Protein AF-A0A6A4VL81-F1 (afdb_monomer)

Organism: Amphibalanus amphitrite (NCBI:txid1232801)

Sequence (742 aa):
MRRLPLNEVVTDRVSAHRMHMYAARYTAGASGTMKLRVSAIGDPLPSADMPLSVSVRTSAGGYSFPLPLPAARQDSNAAPATSVSRIMCPSSGRGRVDAQDACFVTLGVGGGPGPGYRDVAYEYELRLSVLNASRWFLETDAPPRQLAVAVAAPIVFQYRWPDDPSVRMVRVGVASGDAPCTADSRPCAGPICDPGMEGDVGACASLAVQRPICPLTLSVGDLLAAASRHLTFTACATTVVKRDDPNFVDGFFVSVLLHEDDSVCYPEGRQRNGTASITKPVRVTISRHDVAYGNIAIPVVLAILCMIIGAVSFSISTRIQARFARKAEDPHSTKEHRSDGEELEEDMATEGRQALQEERPVSEQVPMSSNLRPATVLLTCAFIIVAFGVNSVATDVRNERRSGSLDTCYRNDLCRTDGGTVPDLNHVLSNLPYTGAGAGFLFAVYAQQRMYAAAQRDASVPVGVPHDFSLFASLGVGLMLEGVTSGLYHVCPNNRNSHIDFFFIYYLYAAMGAKLFQTRRGITSRFHYTPALLVAGITLLGSLQDLVSSGRGLWITIMVVHMVCASIWASLMYLTGYVGFTAFRRRRRPVDRITRHIAVTHLVLNVTLAIVGLAAPFIFSDFSMYALLFFTLNSGLYIIFYMLAKKVGYRESPSWLSVLFMLLGLACMVPALVLFVFYNPYNTVASAALSRTSNRPCFAGFFDAHDVWHFLSAAALFFLLMGILTLDDDLMKTPRNKIPVF

InterPro domains:
  IPR025958 SID1 transmembrane family [PF13965] (201-742)
  IPR025958 SID1 transmembrane family [PTHR12185] (204-742)

Radius of gyration: 35.44 Å; Cα contacts (8 Å, |Δi|>4): 1327; chains: 1; bounding box: 74×58×122 Å

Secondary structure (DSSP, 8-state):
-EE--BS-EEEEEEETTB-EEEEEEEE--TTEEEEEEEEEESSSPP-SSS-EEEEEEETTEEEEEEESPPPS-TT--PPP-SEEEEEPPP---TT-TTPEEEEEEEEEE---S-TTGGG-EEEEEEEEEEEEHHHHEE-TTPPPEEEEEETTB-EEEEE---S-TT--EEEEEEEESSS---SSSSTTSSSS------GGGG--EEEEEE-S-SSP--STTHHHHTT-EEEEESSEEEEEEETT-TTTTT-EEEEEEE-SSSTTT-TTT------S--EEEEEEEEEE----GGGGHHHHHHHHHHHHHHHHHHHHHHHHHHHHHHHHS-TTSSSSS-SS-S-------SS--SS-SS------------SS-HHHHHHHHHHHHHHHHHHHHHHHHHHHHHH-BTTSS---TTT----SSSTTHHHHHTTHHHHHHHHHHHHHHHHHHHHHHHHHHS-SS-BS----HHHHHHHHHHHHHHHHHHHHHHTS--GGGHHHHHHHHHHHHHHHHHHHHHHHH---THHHHHHHHHHHHHHHHHHHHHHHT--HHHHHHHHHHHHHHHHHHHHHHHHHS--STTGGGSPPPP--HHHHHHHHHHHHHHHHHHHHHTTGGGT-SSHHHHHHHHHHHHHHHHHHHHHHIIIIIS-----HHHHHHHHHHHHHHHHHHHHHHH--S--SSS-HHHHTTS--PPBTTTB-HHHHHHHHHHHHHHHHHHHHHTTTGGGTTSBGGGS---

Foldseek 3Di:
DAEADAQDKDKDKAAQVDKDKYKYKDQLAPWFFKKKKKFWDDPPAADPQKWWKKKKQKPQGIDIATPQGDFPDPPDLADGGRMAMDTDQRPDDPDDRGDIIMMMMMIHIDHDPDPPRHVDMIMMMIHMYTDGNVQAEADAPDFWDKDKAFQRRKGKHWYFDDPPPVQFKKKKKKFFPDDDQACCPFQQNWLDRPLDDDALLQFKKKKWKAASGDDDDSHPVVLQVRLIQMEMARGMDMAMDGCPPPRAVRHIMIIMHTDSFCCLQPVPDPTDPDNDRRIIIMIIHMYRADFPCVCLVVLVVLLQVLLVLLQVLLVVLVVVVVVVVVVVPPPPPPPDPPDDDDDDDPPDPDDDPPDPDDDDPPDDPPDPPPPDQLLNVLVVVLVVLCVVLLVVLVVLVVVCSNRSYPLSFQDLNQFADCPPVQRRVLQLSLLSSLLSLLNSQLSNLVSLVVSLVVLCVVDPFRFDFQDDSSLSNNLSVLSNSLSVQSSSCRSGPAQLSVLSNQLSLQLNLQSLLLRLLCRQPHDDPCSSCVSNVLSVVLSVLQNVCVVVVDPPVSVLVSLVVNLVVQLVVLVLSQQQVDDDPCSVVDDGDDADPQLVVLSVVLSVVLNVLSVVLSCCVVPDLGPSLSSSVSSVVNSVSSVVSSCCCQCVVVVHHFDPLLVVLQVLLVVLVVLLVCLVSIQPQADNSRRSNSRNSSNHHDDVSHHGSNSSSSSSNSSNSSSNSVSSSRGRVVRSNPRSVPRDHD

Structure (mmCIF, N/CA/C/O backbone):
data_AF-A0A6A4VL81-F1
#
_entry.id   AF-A0A6A4VL81-F1
#
loop_
_atom_site.group_PDB
_atom_site.id
_atom_site.type_symbol
_atom_site.label_atom_id
_atom_site.label_alt_id
_atom_site.label_comp_id
_atom_site.label_asym_id
_atom_site.label_entity_id
_atom_site.label_seq_id
_atom_site.pdbx_PDB_ins_code
_atom_site.Cartn_x
_atom_site.Cartn_y
_atom_site.Cartn_z
_atom_site.occupancy
_atom_site.B_iso_or_equiv
_atom_site.auth_seq_id
_atom_site.auth_comp_id
_atom_site.auth_asym_id
_atom_site.auth_atom_id
_atom_site.pdbx_PDB_model_num
ATOM 1 N N . MET A 1 1 ? 22.997 4.904 -53.134 1.00 76.81 1 MET A N 1
ATOM 2 C CA . MET A 1 1 ? 22.808 3.851 -52.112 1.00 76.81 1 MET A CA 1
ATOM 3 C C . MET A 1 1 ? 24.080 3.013 -52.055 1.00 76.81 1 MET A C 1
ATOM 5 O O . MET A 1 1 ? 24.568 2.644 -53.116 1.00 76.81 1 MET A O 1
ATOM 9 N N . ARG A 1 2 ? 24.652 2.783 -50.869 1.00 89.25 2 ARG A N 1
ATOM 10 C CA . ARG A 1 2 ? 25.911 2.039 -50.655 1.00 89.25 2 ARG A CA 1
ATOM 11 C C . ARG A 1 2 ? 25.642 0.730 -49.901 1.00 89.25 2 ARG A C 1
ATOM 13 O O . ARG A 1 2 ? 24.646 0.630 -49.188 1.00 89.25 2 ARG A O 1
ATOM 20 N N . ARG A 1 3 ? 26.515 -0.270 -50.043 1.00 88.31 3 ARG A N 1
ATOM 21 C CA . ARG A 1 3 ? 26.452 -1.507 -49.244 1.00 88.31 3 ARG A CA 1
ATOM 22 C C . ARG A 1 3 ? 26.997 -1.232 -47.840 1.00 88.31 3 ARG A C 1
ATOM 24 O O . ARG A 1 3 ? 28.049 -0.616 -47.723 1.00 88.31 3 ARG A O 1
ATOM 31 N N . LEU A 1 4 ? 26.303 -1.699 -46.804 1.00 87.06 4 LEU A N 1
ATOM 32 C CA . LEU A 1 4 ? 26.800 -1.698 -45.427 1.00 87.06 4 LEU A CA 1
ATOM 33 C C . LEU A 1 4 ? 27.249 -3.113 -45.051 1.00 87.06 4 LEU A C 1
ATOM 35 O O . LEU A 1 4 ? 26.393 -3.992 -44.904 1.00 87.06 4 LEU A O 1
ATOM 39 N N . PRO A 1 5 ? 28.566 -3.368 -44.967 1.00 87.50 5 PRO A N 1
ATOM 40 C CA . PRO A 1 5 ? 29.079 -4.654 -44.520 1.00 87.50 5 PRO A CA 1
ATOM 41 C C . PRO A 1 5 ? 28.699 -4.930 -43.057 1.00 87.50 5 PRO A C 1
ATOM 43 O O . PRO A 1 5 ? 28.585 -4.019 -42.236 1.00 87.50 5 PRO A O 1
ATOM 46 N N . LEU A 1 6 ? 28.476 -6.206 -42.737 1.00 86.81 6 LEU A N 1
ATOM 47 C CA . LEU A 1 6 ? 28.190 -6.652 -41.373 1.00 86.81 6 LEU A CA 1
ATOM 48 C C . LEU A 1 6 ? 29.499 -6.780 -40.586 1.00 86.81 6 LEU A C 1
ATOM 50 O O . LEU A 1 6 ? 30.486 -7.297 -41.091 1.00 86.81 6 LEU A O 1
ATOM 54 N N . ASN A 1 7 ? 29.476 -6.355 -39.325 1.00 87.06 7 ASN A N 1
ATOM 55 C CA . ASN A 1 7 ? 30.572 -6.354 -38.350 1.00 87.06 7 ASN A CA 1
ATOM 56 C C . ASN A 1 7 ? 31.787 -5.465 -38.678 1.00 87.06 7 ASN A C 1
ATOM 58 O O . ASN A 1 7 ? 32.668 -5.342 -37.820 1.00 87.06 7 ASN A O 1
ATOM 62 N N . GLU A 1 8 ? 31.783 -4.778 -39.817 1.00 90.50 8 GLU A N 1
ATOM 63 C CA . GLU A 1 8 ? 32.798 -3.811 -40.248 1.00 90.50 8 GLU A CA 1
ATOM 64 C C . GLU A 1 8 ? 32.394 -2.365 -39.914 1.00 90.50 8 GLU A C 1
ATOM 66 O O . GLU A 1 8 ? 31.209 -2.046 -39.771 1.00 90.50 8 GLU A O 1
ATOM 71 N N . VAL A 1 9 ? 33.393 -1.494 -39.761 1.00 92.62 9 VAL A N 1
ATOM 72 C CA . VAL A 1 9 ? 33.204 -0.051 -39.562 1.00 92.62 9 VAL A CA 1
ATOM 73 C C . VAL A 1 9 ? 33.318 0.640 -40.915 1.00 92.62 9 VAL A C 1
ATOM 75 O O . VAL A 1 9 ? 34.285 0.432 -41.640 1.00 92.62 9 VAL A O 1
ATOM 78 N N . VAL A 1 10 ? 32.328 1.461 -41.247 1.00 93.38 10 VAL A N 1
ATOM 79 C CA . VAL A 1 10 ? 32.324 2.318 -42.431 1.00 93.38 10 VAL A CA 1
ATOM 80 C C . VAL A 1 10 ? 32.522 3.756 -41.986 1.00 93.38 10 VAL A C 1
ATOM 82 O O . VAL A 1 10 ? 31.716 4.261 -41.209 1.00 93.38 10 VAL A O 1
ATOM 85 N N . THR A 1 11 ? 33.545 4.413 -42.519 1.00 93.62 11 THR A N 1
ATOM 86 C CA . THR A 1 11 ? 33.808 5.835 -42.279 1.00 93.62 11 THR A CA 1
ATOM 87 C C . THR A 1 11 ? 33.467 6.644 -43.524 1.00 93.62 11 THR A C 1
ATOM 89 O O . THR A 1 11 ? 33.817 6.249 -44.638 1.00 93.62 11 THR A O 1
ATOM 92 N N . ASP A 1 12 ? 32.743 7.750 -43.362 1.00 92.31 12 ASP A N 1
ATOM 93 C CA . ASP A 1 12 ? 32.319 8.602 -44.477 1.00 92.31 12 ASP A CA 1
ATOM 94 C C . ASP A 1 12 ? 31.999 10.031 -44.010 1.00 92.31 12 ASP A C 1
ATOM 96 O O . ASP A 1 12 ? 31.976 10.320 -42.813 1.00 92.31 12 ASP A O 1
ATOM 100 N N . ARG A 1 13 ? 31.711 10.928 -44.963 1.00 91.25 13 ARG A N 1
ATOM 101 C CA . ARG A 1 13 ? 31.396 12.340 -44.696 1.00 91.25 13 ARG A CA 1
ATOM 102 C C . ARG A 1 13 ? 30.044 12.749 -45.274 1.00 91.25 13 ARG A C 1
ATOM 104 O O . ARG A 1 13 ? 29.812 12.611 -46.478 1.00 91.25 13 ARG A O 1
ATOM 111 N N . VAL A 1 14 ? 29.165 13.292 -44.434 1.00 90.69 14 VAL A N 1
ATOM 112 C CA . VAL A 1 14 ? 27.820 13.787 -44.788 1.00 90.69 14 VAL A CA 1
ATOM 113 C C . VAL A 1 14 ? 27.779 15.311 -44.715 1.00 90.69 14 VAL A C 1
ATOM 115 O O . VAL A 1 14 ? 28.444 15.904 -43.872 1.00 90.69 14 VAL A O 1
ATOM 118 N N . SER A 1 15 ? 27.015 15.962 -45.589 1.00 88.44 15 SER A N 1
ATOM 119 C CA . SER A 1 15 ? 26.831 17.420 -45.568 1.00 88.44 15 SER A CA 1
ATOM 120 C C . SER A 1 15 ? 25.386 17.803 -45.871 1.00 88.44 15 SER A C 1
ATOM 122 O O . SER A 1 15 ? 24.595 16.968 -46.314 1.00 88.44 15 SER A O 1
ATOM 124 N N . ALA A 1 16 ? 25.051 19.082 -45.698 1.00 81.31 16 ALA A N 1
ATOM 125 C CA . ALA A 1 16 ? 23.743 19.640 -46.050 1.00 81.31 16 ALA A CA 1
ATOM 126 C C . ALA A 1 16 ? 23.293 19.336 -47.498 1.00 81.31 16 ALA A C 1
ATOM 128 O O . ALA A 1 16 ? 22.101 19.232 -47.778 1.00 81.31 16 ALA A O 1
ATOM 129 N N . HIS A 1 17 ? 24.237 19.164 -48.428 1.00 82.69 17 HIS A N 1
ATOM 130 C CA . HIS A 1 17 ? 23.960 18.883 -49.844 1.00 82.69 17 HIS A CA 1
ATOM 131 C C . HIS A 1 17 ? 24.111 17.405 -50.223 1.00 82.69 17 HIS A C 1
ATOM 133 O O . HIS A 1 17 ? 23.849 17.028 -51.367 1.00 82.69 17 HIS A O 1
ATOM 139 N N . ARG A 1 18 ? 24.564 16.557 -49.295 1.00 85.81 18 ARG A N 1
ATOM 140 C CA . ARG A 1 18 ? 24.895 15.161 -49.573 1.00 85.81 18 ARG A CA 1
ATOM 141 C C . ARG A 1 18 ? 24.444 14.270 -48.427 1.00 85.81 18 ARG A C 1
ATOM 143 O O . ARG A 1 18 ? 25.144 14.142 -47.428 1.00 85.81 18 ARG A O 1
ATOM 150 N N . MET A 1 19 ? 23.307 13.610 -48.628 1.00 88.06 19 MET A N 1
ATOM 151 C CA . MET A 1 19 ? 22.824 12.536 -47.761 1.00 88.06 19 MET A CA 1
ATOM 152 C C . MET A 1 19 ? 23.372 11.183 -48.215 1.00 88.06 19 MET A C 1
ATOM 154 O O . MET A 1 19 ? 23.511 10.926 -49.415 1.00 88.06 19 MET A O 1
ATOM 158 N N . HIS A 1 20 ? 23.614 10.290 -47.258 1.00 91.56 20 HIS A N 1
ATOM 159 C CA . HIS A 1 20 ? 24.023 8.916 -47.537 1.00 91.56 20 HIS A CA 1
ATOM 160 C C . HIS A 1 20 ? 22.926 7.940 -47.153 1.00 91.56 20 HIS A C 1
ATOM 162 O O . HIS A 1 20 ? 22.301 8.060 -46.105 1.00 91.56 20 HIS A O 1
ATOM 168 N N . MET A 1 21 ? 22.719 6.942 -48.007 1.00 92.69 21 MET A N 1
ATOM 169 C CA . MET A 1 21 ? 21.815 5.831 -47.743 1.00 92.69 21 MET A CA 1
ATOM 170 C C . MET A 1 21 ? 22.580 4.529 -47.917 1.00 92.69 21 MET A C 1
ATOM 172 O O . MET A 1 21 ? 23.104 4.245 -49.001 1.00 92.69 21 MET A O 1
ATOM 176 N N . TYR A 1 22 ? 22.605 3.736 -46.859 1.00 93.06 22 TYR A N 1
ATOM 177 C CA . TYR A 1 22 ? 23.223 2.428 -46.810 1.00 93.06 22 TYR A CA 1
ATOM 178 C C . TYR A 1 22 ? 22.171 1.330 -46.770 1.00 93.06 22 TYR A C 1
ATOM 180 O O . TYR A 1 22 ? 21.119 1.506 -46.159 1.00 93.06 22 TYR A O 1
ATOM 188 N N . ALA A 1 23 ? 22.476 0.192 -47.383 1.00 90.88 23 ALA A N 1
ATOM 189 C CA . ALA A 1 23 ? 21.657 -1.008 -47.336 1.00 90.88 23 ALA A CA 1
ATOM 190 C C . ALA A 1 23 ? 22.494 -2.208 -46.877 1.00 90.88 23 ALA A C 1
ATOM 192 O O . ALA A 1 23 ? 23.578 -2.463 -47.409 1.00 90.88 23 ALA A O 1
ATOM 193 N N . ALA A 1 24 ? 21.966 -2.963 -45.920 1.00 87.06 24 ALA A N 1
ATOM 194 C CA . ALA A 1 24 ? 22.492 -4.254 -45.497 1.00 87.06 24 ALA A CA 1
ATOM 195 C C . ALA A 1 24 ? 21.414 -5.321 -45.686 1.00 87.06 24 ALA A C 1
ATOM 197 O O . ALA A 1 24 ? 20.253 -5.096 -45.346 1.00 87.06 24 ALA A O 1
ATOM 198 N N . ARG A 1 25 ? 21.804 -6.484 -46.209 1.00 82.88 25 ARG A N 1
ATOM 199 C CA . ARG A 1 25 ? 20.964 -7.685 -46.190 1.00 82.88 25 ARG A CA 1
ATOM 200 C C . ARG A 1 25 ? 21.424 -8.586 -45.062 1.00 82.88 25 ARG A C 1
ATOM 202 O O . ARG A 1 25 ? 22.627 -8.757 -44.870 1.00 82.88 25 ARG A O 1
ATOM 209 N N . TYR A 1 26 ? 20.471 -9.160 -44.351 1.00 75.38 26 TYR A N 1
ATOM 210 C CA . TYR A 1 26 ? 20.726 -10.083 -43.260 1.00 75.38 26 TYR A CA 1
ATOM 211 C C . TYR A 1 26 ? 19.647 -11.160 -43.255 1.00 75.38 26 TYR A C 1
ATOM 213 O O . TYR A 1 26 ? 18.521 -10.940 -43.689 1.00 75.38 26 TYR A O 1
ATOM 221 N N . THR A 1 27 ? 19.994 -12.346 -42.783 1.00 67.31 27 THR A N 1
ATOM 222 C CA . THR A 1 27 ? 19.012 -13.386 -42.494 1.00 67.31 27 THR A CA 1
ATOM 223 C C . THR A 1 27 ? 18.537 -13.179 -41.070 1.00 67.31 27 THR A C 1
ATOM 225 O O . THR A 1 27 ? 19.330 -13.287 -40.129 1.00 67.31 27 THR A O 1
ATOM 228 N N . ALA A 1 28 ? 17.258 -12.863 -40.909 1.00 55.34 28 ALA A N 1
ATOM 229 C CA . ALA A 1 28 ? 16.637 -12.808 -39.600 1.00 55.34 28 ALA A CA 1
ATOM 230 C C . ALA A 1 28 ? 16.433 -14.235 -39.089 1.00 55.34 28 ALA A C 1
ATOM 232 O O . ALA A 1 28 ? 15.416 -14.883 -39.320 1.00 55.34 28 ALA A O 1
ATOM 233 N N . GLY A 1 29 ? 17.481 -14.778 -38.481 1.00 54.81 29 GLY A N 1
ATOM 234 C CA . GLY A 1 29 ? 17.479 -16.130 -37.948 1.00 54.81 29 GLY A CA 1
ATOM 235 C C . GLY A 1 29 ? 16.998 -16.160 -36.505 1.00 54.81 29 GLY A C 1
ATOM 236 O O . GLY A 1 29 ? 17.153 -15.198 -35.755 1.00 54.81 29 GLY A O 1
ATOM 237 N N . ALA A 1 30 ? 16.522 -17.326 -36.072 1.00 50.09 30 ALA A N 1
ATOM 238 C CA . ALA A 1 30 ? 16.215 -17.654 -34.678 1.00 50.09 30 ALA A CA 1
ATOM 239 C C . ALA A 1 30 ? 17.394 -17.451 -33.685 1.00 50.09 30 ALA A C 1
ATOM 241 O O . ALA A 1 30 ? 17.223 -17.671 -32.490 1.00 50.09 30 ALA A O 1
ATOM 242 N N . SER A 1 31 ? 18.571 -17.028 -34.164 1.00 52.06 31 SER A N 1
ATOM 243 C CA . SER A 1 31 ? 19.867 -16.992 -33.486 1.00 52.06 31 SER A CA 1
ATOM 244 C C . SER A 1 31 ? 20.380 -15.595 -33.085 1.00 52.06 31 SER A C 1
ATOM 246 O O . SER A 1 31 ? 21.444 -15.522 -32.463 1.00 52.06 31 SER A O 1
ATOM 248 N N . GLY A 1 32 ? 19.675 -14.490 -33.383 1.00 67.25 32 GLY A N 1
ATOM 249 C CA . GLY A 1 32 ? 20.133 -13.147 -32.984 1.00 67.25 32 GLY A CA 1
ATOM 250 C C . GLY A 1 32 ? 19.350 -11.954 -33.550 1.00 67.25 32 GLY A C 1
ATOM 251 O O . GLY A 1 32 ? 18.388 -12.121 -34.291 1.00 67.25 32 GLY A O 1
ATOM 252 N N . THR A 1 33 ? 19.784 -10.736 -33.211 1.00 80.81 33 THR A N 1
ATOM 253 C CA . THR A 1 33 ? 19.286 -9.463 -33.784 1.00 80.81 33 THR A CA 1
ATOM 254 C C . THR A 1 33 ? 20.456 -8.597 -34.267 1.00 80.81 33 THR A C 1
ATOM 256 O O . THR A 1 33 ? 21.616 -8.957 -34.079 1.00 80.81 33 THR A O 1
ATOM 259 N N . MET A 1 34 ? 20.196 -7.447 -34.886 1.00 85.00 34 MET A N 1
ATOM 260 C CA . MET A 1 34 ? 21.240 -6.499 -35.284 1.00 85.00 34 MET A CA 1
ATOM 261 C C . MET A 1 34 ? 21.348 -5.318 -34.319 1.00 85.00 34 MET A C 1
ATOM 263 O O . MET A 1 34 ? 20.358 -4.827 -33.779 1.00 85.00 34 MET A O 1
ATOM 267 N N . LYS A 1 35 ? 22.568 -4.813 -34.150 1.00 89.50 35 LYS A N 1
ATOM 268 C CA . LYS A 1 3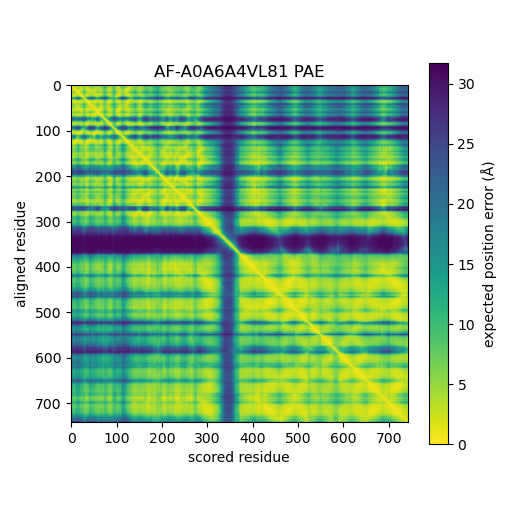5 ? 22.883 -3.594 -33.404 1.00 89.50 35 LYS A CA 1
ATOM 269 C C . LYS A 1 35 ? 23.587 -2.602 -34.317 1.00 89.50 35 LYS A C 1
ATOM 271 O O . LYS A 1 35 ? 24.665 -2.897 -34.839 1.00 89.50 35 LYS A O 1
ATOM 276 N N . LEU A 1 36 ? 22.993 -1.423 -34.459 1.00 91.50 36 LEU A N 1
ATOM 277 C CA . LEU A 1 36 ? 23.603 -0.275 -35.115 1.00 91.50 36 LEU A CA 1
ATOM 278 C C . LEU A 1 36 ? 24.411 0.526 -34.103 1.00 91.50 36 LEU A C 1
ATOM 280 O O . LEU A 1 36 ? 23.907 0.824 -33.020 1.00 91.50 36 LEU A O 1
ATOM 284 N N . ARG A 1 37 ? 25.618 0.935 -34.476 1.00 93.44 37 ARG A N 1
ATOM 285 C CA . ARG A 1 37 ? 26.373 1.984 -33.797 1.00 93.44 37 ARG A CA 1
ATOM 286 C C . ARG A 1 37 ? 26.714 3.074 -34.804 1.00 93.44 37 ARG A C 1
ATOM 288 O O . ARG A 1 37 ? 27.223 2.767 -35.880 1.00 93.44 37 ARG A O 1
ATOM 295 N N . VAL A 1 38 ? 26.427 4.318 -34.442 1.00 93.62 38 VAL A N 1
ATOM 296 C CA . VAL A 1 38 ? 26.796 5.510 -35.209 1.00 93.62 38 VAL A CA 1
ATOM 297 C C . VAL A 1 38 ? 27.618 6.408 -34.304 1.00 93.62 38 VAL A C 1
ATOM 299 O O . VAL A 1 38 ? 27.186 6.683 -33.185 1.00 93.62 38 VAL A O 1
ATOM 302 N N . SER A 1 39 ? 28.778 6.852 -34.768 1.00 92.19 39 SER A N 1
ATOM 303 C CA . SER A 1 39 ? 29.614 7.821 -34.063 1.00 92.19 39 SER A CA 1
ATOM 304 C C . SER A 1 39 ? 29.917 8.995 -34.982 1.00 92.19 39 SER A C 1
ATOM 306 O O . SER A 1 39 ? 30.317 8.770 -36.116 1.00 92.19 39 SER A O 1
ATOM 308 N N . ALA A 1 40 ? 29.751 10.227 -34.517 1.00 89.81 40 ALA A N 1
ATOM 309 C CA . ALA A 1 40 ? 30.335 11.391 -35.170 1.00 89.81 40 ALA A CA 1
ATOM 310 C C . ALA A 1 40 ? 31.793 11.514 -34.731 1.00 89.81 40 ALA A C 1
ATOM 312 O O . ALA A 1 40 ? 32.098 11.404 -33.541 1.00 89.81 40 ALA A O 1
ATOM 313 N N . ILE A 1 41 ? 32.674 11.711 -35.701 1.00 88.06 41 ILE A N 1
ATOM 314 C CA . ILE A 1 41 ? 34.115 11.840 -35.505 1.00 88.06 41 ILE A CA 1
ATOM 315 C C . ILE A 1 41 ? 34.617 13.102 -36.218 1.00 88.06 41 ILE A C 1
ATOM 317 O O . ILE A 1 41 ? 33.933 13.645 -37.084 1.00 88.06 41 ILE A O 1
ATOM 321 N N . GLY A 1 42 ? 35.806 13.569 -35.840 1.00 83.44 42 GLY A N 1
ATOM 322 C CA . GLY A 1 42 ? 36.423 14.761 -36.429 1.00 83.44 42 GLY A CA 1
ATOM 323 C C . GLY A 1 42 ? 35.790 16.087 -35.989 1.00 83.44 42 GLY A C 1
ATOM 324 O O . GLY A 1 42 ? 34.946 16.122 -35.095 1.00 83.44 42 GLY A O 1
ATOM 325 N N . ASP A 1 43 ? 36.221 17.172 -36.640 1.00 80.00 43 ASP A N 1
ATOM 326 C CA . ASP A 1 43 ? 35.790 18.548 -36.372 1.00 80.00 43 ASP A CA 1
ATOM 327 C C . ASP A 1 43 ? 35.195 19.201 -37.641 1.00 80.00 43 ASP A C 1
ATOM 329 O O . ASP A 1 43 ? 35.786 19.083 -38.722 1.00 80.00 43 ASP A O 1
ATOM 333 N N . PRO A 1 44 ? 34.060 19.927 -37.553 1.00 82.75 44 PRO A N 1
ATOM 334 C CA . PRO A 1 44 ? 33.265 20.185 -36.349 1.00 82.75 44 PRO A CA 1
ATOM 335 C C . PRO A 1 44 ? 32.381 18.987 -35.959 1.00 82.75 44 PRO A C 1
ATOM 337 O O . PRO A 1 44 ? 31.906 18.261 -36.828 1.00 82.75 44 PRO A O 1
ATOM 340 N N . LEU A 1 45 ? 32.093 18.815 -34.666 1.00 85.31 45 LEU A N 1
ATOM 341 C CA . LEU A 1 45 ? 31.110 17.834 -34.189 1.00 85.31 45 LEU A CA 1
ATOM 342 C C . LEU A 1 45 ? 29.660 18.341 -34.358 1.00 85.31 45 LEU A C 1
ATOM 344 O O . LEU A 1 45 ? 29.426 19.554 -34.332 1.00 85.31 45 LEU A O 1
ATOM 348 N N . PRO A 1 46 ? 28.667 17.441 -34.509 1.00 85.31 46 PRO A N 1
ATOM 349 C CA . PRO A 1 46 ? 27.255 17.817 -34.534 1.00 85.31 46 PRO A CA 1
ATOM 350 C C . PRO A 1 46 ? 26.800 18.506 -33.241 1.00 85.31 46 PRO A C 1
ATOM 352 O O . PRO A 1 46 ? 27.280 18.182 -32.153 1.00 85.31 46 PRO A O 1
ATOM 355 N N . SER A 1 47 ? 25.830 19.414 -33.352 1.00 82.00 47 SER A N 1
ATOM 356 C CA . SER A 1 47 ? 25.246 20.153 -32.222 1.00 82.00 47 SER A CA 1
ATOM 357 C C . SER A 1 47 ? 23.726 19.975 -32.156 1.00 82.00 47 SER A C 1
ATOM 359 O O . SER A 1 47 ? 23.123 19.396 -33.056 1.00 82.00 47 SER A O 1
ATOM 361 N N . ALA A 1 48 ? 23.088 20.468 -31.089 1.00 77.81 48 ALA A N 1
ATOM 362 C CA . ALA A 1 48 ? 21.631 20.402 -30.944 1.00 77.81 48 ALA A CA 1
ATOM 363 C C . ALA A 1 48 ? 20.879 21.197 -32.034 1.00 77.81 48 ALA A C 1
ATOM 365 O O . ALA A 1 48 ? 19.817 20.762 -32.475 1.00 77.81 48 ALA A O 1
ATOM 366 N N . ASP A 1 49 ? 21.446 22.316 -32.499 1.00 79.81 49 ASP A N 1
ATOM 367 C CA . ASP A 1 49 ? 20.859 23.154 -33.557 1.00 79.81 49 ASP A CA 1
ATOM 368 C C . ASP A 1 49 ? 21.074 22.571 -34.962 1.00 79.81 49 ASP A C 1
ATOM 370 O O . ASP A 1 49 ? 20.278 22.800 -35.875 1.00 79.81 49 ASP A O 1
ATOM 374 N N . MET A 1 50 ? 22.160 21.811 -35.129 1.00 83.56 50 MET A N 1
ATOM 375 C CA . MET A 1 50 ? 22.591 21.202 -36.386 1.00 83.56 50 MET A CA 1
ATOM 376 C C . MET A 1 50 ? 22.926 19.712 -36.190 1.00 83.56 50 MET A C 1
ATOM 378 O O . MET A 1 50 ? 24.090 19.312 -36.295 1.00 83.56 50 MET A O 1
ATOM 382 N N . PRO A 1 51 ? 21.941 18.860 -35.852 1.00 88.62 51 PRO A N 1
ATOM 383 C CA . PRO A 1 51 ? 22.212 17.465 -35.540 1.00 88.62 51 PRO A CA 1
ATOM 384 C C . PRO A 1 51 ? 22.529 16.638 -36.786 1.00 88.62 51 PRO A C 1
ATOM 386 O O . PRO A 1 51 ? 21.984 16.842 -37.871 1.00 88.62 51 PRO A O 1
ATOM 389 N N . LEU A 1 52 ? 23.320 15.586 -36.614 1.00 90.00 52 LEU A N 1
ATOM 390 C CA . LEU A 1 52 ? 23.372 14.484 -37.565 1.00 90.00 52 LEU A CA 1
ATOM 391 C C . LEU A 1 52 ? 22.102 13.634 -37.394 1.00 90.00 52 LEU A C 1
ATOM 393 O O . LEU A 1 52 ? 21.921 12.956 -36.387 1.00 90.00 52 LEU A O 1
ATOM 397 N N . SER A 1 53 ? 21.207 13.666 -38.375 1.00 90.94 53 SER A N 1
ATOM 398 C CA . SER A 1 53 ? 19.983 12.868 -38.393 1.00 90.94 53 SER A CA 1
ATOM 399 C C . SER A 1 53 ? 20.267 11.464 -38.916 1.00 90.94 53 SER A C 1
ATOM 401 O O . SER A 1 53 ? 20.744 11.294 -40.041 1.00 90.94 53 SER A O 1
ATOM 403 N N . VAL A 1 54 ? 19.942 10.452 -38.111 1.00 92.06 54 VAL A N 1
ATOM 404 C CA . VAL A 1 54 ? 20.033 9.040 -38.489 1.00 92.06 54 VAL A CA 1
ATOM 405 C C . VAL A 1 54 ? 18.627 8.461 -38.563 1.00 92.06 54 VAL A C 1
ATOM 407 O O . VAL A 1 54 ? 17.884 8.501 -37.585 1.00 92.06 54 VAL A O 1
ATOM 410 N N . SER A 1 55 ? 18.264 7.878 -39.706 1.00 91.56 55 SER A N 1
ATOM 411 C CA . SER A 1 55 ? 17.007 7.148 -39.888 1.00 91.56 55 SER A CA 1
ATOM 412 C C . SER A 1 55 ? 17.283 5.698 -40.255 1.00 91.56 55 SER A C 1
ATOM 414 O O . SER A 1 55 ? 17.991 5.413 -41.221 1.00 91.56 55 SER A O 1
ATOM 416 N N . VAL A 1 56 ? 16.713 4.777 -39.487 1.00 89.81 56 VAL A N 1
ATOM 417 C CA . VAL A 1 56 ? 16.831 3.333 -39.685 1.00 89.81 56 VAL A CA 1
ATOM 418 C C . VAL A 1 56 ? 15.481 2.798 -40.130 1.00 89.81 56 VAL A C 1
ATOM 420 O O . VAL A 1 56 ? 14.458 3.082 -39.509 1.00 89.81 56 VAL A O 1
ATOM 423 N N . ARG A 1 57 ? 15.465 2.008 -41.202 1.00 87.56 57 ARG A N 1
ATOM 424 C CA . ARG A 1 57 ? 14.262 1.352 -41.720 1.00 87.56 57 ARG A CA 1
ATOM 425 C C . ARG A 1 57 ? 14.529 -0.123 -41.957 1.00 87.56 57 ARG A C 1
ATOM 427 O O . ARG A 1 57 ? 15.504 -0.490 -42.605 1.00 87.56 57 ARG A O 1
ATOM 434 N N . THR A 1 58 ? 13.628 -0.952 -41.464 1.00 83.25 58 THR A N 1
ATOM 435 C CA . THR A 1 58 ? 13.602 -2.404 -41.651 1.00 83.25 58 THR A CA 1
ATOM 436 C C . THR A 1 58 ? 12.205 -2.821 -42.107 1.00 83.25 58 THR A C 1
ATOM 438 O O . THR A 1 58 ? 11.271 -2.017 -42.062 1.00 83.25 58 THR A O 1
ATOM 441 N N . SER A 1 59 ? 12.038 -4.076 -42.517 1.00 76.31 59 SER A N 1
ATOM 442 C CA . SER A 1 59 ? 10.721 -4.661 -42.812 1.00 76.31 59 SER A CA 1
ATOM 443 C C . SER A 1 59 ? 9.772 -4.652 -41.605 1.00 76.31 59 SER A C 1
ATOM 445 O O . SER A 1 59 ? 8.563 -4.548 -41.780 1.00 76.31 59 SER A O 1
ATOM 447 N N . ALA A 1 60 ? 10.316 -4.703 -40.386 1.00 73.31 60 ALA A N 1
ATOM 448 C CA . ALA A 1 60 ? 9.563 -4.705 -39.133 1.00 73.31 60 ALA A CA 1
ATOM 449 C C . ALA A 1 60 ? 9.196 -3.304 -38.613 1.00 73.31 60 ALA A C 1
ATOM 451 O O . ALA A 1 60 ? 8.465 -3.180 -37.632 1.00 73.31 60 ALA A O 1
ATOM 452 N N . GLY A 1 61 ? 9.724 -2.246 -39.233 1.00 75.56 61 GLY A N 1
ATOM 453 C CA . GLY A 1 61 ? 9.514 -0.866 -38.806 1.00 75.56 61 GLY A CA 1
ATOM 454 C C . GLY A 1 61 ? 10.762 -0.002 -38.945 1.00 75.56 61 GLY A C 1
ATOM 455 O O . GLY A 1 61 ? 11.834 -0.463 -39.350 1.00 75.56 61 GLY A O 1
ATOM 456 N N . GLY A 1 62 ? 10.625 1.277 -38.608 1.00 79.81 62 GLY A N 1
ATOM 457 C CA . GLY A 1 62 ? 11.722 2.235 -38.643 1.00 79.81 62 GLY A CA 1
ATOM 458 C C . GLY A 1 62 ? 11.661 3.222 -37.490 1.00 79.81 62 GLY A C 1
ATOM 459 O O . GLY A 1 62 ? 10.605 3.448 -36.906 1.00 79.81 62 GLY A O 1
ATOM 460 N N . TYR A 1 63 ? 12.812 3.794 -37.169 1.00 85.94 63 TYR A N 1
ATOM 461 C CA . TYR A 1 63 ? 12.967 4.823 -36.150 1.00 85.94 63 TYR A CA 1
ATOM 462 C C . TYR A 1 63 ? 14.068 5.791 -36.578 1.00 85.94 63 TYR A C 1
ATOM 464 O O . TYR A 1 63 ? 14.941 5.451 -37.382 1.00 85.94 63 TYR A O 1
ATOM 472 N N . SER A 1 64 ? 14.028 7.002 -36.038 1.00 88.56 64 SER A N 1
ATOM 473 C CA . SER A 1 64 ? 15.028 8.028 -36.311 1.00 88.56 64 SER A CA 1
ATOM 474 C C . SER A 1 64 ? 15.498 8.646 -35.004 1.00 88.56 64 SER A C 1
ATOM 476 O O . SER A 1 64 ? 14.725 8.751 -34.055 1.00 88.56 64 SER A O 1
ATOM 478 N N . PHE A 1 65 ? 16.759 9.052 -34.952 1.00 87.69 65 PHE A N 1
ATOM 479 C CA . PHE A 1 65 ? 17.331 9.749 -33.806 1.00 87.69 65 PHE A CA 1
ATOM 480 C C . PHE A 1 65 ? 18.387 10.759 -34.275 1.00 87.69 65 PHE A C 1
ATOM 482 O O . PHE A 1 65 ? 19.077 10.502 -35.268 1.00 87.69 65 PHE A O 1
ATOM 489 N N . PRO A 1 66 ? 18.507 11.913 -33.602 1.00 88.31 66 PRO A N 1
ATOM 490 C CA . PRO A 1 66 ? 19.583 12.854 -33.860 1.00 88.31 66 PRO A CA 1
ATOM 491 C C . PRO A 1 66 ? 20.860 12.445 -33.115 1.00 88.31 66 PRO A C 1
ATOM 493 O O . PRO A 1 66 ? 20.823 11.705 -32.128 1.00 88.31 66 PRO A O 1
ATOM 496 N N . LEU A 1 67 ? 21.991 12.952 -33.589 1.00 86.94 67 LEU A N 1
ATOM 497 C CA . LEU A 1 67 ? 23.267 12.936 -32.897 1.00 86.94 67 LEU A CA 1
ATOM 498 C C . LEU A 1 67 ? 23.806 14.383 -32.855 1.00 86.94 67 LEU A C 1
ATOM 500 O O . LEU A 1 67 ? 23.941 14.981 -33.922 1.00 86.94 67 LEU A O 1
ATOM 504 N N . PRO A 1 68 ? 24.109 14.939 -31.670 1.00 81.06 68 PRO A N 1
ATOM 505 C CA . PRO A 1 68 ? 23.921 14.311 -30.366 1.00 81.06 68 PRO A CA 1
ATOM 506 C C . PRO A 1 68 ? 22.445 14.093 -30.021 1.00 81.06 68 PRO A C 1
ATOM 508 O O . PRO A 1 68 ? 21.550 14.678 -30.633 1.00 81.06 68 PRO A O 1
ATOM 511 N N . LEU A 1 69 ? 22.195 13.204 -29.057 1.00 78.62 69 LEU A N 1
ATOM 512 C CA . LEU A 1 69 ? 20.848 13.038 -28.517 1.00 78.62 69 LEU A CA 1
ATOM 513 C C . LEU A 1 69 ? 20.416 14.348 -27.834 1.00 78.62 69 LEU A C 1
ATOM 515 O O . LEU A 1 69 ? 21.269 15.013 -27.239 1.00 78.62 69 LEU A O 1
ATOM 519 N N . PRO A 1 70 ? 19.134 14.741 -27.926 1.00 69.00 70 PRO A N 1
ATOM 520 C CA . PRO A 1 70 ? 18.660 15.965 -27.294 1.00 69.00 70 PRO A CA 1
ATOM 521 C C . PRO A 1 70 ? 18.810 15.829 -25.779 1.00 69.00 70 PRO A C 1
ATOM 523 O O . PRO A 1 70 ? 18.389 14.814 -25.237 1.00 69.00 70 PRO A O 1
ATOM 526 N N . ALA A 1 71 ? 19.383 16.831 -25.114 1.00 60.41 71 ALA A N 1
ATOM 527 C CA . ALA A 1 71 ? 19.431 16.861 -23.656 1.00 60.41 71 ALA A CA 1
ATOM 528 C C . ALA A 1 71 ? 18.051 17.220 -23.077 1.00 60.41 71 ALA A C 1
ATOM 530 O O . ALA A 1 71 ? 17.364 18.103 -23.595 1.00 60.41 71 ALA A O 1
ATOM 531 N N . ALA A 1 72 ? 17.668 16.591 -21.967 1.00 51.00 72 ALA A N 1
ATOM 532 C CA . ALA A 1 72 ? 16.424 16.849 -21.242 1.00 51.00 72 ALA A CA 1
ATOM 533 C C . ALA A 1 72 ? 16.356 18.266 -20.632 1.00 51.00 72 ALA A C 1
ATOM 535 O O . ALA A 1 72 ? 15.263 18.767 -20.363 1.00 51.00 72 ALA A O 1
ATOM 536 N N . ARG A 1 73 ? 17.503 18.943 -20.446 1.00 52.22 73 ARG A N 1
ATOM 537 C CA . ARG A 1 73 ? 17.608 20.350 -20.016 1.00 52.22 73 ARG A CA 1
ATOM 538 C C . ARG A 1 73 ? 18.578 21.136 -20.896 1.00 52.22 73 ARG A C 1
ATOM 540 O O . ARG A 1 73 ? 19.687 20.683 -21.150 1.00 52.22 73 ARG A O 1
ATOM 547 N N . GLN A 1 74 ? 18.187 22.357 -21.268 1.00 47.09 74 GLN A N 1
ATOM 548 C CA . GLN A 1 74 ? 19.035 23.304 -22.009 1.00 47.09 74 GLN A CA 1
ATOM 549 C C . GLN A 1 74 ? 20.277 23.774 -21.222 1.00 47.09 74 GLN A C 1
ATOM 551 O O . GLN A 1 74 ? 21.266 24.142 -21.844 1.00 47.09 74 GLN A O 1
ATOM 556 N N . ASP A 1 75 ? 20.260 23.692 -19.884 1.00 45.03 75 ASP A N 1
ATOM 557 C CA . ASP A 1 75 ? 21.327 24.206 -19.004 1.00 45.03 75 ASP A CA 1
ATOM 558 C C . ASP A 1 75 ? 22.366 23.151 -18.564 1.00 45.03 75 ASP A C 1
ATOM 560 O O . ASP A 1 75 ? 23.219 23.420 -17.715 1.00 45.03 75 ASP A O 1
ATOM 564 N N . SER A 1 76 ? 22.306 21.916 -19.076 1.00 50.56 76 SER A N 1
ATOM 565 C CA . SER A 1 76 ? 23.280 20.888 -18.692 1.00 50.56 76 SER A CA 1
ATOM 566 C C . SER A 1 76 ? 24.596 21.055 -19.460 1.00 50.56 76 SER A C 1
ATOM 568 O O . SER A 1 76 ? 24.642 20.801 -20.660 1.00 50.56 76 SER A O 1
ATOM 570 N N . ASN A 1 77 ? 25.693 21.365 -18.761 1.00 48.06 77 ASN A N 1
ATOM 571 C CA . ASN A 1 77 ? 27.068 21.390 -19.302 1.00 48.06 77 ASN A CA 1
ATOM 572 C C . ASN A 1 77 ? 27.625 19.991 -19.681 1.00 48.06 77 ASN A C 1
ATOM 574 O O . ASN A 1 77 ? 28.840 19.803 -19.761 1.00 48.06 77 ASN A O 1
ATOM 578 N N . ALA A 1 78 ? 26.770 18.976 -19.843 1.00 52.66 78 ALA A N 1
ATOM 579 C CA . ALA A 1 78 ? 27.190 17.615 -20.162 1.00 52.66 78 ALA A CA 1
ATOM 580 C C . ALA A 1 78 ? 27.683 17.532 -21.611 1.00 52.66 78 ALA A C 1
ATOM 582 O O . ALA A 1 78 ? 27.035 18.045 -22.525 1.00 52.66 78 ALA A O 1
ATOM 583 N N . ALA A 1 79 ? 28.823 16.871 -21.829 1.00 56.66 79 ALA A N 1
ATOM 584 C CA . ALA A 1 79 ? 29.346 16.685 -23.174 1.00 56.66 79 ALA A CA 1
ATOM 585 C C . ALA A 1 79 ? 28.342 15.862 -24.014 1.00 56.66 79 ALA A C 1
ATOM 587 O O . ALA A 1 79 ? 27.955 14.766 -23.592 1.00 56.66 79 ALA A O 1
ATOM 588 N N . PRO A 1 80 ? 27.907 16.358 -25.185 1.00 64.31 80 PRO A N 1
ATOM 589 C CA . PRO A 1 80 ? 26.956 15.650 -26.028 1.00 64.31 80 PRO A CA 1
ATOM 590 C C . PRO A 1 80 ? 27.487 14.267 -26.421 1.00 64.31 80 PRO A C 1
ATOM 592 O O . PRO A 1 80 ? 28.637 14.127 -26.838 1.00 64.31 80 PRO A O 1
ATOM 595 N N . ALA A 1 81 ? 26.650 13.229 -26.317 1.00 71.12 81 ALA A N 1
ATOM 596 C CA . ALA A 1 81 ? 27.042 11.886 -26.729 1.00 71.12 81 ALA A CA 1
ATOM 597 C C . ALA A 1 81 ? 27.314 11.862 -28.240 1.00 71.12 81 ALA A C 1
ATOM 599 O O . ALA A 1 81 ? 26.392 11.969 -29.047 1.00 71.12 81 ALA A O 1
ATOM 600 N N . THR A 1 82 ? 28.578 11.687 -28.619 1.00 76.19 82 THR A N 1
ATOM 601 C CA . THR A 1 82 ? 29.025 11.612 -30.018 1.00 76.19 82 THR A CA 1
ATOM 602 C C . THR A 1 82 ? 28.929 10.204 -30.597 1.00 76.19 82 THR A C 1
ATOM 604 O O . THR A 1 82 ? 29.181 10.017 -31.779 1.00 76.19 82 THR A O 1
ATOM 607 N N . SER A 1 83 ? 28.543 9.200 -29.803 1.00 86.44 83 SER A N 1
ATOM 608 C CA . SER A 1 83 ? 28.344 7.819 -30.255 1.00 86.44 83 SER A CA 1
ATOM 609 C C . SER A 1 83 ? 27.056 7.249 -29.681 1.00 86.44 83 SER A C 1
ATOM 611 O O . SER A 1 83 ? 26.864 7.253 -28.469 1.00 86.44 83 SER A O 1
ATOM 613 N N . VAL A 1 84 ? 26.186 6.725 -30.544 1.00 89.56 84 VAL A N 1
ATOM 614 C CA . VAL A 1 84 ? 24.884 6.153 -30.184 1.00 89.56 84 VAL A CA 1
ATOM 615 C C . VAL A 1 84 ? 24.773 4.733 -30.722 1.00 89.56 84 VAL A C 1
ATOM 617 O O . VAL A 1 84 ? 25.091 4.443 -31.875 1.00 89.56 84 VAL A O 1
ATOM 620 N N . SER A 1 85 ? 24.301 3.827 -29.870 1.00 90.06 85 SER A N 1
ATOM 621 C CA . SER A 1 85 ? 23.983 2.446 -30.211 1.00 90.06 85 SER A CA 1
ATOM 622 C C . SER A 1 85 ? 22.481 2.189 -30.109 1.00 90.06 85 SER A C 1
ATOM 624 O O . SER A 1 85 ? 21.840 2.579 -29.132 1.00 90.06 85 SER A O 1
ATOM 626 N N . ARG A 1 86 ? 21.911 1.490 -31.091 1.00 88.81 86 ARG A N 1
ATOM 627 C CA . ARG A 1 86 ? 20.495 1.100 -31.108 1.00 88.81 86 ARG A CA 1
ATOM 628 C C . ARG A 1 86 ? 20.340 -0.339 -31.587 1.00 88.81 86 ARG A C 1
ATOM 630 O O . ARG A 1 86 ? 21.004 -0.759 -32.535 1.00 88.81 86 ARG A O 1
ATOM 637 N N . ILE A 1 87 ? 19.483 -1.092 -30.905 1.00 87.44 87 ILE A N 1
ATOM 638 C CA . ILE A 1 87 ? 19.112 -2.447 -31.313 1.00 87.44 87 ILE A CA 1
ATOM 639 C C . ILE A 1 87 ? 18.006 -2.331 -32.354 1.00 87.44 87 ILE A C 1
ATOM 641 O O . ILE A 1 87 ? 17.067 -1.557 -32.186 1.00 87.44 87 ILE A O 1
ATOM 645 N N . MET A 1 88 ? 18.143 -3.075 -33.444 1.00 83.94 88 MET A N 1
ATOM 646 C CA . MET A 1 88 ? 17.154 -3.080 -34.506 1.00 83.94 88 MET A CA 1
ATOM 647 C C . MET A 1 88 ? 15.991 -3.997 -34.160 1.00 83.94 88 MET A C 1
ATOM 649 O O . MET A 1 88 ? 16.143 -5.014 -33.480 1.00 83.94 88 MET A O 1
ATOM 653 N N . CYS A 1 89 ? 14.830 -3.628 -34.685 1.00 76.56 89 CYS A N 1
ATOM 654 C CA . CYS A 1 89 ? 13.659 -4.475 -34.668 1.00 76.56 89 CYS A CA 1
ATOM 655 C C . CYS A 1 89 ? 13.959 -5.818 -35.341 1.00 76.56 89 CYS A C 1
ATOM 657 O O . CYS A 1 89 ? 14.345 -5.818 -36.513 1.00 76.56 89 CYS A O 1
ATOM 659 N N . PRO A 1 90 ? 13.791 -6.950 -34.637 1.00 73.06 90 PRO A N 1
ATOM 660 C CA . PRO A 1 90 ? 13.845 -8.241 -35.296 1.00 73.06 90 PRO A CA 1
ATOM 661 C C . PRO A 1 90 ? 12.635 -8.347 -36.227 1.00 73.06 90 PRO A C 1
ATOM 663 O O . PRO A 1 90 ? 11.521 -7.974 -35.856 1.00 73.06 90 PRO A O 1
ATOM 666 N N . SER A 1 91 ? 12.823 -8.863 -37.432 1.00 61.81 91 SER A N 1
ATOM 667 C CA . SER A 1 91 ? 11.701 -9.218 -38.294 1.00 61.81 91 SER A CA 1
ATOM 668 C C . SER A 1 91 ? 11.021 -10.473 -37.758 1.00 61.81 91 SER A C 1
ATOM 670 O O . SER A 1 91 ? 11.455 -11.605 -37.945 1.00 61.81 91 SER A O 1
ATOM 672 N N . SER A 1 92 ? 9.936 -10.273 -37.014 1.00 56.78 92 SER A N 1
ATOM 673 C CA . SER A 1 92 ? 9.085 -11.350 -36.519 1.00 56.78 92 SER A CA 1
ATOM 674 C C . SER A 1 92 ? 7.884 -11.543 -37.447 1.00 56.78 92 SER A C 1
ATOM 676 O O . SER A 1 92 ? 6.790 -11.038 -37.219 1.00 56.78 92 SER A O 1
ATOM 678 N N . GLY A 1 93 ? 8.072 -12.325 -38.507 1.00 47.47 93 GLY A N 1
ATOM 679 C CA . GLY A 1 93 ? 6.963 -12.962 -39.214 1.00 47.47 93 GLY A CA 1
ATOM 680 C C . GLY A 1 93 ? 6.819 -14.403 -38.734 1.00 47.47 93 GLY A C 1
ATOM 681 O O . GLY A 1 93 ? 7.734 -15.201 -38.930 1.00 47.47 93 GLY A O 1
ATOM 682 N N . ARG A 1 94 ? 5.683 -14.755 -38.116 1.00 43.34 94 ARG A N 1
ATOM 683 C CA . ARG A 1 94 ? 5.296 -16.153 -37.848 1.00 43.34 94 ARG A CA 1
ATOM 684 C C . ARG A 1 94 ? 5.591 -17.021 -39.086 1.00 43.34 94 ARG A C 1
ATOM 686 O O . ARG A 1 94 ? 4.999 -16.804 -40.138 1.00 43.34 94 ARG A O 1
ATOM 693 N N . GLY A 1 95 ? 6.486 -18.004 -38.956 1.00 43.47 95 GLY A N 1
ATOM 694 C CA . GLY A 1 95 ? 6.575 -19.143 -39.880 1.00 43.47 95 GLY A CA 1
ATOM 695 C C . GLY A 1 95 ? 7.625 -19.122 -41.001 1.00 43.47 95 GLY A C 1
ATOM 696 O O . GLY A 1 95 ? 7.649 -20.077 -41.771 1.00 43.47 95 GLY A O 1
ATOM 697 N N . ARG A 1 96 ? 8.515 -18.125 -41.116 1.00 44.97 96 ARG A N 1
ATOM 698 C CA . ARG A 1 96 ? 9.674 -18.213 -42.036 1.00 44.97 96 ARG A CA 1
ATOM 699 C C . ARG A 1 96 ? 10.985 -17.912 -41.322 1.00 44.97 96 ARG A C 1
ATOM 701 O O . ARG A 1 96 ? 11.535 -16.821 -41.425 1.00 44.97 96 ARG A O 1
ATOM 708 N N . VAL A 1 97 ? 11.477 -18.922 -40.610 1.00 49.19 97 VAL A N 1
ATOM 709 C CA . VAL A 1 97 ? 12.913 -19.057 -40.342 1.00 49.19 97 VAL A CA 1
ATOM 710 C C . VAL A 1 97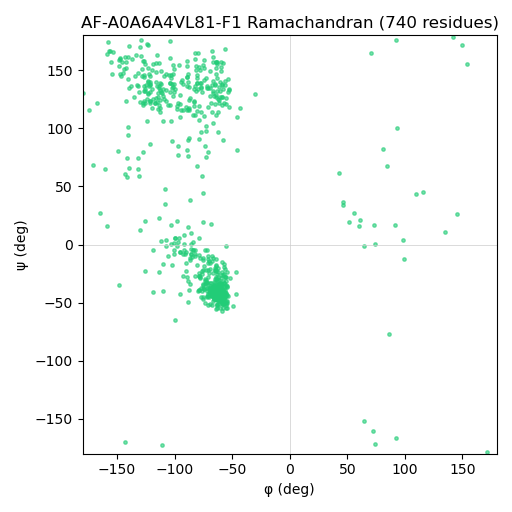 ? 13.590 -19.038 -41.723 1.00 49.19 97 VAL A C 1
ATOM 712 O O . VAL A 1 97 ? 13.136 -19.756 -42.607 1.00 49.19 97 VAL A O 1
ATOM 715 N N . ASP A 1 98 ? 14.564 -18.151 -41.941 1.00 54.03 98 ASP A N 1
ATOM 716 C CA . ASP A 1 98 ? 15.349 -17.991 -43.189 1.00 54.03 98 ASP A CA 1
ATOM 717 C C . ASP A 1 98 ? 14.846 -16.994 -44.256 1.00 54.03 98 ASP A C 1
ATOM 719 O O . ASP A 1 98 ? 15.337 -16.991 -45.389 1.00 54.03 98 ASP A O 1
ATOM 723 N N . ALA A 1 99 ? 13.941 -16.066 -43.924 1.00 57.97 99 ALA A N 1
ATOM 724 C CA . ALA A 1 99 ? 13.690 -14.923 -44.808 1.00 57.97 99 ALA A CA 1
ATOM 725 C C . ALA A 1 99 ? 14.899 -13.955 -44.823 1.00 57.97 99 ALA A C 1
ATOM 727 O O . ALA A 1 99 ? 15.388 -13.523 -43.776 1.00 57.97 99 ALA A O 1
ATOM 728 N N . GLN A 1 100 ? 15.398 -13.608 -46.018 1.00 68.06 100 GLN A N 1
ATOM 729 C CA . GLN A 1 100 ? 16.346 -12.499 -46.171 1.00 68.06 100 GLN A CA 1
ATOM 730 C C . GLN A 1 100 ? 15.615 -11.177 -45.941 1.00 68.06 100 GLN A C 1
ATOM 732 O O . GLN A 1 100 ? 14.739 -10.810 -46.725 1.00 68.06 100 GLN A O 1
ATOM 737 N N . ASP A 1 101 ? 16.036 -10.436 -44.924 1.00 74.12 101 ASP A N 1
ATOM 738 C CA . ASP A 1 101 ? 15.578 -9.085 -44.651 1.00 74.12 101 ASP A CA 1
ATOM 739 C C . ASP A 1 101 ? 16.612 -8.040 -45.061 1.00 74.12 101 ASP A C 1
ATOM 741 O O . ASP A 1 101 ? 17.805 -8.310 -45.240 1.00 74.12 101 ASP A O 1
ATOM 745 N N . ALA A 1 102 ? 16.132 -6.810 -45.230 1.00 81.19 102 ALA A N 1
ATOM 746 C CA . ALA A 1 102 ? 16.957 -5.659 -45.549 1.00 81.19 102 ALA A CA 1
ATOM 747 C C . ALA A 1 102 ? 16.808 -4.577 -44.478 1.00 81.19 102 ALA A C 1
ATOM 749 O O . ALA A 1 102 ? 15.707 -4.279 -44.010 1.00 81.19 102 ALA A O 1
ATOM 750 N N . CYS A 1 103 ? 17.933 -3.970 -44.116 1.00 86.88 103 CYS A N 1
ATOM 751 C CA . CYS A 1 103 ? 17.985 -2.762 -43.311 1.00 86.88 103 CYS A CA 1
ATOM 752 C C . CYS A 1 103 ? 18.542 -1.620 -44.153 1.00 86.88 103 CYS A C 1
ATOM 754 O O . CYS A 1 103 ? 19.574 -1.765 -44.812 1.00 86.88 103 CYS A O 1
ATOM 756 N N . PHE A 1 104 ? 17.890 -0.468 -44.068 1.00 90.50 104 PHE A N 1
ATOM 757 C CA . PHE A 1 104 ? 18.325 0.773 -44.679 1.00 90.50 104 PHE A CA 1
ATOM 758 C C . PHE A 1 104 ? 18.673 1.781 -43.590 1.00 90.50 104 PHE A C 1
ATOM 760 O O . PHE A 1 104 ? 17.856 2.053 -42.712 1.00 90.50 104 PHE A O 1
ATOM 767 N N . VAL A 1 105 ? 19.876 2.346 -43.653 1.00 92.00 105 VAL A N 1
ATOM 768 C CA . VAL A 1 105 ? 20.320 3.412 -42.747 1.00 92.00 105 VAL A CA 1
ATOM 769 C C . VAL A 1 105 ? 20.581 4.659 -43.573 1.00 92.00 105 VAL A C 1
ATOM 771 O O . VAL A 1 105 ? 21.379 4.630 -44.507 1.00 92.00 105 VAL A O 1
ATOM 774 N N . THR A 1 106 ? 19.894 5.746 -43.245 1.00 93.06 106 THR A N 1
ATOM 775 C CA . THR A 1 106 ? 20.044 7.045 -43.904 1.00 93.06 106 THR A CA 1
ATOM 776 C C . THR A 1 106 ? 20.675 8.026 -42.931 1.00 93.06 106 THR A C 1
ATOM 778 O O . THR A 1 106 ? 20.217 8.121 -41.794 1.00 93.06 106 THR A O 1
ATOM 781 N N . LEU A 1 107 ? 21.710 8.738 -43.374 1.00 92.62 107 LEU A N 1
ATOM 782 C CA . LEU A 1 107 ? 22.374 9.797 -42.619 1.00 92.62 107 LEU A CA 1
ATOM 783 C C . LEU A 1 107 ? 22.276 11.120 -43.384 1.00 92.62 107 LEU A C 1
ATOM 785 O O . LEU A 1 107 ? 22.537 11.170 -44.592 1.00 92.62 107 LEU A O 1
ATOM 789 N N . GLY A 1 108 ? 21.914 12.185 -42.675 1.00 90.06 108 GLY A N 1
ATOM 790 C CA . GLY A 1 108 ? 21.786 13.541 -43.208 1.00 90.06 108 GLY A CA 1
ATOM 791 C C . GLY A 1 108 ? 21.994 14.596 -42.124 1.00 90.06 108 GLY A C 1
ATOM 792 O O . GLY A 1 108 ? 21.966 14.280 -40.940 1.00 90.06 108 GLY A O 1
ATOM 793 N N . VAL A 1 109 ? 22.194 15.853 -42.513 1.00 87.25 109 VAL A N 1
ATOM 794 C CA . VAL A 1 109 ? 22.299 16.975 -41.566 1.00 87.25 109 VAL A CA 1
ATOM 795 C C . VAL A 1 109 ? 20.899 17.537 -41.302 1.00 87.25 109 VAL A C 1
ATOM 797 O O . VAL A 1 109 ? 20.236 18.013 -42.222 1.00 87.25 109 VAL A O 1
ATOM 800 N N . GLY A 1 110 ? 20.431 17.448 -40.059 1.00 75.44 110 GLY A N 1
ATOM 801 C CA . GLY A 1 110 ? 19.206 18.092 -39.590 1.00 75.44 110 GLY A CA 1
ATOM 802 C C . GLY A 1 110 ? 19.475 19.554 -39.237 1.00 75.44 110 GLY A C 1
ATOM 803 O O . GLY A 1 110 ? 20.502 19.852 -38.644 1.00 75.44 110 GLY A O 1
ATOM 804 N N . GLY A 1 111 ? 18.587 20.467 -39.634 1.00 69.88 111 GLY A N 1
ATOM 805 C CA . GLY A 1 111 ? 18.702 21.902 -39.344 1.00 69.88 111 GLY A CA 1
ATOM 806 C C . GLY A 1 111 ? 17.979 22.774 -40.378 1.00 69.88 111 GLY A C 1
ATOM 807 O O . GLY A 1 111 ? 17.743 22.336 -41.504 1.00 69.88 111 GLY A O 1
ATOM 808 N N . GLY A 1 112 ? 17.582 23.989 -39.984 1.00 63.22 112 GLY A N 1
ATOM 809 C CA . GLY A 1 112 ? 16.937 24.975 -40.866 1.00 63.22 112 GLY A CA 1
ATOM 810 C C . GLY A 1 112 ? 17.945 25.779 -41.710 1.00 63.22 112 GLY A C 1
ATOM 811 O O . GLY A 1 112 ? 19.132 25.786 -41.391 1.00 63.22 112 GLY A O 1
ATOM 812 N N . PRO A 1 113 ? 17.509 26.488 -42.772 1.00 62.53 113 PRO A N 1
ATOM 813 C CA . PRO A 1 113 ? 18.388 27.206 -43.705 1.00 62.53 113 PRO A CA 1
ATOM 814 C C . PRO A 1 113 ? 18.945 28.526 -43.122 1.00 62.53 113 PRO A C 1
ATOM 816 O O . PRO A 1 113 ? 18.712 29.603 -43.666 1.00 62.53 113 PRO A O 1
ATOM 819 N N . GLY A 1 114 ? 19.663 28.460 -41.998 1.00 65.19 114 GLY A N 1
ATOM 820 C CA . GLY A 1 114 ? 20.362 29.599 -41.393 1.00 65.19 114 GLY A CA 1
ATOM 821 C C . GLY A 1 114 ? 21.705 29.925 -42.075 1.00 65.19 114 GLY A C 1
ATOM 822 O 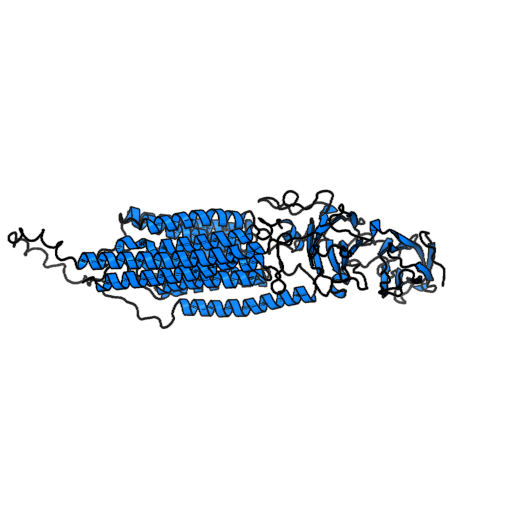O . GLY A 1 114 ? 22.236 29.105 -42.835 1.00 65.19 114 GLY A O 1
ATOM 823 N N . PRO A 1 115 ? 22.288 31.113 -41.824 1.00 58.19 115 PRO A N 1
ATOM 824 C CA . PRO A 1 115 ? 23.618 31.463 -42.324 1.00 58.19 115 PRO A CA 1
ATOM 825 C C . PRO A 1 115 ? 24.671 30.488 -41.767 1.00 58.19 115 PRO A C 1
ATOM 827 O O . PRO A 1 115 ? 24.734 30.262 -40.564 1.00 58.19 115 PRO A O 1
ATOM 830 N N . GLY A 1 116 ? 25.466 29.875 -42.652 1.00 64.69 116 GLY A N 1
ATOM 831 C CA . GLY A 1 116 ? 26.462 28.844 -42.310 1.00 64.69 116 GLY A CA 1
ATOM 832 C C . GLY A 1 116 ? 26.018 27.392 -42.547 1.00 64.69 116 GLY A C 1
ATOM 833 O O . GLY A 1 116 ? 26.867 26.510 -42.598 1.00 64.69 116 GLY A O 1
ATOM 834 N N . TYR A 1 117 ? 24.726 27.125 -42.798 1.00 66.31 117 TYR A N 1
ATOM 835 C CA . TYR A 1 117 ? 24.192 25.766 -43.028 1.00 66.31 117 TYR A CA 1
ATOM 836 C C . TYR A 1 117 ? 24.870 25.017 -44.194 1.00 66.31 117 TYR A C 1
ATOM 838 O O . TYR A 1 117 ? 25.015 23.797 -44.160 1.00 66.31 117 TYR A O 1
ATOM 846 N N . ARG A 1 118 ? 25.292 25.742 -45.240 1.00 65.44 118 ARG A N 1
ATOM 847 C CA . ARG A 1 118 ? 25.832 25.150 -46.478 1.00 65.44 118 ARG A CA 1
ATOM 848 C C . ARG A 1 118 ? 27.259 24.605 -46.350 1.00 65.44 118 ARG A C 1
ATOM 850 O O . ARG A 1 118 ? 27.614 23.716 -47.120 1.00 65.44 118 ARG A O 1
ATOM 857 N N . ASP A 1 119 ? 28.030 25.073 -45.370 1.00 72.38 119 ASP A N 1
ATOM 858 C CA . ASP A 1 119 ? 29.450 24.717 -45.214 1.00 72.38 119 ASP A CA 1
ATOM 859 C C . ASP A 1 119 ? 29.684 23.597 -44.184 1.00 72.38 119 ASP A C 1
ATOM 861 O O . ASP A 1 119 ? 30.812 23.147 -43.976 1.00 72.38 119 ASP A O 1
ATOM 865 N N . VAL A 1 120 ? 28.616 23.101 -43.553 1.00 79.69 120 VAL A N 1
ATOM 866 C CA . VAL A 1 120 ? 28.699 22.072 -42.512 1.00 79.69 120 VAL A CA 1
ATOM 867 C C . VAL A 1 120 ? 28.792 20.679 -43.130 1.00 79.69 120 VAL A C 1
ATOM 869 O O . VAL A 1 120 ? 27.915 20.239 -43.885 1.00 79.69 120 VAL A O 1
ATOM 872 N N . ALA A 1 121 ? 29.849 19.952 -42.769 1.00 86.69 121 ALA A N 1
ATOM 873 C CA . ALA A 1 121 ? 30.028 18.561 -43.148 1.00 86.69 121 ALA A CA 1
ATOM 874 C C . ALA A 1 121 ? 30.647 17.754 -42.004 1.00 86.69 121 ALA A C 1
ATOM 876 O O . ALA A 1 121 ? 31.748 18.072 -41.560 1.00 86.69 121 ALA A O 1
ATOM 877 N N . TYR A 1 122 ? 29.960 16.687 -41.600 1.00 90.19 122 TYR A N 1
ATOM 878 C CA . TYR A 1 122 ? 30.328 15.816 -40.486 1.00 90.19 122 TYR A CA 1
ATOM 879 C C . TYR A 1 122 ? 30.971 14.529 -40.985 1.00 90.19 122 TYR A C 1
ATOM 881 O O . TYR A 1 122 ? 30.467 13.906 -41.924 1.00 90.19 122 TYR A O 1
ATOM 889 N N . GLU A 1 123 ? 32.061 14.119 -40.345 1.00 92.12 123 GLU A N 1
ATOM 890 C CA . GLU A 1 123 ? 32.625 12.783 -40.511 1.00 92.12 123 GLU A CA 1
ATOM 891 C C . GLU A 1 123 ? 31.964 11.830 -39.504 1.00 92.12 123 GLU A C 1
ATOM 893 O O . GLU A 1 123 ? 31.646 12.204 -38.372 1.00 92.12 123 GLU A O 1
ATOM 898 N N . TYR A 1 124 ? 31.665 10.604 -39.928 1.00 93.25 124 TYR A N 1
ATOM 899 C CA . TYR A 1 124 ? 31.019 9.619 -39.067 1.00 93.25 124 TYR A CA 1
ATOM 900 C C . TYR A 1 124 ? 31.552 8.212 -39.297 1.00 93.25 124 TYR A C 1
ATOM 902 O O . TYR A 1 124 ? 31.923 7.835 -40.407 1.00 93.25 124 TYR A O 1
ATOM 910 N N . GLU A 1 125 ? 31.488 7.414 -38.238 1.00 94.62 125 GLU A N 1
ATOM 911 C CA . GLU A 1 125 ? 31.658 5.971 -38.260 1.00 94.62 125 GLU A CA 1
ATOM 912 C C . GLU A 1 125 ? 30.302 5.282 -38.118 1.00 94.62 125 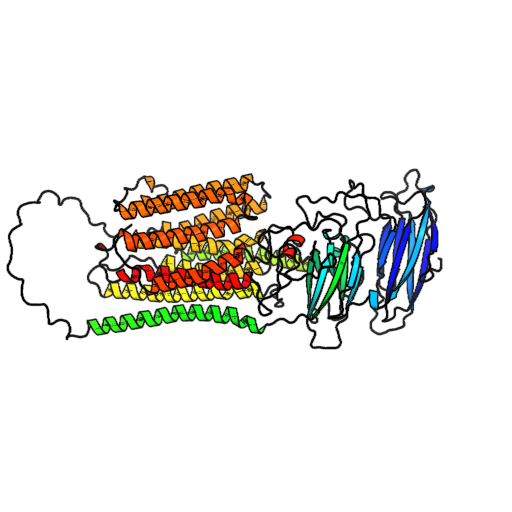GLU A C 1
ATOM 914 O O . GLU A 1 125 ? 29.513 5.568 -37.213 1.00 94.62 125 GLU A O 1
ATOM 919 N N . LEU A 1 126 ? 30.045 4.322 -38.995 1.00 94.25 126 LEU A N 1
ATOM 920 C CA . LEU A 1 126 ? 28.845 3.505 -39.016 1.00 94.25 126 LEU A CA 1
ATOM 921 C C . LEU A 1 126 ? 29.232 2.035 -38.883 1.00 94.25 126 LEU A C 1
ATOM 923 O O . LEU A 1 126 ? 29.977 1.507 -39.704 1.00 94.25 126 LEU A O 1
ATOM 927 N N . ARG A 1 127 ? 28.690 1.346 -37.879 1.00 93.88 127 ARG A N 1
ATOM 928 C CA . ARG A 1 127 ? 28.912 -0.089 -37.680 1.00 93.88 127 ARG A CA 1
ATOM 929 C C . ARG A 1 127 ? 27.594 -0.814 -37.478 1.00 93.88 127 ARG A C 1
ATOM 931 O O . ARG A 1 127 ? 26.864 -0.535 -36.527 1.00 93.88 127 ARG A O 1
ATOM 938 N N . LEU A 1 128 ? 27.320 -1.796 -38.329 1.00 91.00 128 LEU A N 1
ATOM 939 C CA . LEU A 1 128 ? 26.207 -2.724 -38.157 1.00 91.00 128 LEU A CA 1
ATOM 940 C C . LEU A 1 128 ? 26.748 -4.061 -37.663 1.00 91.00 128 LEU A C 1
ATOM 942 O O . LEU A 1 128 ? 27.566 -4.671 -38.337 1.00 91.00 128 LEU A O 1
ATOM 946 N N . SER A 1 129 ? 26.315 -4.515 -36.492 1.00 89.12 129 SER A N 1
ATOM 947 C CA . SER A 1 129 ? 26.825 -5.739 -35.862 1.00 89.12 129 SER A CA 1
ATOM 948 C C . SER A 1 129 ? 25.721 -6.754 -35.598 1.00 89.12 129 SER A C 1
ATOM 950 O O . SER A 1 129 ? 24.593 -6.371 -35.292 1.00 89.12 129 SER A O 1
ATOM 952 N N . VAL A 1 130 ? 26.044 -8.043 -35.698 1.00 84.06 130 VAL A N 1
ATOM 953 C CA . VAL A 1 130 ? 25.123 -9.132 -35.338 1.00 84.06 130 VAL A CA 1
ATOM 954 C C . VAL A 1 130 ? 25.277 -9.438 -33.846 1.00 84.06 130 VAL A C 1
ATOM 956 O O . VAL A 1 130 ? 26.379 -9.694 -33.363 1.00 84.06 130 VAL A O 1
ATOM 959 N N . LEU A 1 131 ? 24.176 -9.384 -33.098 1.00 82.25 131 LEU A N 1
ATOM 960 C CA . LEU A 1 131 ? 24.104 -9.786 -31.696 1.00 82.25 131 LEU A CA 1
ATOM 961 C C . LEU A 1 131 ? 23.748 -11.268 -31.608 1.00 82.25 131 LEU A C 1
ATOM 963 O O . LEU A 1 131 ? 22.642 -11.664 -31.967 1.00 82.25 131 LEU A O 1
ATOM 967 N N . ASN A 1 132 ? 24.676 -12.064 -31.080 1.00 78.38 132 ASN A N 1
ATOM 968 C CA . ASN A 1 132 ? 24.472 -13.493 -30.844 1.00 78.38 132 ASN A CA 1
ATOM 969 C C . ASN A 1 132 ? 23.346 -13.755 -29.831 1.00 78.38 132 ASN A C 1
ATOM 971 O O . ASN A 1 132 ? 23.104 -12.943 -28.933 1.00 78.38 132 ASN A O 1
ATOM 975 N N . ALA A 1 133 ? 22.760 -14.952 -29.900 1.00 73.75 133 ALA A N 1
ATOM 976 C CA . ALA A 1 133 ? 21.725 -15.435 -28.987 1.00 73.75 133 ALA A CA 1
ATOM 977 C C . ALA A 1 133 ? 22.050 -15.201 -27.500 1.00 73.75 133 ALA A C 1
ATOM 979 O O . ALA A 1 133 ? 21.205 -14.705 -26.761 1.00 73.75 133 ALA A O 1
ATOM 980 N N . SER A 1 134 ? 23.295 -15.442 -27.074 1.00 75.06 134 SER A N 1
ATOM 981 C CA . SER A 1 134 ? 23.735 -15.261 -25.680 1.00 75.06 134 SER A CA 1
ATOM 982 C C . SER A 1 134 ? 23.683 -13.817 -25.165 1.00 75.06 134 SER A C 1
ATOM 984 O O . SER A 1 134 ? 23.711 -13.599 -23.955 1.00 75.06 134 SER A O 1
ATOM 986 N N . ARG A 1 135 ? 23.626 -12.825 -26.062 1.00 79.31 135 ARG A N 1
ATOM 987 C CA . ARG A 1 135 ? 23.513 -11.396 -25.730 1.00 79.31 135 ARG A CA 1
ATOM 988 C C . ARG A 1 135 ? 22.117 -10.829 -25.984 1.00 79.31 135 ARG A C 1
ATOM 990 O O . ARG A 1 135 ? 21.869 -9.692 -25.602 1.00 79.31 135 ARG A O 1
ATOM 997 N N . TRP A 1 136 ? 21.245 -11.592 -26.639 1.00 84.88 136 TRP A N 1
ATOM 998 C CA . TRP A 1 136 ? 19.913 -11.155 -27.050 1.00 84.88 136 TRP A CA 1
ATOM 999 C C . TRP A 1 136 ? 18.798 -11.834 -26.255 1.00 84.88 136 TRP A C 1
ATOM 1001 O O . TRP A 1 136 ? 17.838 -11.166 -25.881 1.00 84.88 136 TRP A O 1
ATOM 1011 N N . PHE A 1 137 ? 18.925 -13.129 -25.960 1.00 87.50 137 PHE A N 1
ATOM 1012 C CA . PHE A 1 137 ? 17.896 -13.884 -25.255 1.00 87.50 137 PHE A CA 1
ATOM 1013 C C . PHE A 1 137 ? 18.128 -13.924 -23.741 1.00 87.50 137 PHE A C 1
ATOM 1015 O O . PHE A 1 137 ? 19.259 -14.060 -23.259 1.00 87.50 137 PHE A O 1
ATOM 1022 N N . LEU A 1 138 ? 17.026 -13.834 -22.998 1.00 89.75 138 LEU A N 1
ATOM 1023 C CA . 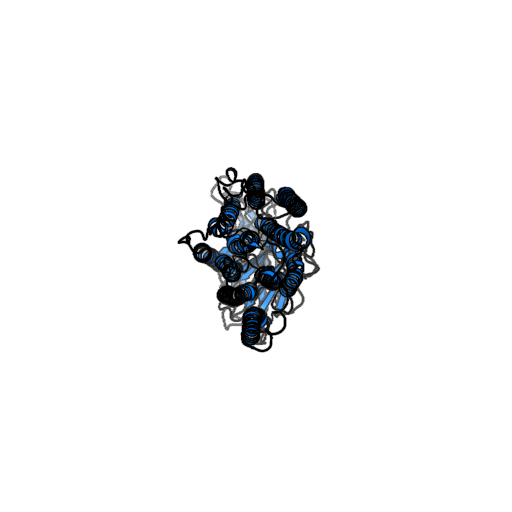LEU A 1 138 ? 16.955 -14.204 -21.588 1.00 89.75 138 LEU A CA 1
ATOM 1024 C C . LEU A 1 138 ? 16.251 -15.554 -21.460 1.00 89.75 138 LEU A C 1
ATOM 1026 O O . LEU A 1 138 ? 15.251 -15.806 -22.130 1.00 89.75 138 LEU A O 1
ATOM 1030 N N . GLU A 1 139 ? 16.770 -16.390 -20.571 1.00 90.00 139 GLU A N 1
ATOM 1031 C CA . GLU A 1 139 ? 16.236 -17.713 -20.253 1.00 90.00 139 GLU A CA 1
ATOM 1032 C C . GLU A 1 139 ? 15.777 -17.731 -18.792 1.00 90.00 139 GLU A C 1
ATOM 1034 O O . GLU A 1 139 ? 16.335 -17.021 -17.949 1.00 90.00 139 GLU A O 1
ATOM 1039 N N . THR A 1 140 ? 14.740 -18.515 -18.498 1.00 92.56 140 THR A N 1
ATOM 1040 C CA . THR A 1 140 ? 14.216 -18.665 -17.136 1.00 92.56 140 THR A CA 1
ATOM 1041 C C . THR A 1 140 ? 15.242 -19.367 -16.249 1.00 92.56 140 THR A C 1
ATOM 1043 O O . THR A 1 140 ? 15.786 -20.396 -16.635 1.00 92.56 140 THR A O 1
ATOM 1046 N N . ASP A 1 141 ? 15.493 -18.805 -15.066 1.00 90.44 141 ASP A N 1
ATOM 1047 C CA . ASP A 1 141 ? 16.417 -19.315 -14.042 1.00 90.44 141 ASP A CA 1
ATOM 1048 C C . ASP A 1 141 ? 17.887 -19.428 -14.501 1.00 90.44 141 ASP A C 1
ATOM 1050 O O . ASP A 1 141 ? 18.722 -20.041 -13.834 1.00 90.44 141 ASP A O 1
ATOM 1054 N N . ALA A 1 142 ? 18.238 -18.778 -15.615 1.00 90.50 142 ALA A N 1
ATOM 1055 C CA . ALA A 1 142 ? 19.614 -18.675 -16.079 1.00 90.50 142 ALA A CA 1
ATOM 1056 C C . ALA A 1 142 ? 20.434 -17.671 -15.239 1.00 90.50 142 ALA A C 1
ATOM 1058 O O . ALA A 1 142 ? 19.872 -16.758 -14.619 1.00 90.50 142 ALA A O 1
ATOM 1059 N N . PRO A 1 143 ? 21.781 -17.781 -15.244 1.00 89.19 143 PRO A N 1
ATOM 1060 C CA . PRO A 1 143 ? 22.642 -16.840 -14.546 1.00 89.19 143 PRO A CA 1
ATOM 1061 C C . PRO A 1 143 ? 22.368 -15.382 -14.947 1.00 89.19 143 PRO A C 1
ATOM 1063 O O . PRO A 1 143 ? 22.137 -15.094 -16.128 1.00 89.19 143 PRO A O 1
ATOM 1066 N N . PRO A 1 144 ? 22.445 -14.438 -13.995 1.00 87.88 144 PRO A N 1
ATOM 1067 C CA . PRO A 1 144 ? 22.129 -13.047 -14.268 1.00 87.88 144 PRO A CA 1
ATOM 1068 C C . PRO A 1 144 ? 22.997 -12.416 -15.365 1.00 87.88 144 PRO A C 1
ATOM 1070 O O . PRO A 1 144 ? 24.222 -12.558 -15.365 1.00 87.88 144 PRO A O 1
ATOM 1073 N N . ARG A 1 145 ? 22.385 -11.640 -16.267 1.00 89.38 145 ARG A N 1
ATOM 1074 C CA . ARG A 1 145 ? 23.104 -10.895 -17.313 1.00 89.38 145 ARG A CA 1
ATOM 1075 C C . ARG A 1 145 ? 23.607 -9.565 -16.761 1.00 89.38 145 ARG A C 1
ATOM 1077 O O . ARG A 1 145 ? 22.800 -8.683 -16.483 1.00 89.38 145 ARG A O 1
ATOM 1084 N N . GLN A 1 146 ? 24.924 -9.426 -16.617 1.00 88.06 146 GLN A N 1
ATOM 1085 C CA . GLN A 1 146 ? 25.579 -8.205 -16.133 1.00 88.06 146 GLN A CA 1
ATOM 1086 C C . GLN A 1 146 ? 26.082 -7.352 -17.297 1.00 88.06 146 GLN A C 1
ATOM 1088 O O . GLN A 1 146 ? 26.885 -7.835 -18.096 1.00 88.06 146 GLN A O 1
ATOM 1093 N N . LEU A 1 147 ? 25.628 -6.102 -17.393 1.00 89.06 147 LEU A N 1
ATOM 1094 C CA . LEU A 1 147 ? 26.042 -5.144 -18.423 1.00 89.06 147 LEU A CA 1
ATOM 1095 C C . LEU A 1 147 ? 26.043 -3.708 -17.881 1.00 89.06 147 LEU A C 1
ATOM 1097 O O . LEU A 1 147 ? 25.336 -3.402 -16.929 1.00 89.06 147 LEU A O 1
ATOM 1101 N N . ALA A 1 148 ? 26.770 -2.809 -18.544 1.00 89.12 148 ALA A N 1
ATOM 1102 C CA . ALA A 1 148 ? 26.690 -1.371 -18.299 1.00 89.12 148 ALA A CA 1
ATOM 1103 C C . ALA A 1 148 ? 25.712 -0.712 -19.290 1.00 89.12 148 ALA A C 1
ATOM 1105 O O . ALA A 1 148 ? 25.895 -0.809 -20.506 1.00 89.12 148 ALA A O 1
ATOM 1106 N N . VAL A 1 149 ? 24.668 -0.059 -18.776 1.00 89.31 149 VAL A N 1
ATOM 1107 C CA . VAL A 1 149 ? 23.670 0.686 -19.564 1.00 89.31 149 VAL A CA 1
ATOM 1108 C C . VAL A 1 149 ? 24.105 2.143 -19.668 1.00 89.31 149 VAL A C 1
ATOM 1110 O O . VAL A 1 149 ? 24.500 2.728 -18.667 1.00 89.31 149 VAL A O 1
ATOM 1113 N N . ALA A 1 150 ? 23.974 2.753 -20.844 1.00 88.19 150 ALA A N 1
ATOM 1114 C CA . ALA A 1 150 ? 24.151 4.194 -21.032 1.00 88.19 150 ALA A CA 1
ATOM 1115 C C . ALA A 1 150 ? 22.934 4.785 -21.751 1.00 88.19 150 ALA A C 1
ATOM 1117 O O . ALA A 1 150 ? 22.263 4.074 -22.499 1.00 88.19 150 ALA A O 1
ATOM 1118 N N . VAL A 1 151 ? 22.689 6.092 -21.618 1.00 83.75 151 VAL A N 1
ATOM 1119 C CA . VAL A 1 151 ? 21.616 6.790 -22.366 1.00 83.75 151 VAL A CA 1
ATOM 1120 C C . VAL A 1 151 ? 21.783 6.574 -23.878 1.00 83.75 151 VAL A C 1
ATOM 1122 O O . VAL A 1 151 ? 20.852 6.226 -24.608 1.00 83.75 151 VAL A O 1
ATOM 1125 N N . ALA A 1 152 ? 23.020 6.696 -24.357 1.00 84.50 152 ALA A N 1
ATOM 1126 C CA . ALA A 1 152 ? 23.354 6.493 -25.758 1.00 84.50 152 ALA A CA 1
ATOM 1127 C C . ALA A 1 152 ? 23.371 5.010 -26.181 1.00 84.50 152 ALA A C 1
ATOM 1129 O O . ALA A 1 152 ? 23.401 4.721 -27.376 1.00 84.50 152 ALA A O 1
ATOM 1130 N N . ALA A 1 153 ? 23.318 4.065 -25.239 1.00 87.38 153 ALA A N 1
ATOM 1131 C CA . ALA A 1 153 ? 23.373 2.626 -25.490 1.00 87.38 153 ALA A CA 1
ATOM 1132 C C . ALA A 1 153 ? 22.420 1.858 -24.544 1.00 87.38 153 ALA A C 1
ATOM 1134 O O . ALA A 1 153 ? 22.887 1.205 -23.604 1.00 87.38 153 ALA A O 1
ATOM 1135 N N . PRO A 1 154 ? 21.093 1.922 -24.783 1.00 88.75 154 PRO A N 1
ATOM 1136 C CA . PRO A 1 154 ? 20.107 1.149 -24.034 1.00 88.75 154 PRO A CA 1
ATOM 1137 C C . PRO A 1 154 ? 20.306 -0.353 -24.259 1.00 88.75 154 PRO A C 1
ATOM 1139 O O . PRO A 1 154 ? 20.840 -0.787 -25.288 1.00 88.75 154 PRO A O 1
ATOM 1142 N N . ILE A 1 155 ? 19.829 -1.154 -23.310 1.00 88.62 155 ILE A N 1
ATOM 1143 C CA . ILE A 1 155 ? 19.891 -2.615 -23.383 1.00 88.62 155 ILE A CA 1
ATOM 1144 C C . ILE A 1 155 ? 18.486 -3.156 -23.589 1.00 88.62 155 ILE A C 1
ATOM 1146 O O . ILE A 1 155 ? 17.565 -2.750 -22.886 1.00 88.62 155 ILE A O 1
ATOM 1150 N N . VAL A 1 156 ? 18.344 -4.085 -24.534 1.00 90.38 156 VAL A N 1
ATOM 1151 C CA . VAL A 1 156 ? 17.093 -4.793 -24.814 1.00 90.38 156 VAL A CA 1
ATOM 1152 C C . VAL A 1 156 ? 17.382 -6.281 -24.926 1.00 90.38 156 VAL A C 1
ATOM 1154 O O . VAL A 1 156 ? 18.355 -6.678 -25.568 1.00 90.38 156 VAL A O 1
ATOM 1157 N N . PHE A 1 157 ? 16.512 -7.087 -24.334 1.00 91.62 157 PHE A N 1
ATOM 1158 C CA . PHE A 1 157 ? 16.515 -8.536 -24.442 1.00 91.62 157 PHE A CA 1
ATOM 1159 C C . PHE A 1 157 ? 15.181 -9.051 -24.960 1.00 91.62 157 PHE A C 1
ATOM 1161 O O . PHE A 1 157 ? 14.137 -8.456 -24.695 1.00 91.62 157 PHE A O 1
ATOM 1168 N N . GLN A 1 158 ? 15.206 -10.199 -25.626 1.00 89.94 158 GLN A N 1
ATOM 1169 C CA . GLN A 1 158 ? 14.024 -10.981 -25.957 1.00 89.94 158 GLN A CA 1
ATOM 1170 C C . GLN A 1 158 ? 13.859 -12.137 -24.977 1.00 89.94 158 GLN A C 1
ATOM 1172 O O . GLN A 1 158 ? 14.796 -12.885 -24.710 1.00 89.94 158 GLN A O 1
ATOM 1177 N N . TYR A 1 159 ? 12.641 -12.313 -24.488 1.00 92.31 159 TYR A N 1
ATOM 1178 C CA . TYR A 1 159 ? 12.241 -13.475 -23.718 1.00 92.31 159 TYR A CA 1
ATOM 1179 C C . TYR A 1 159 ? 11.183 -14.264 -24.487 1.00 92.31 159 TYR A C 1
ATOM 1181 O O . TYR A 1 159 ? 10.251 -13.690 -25.059 1.00 92.31 159 TYR A O 1
ATOM 1189 N N . ARG A 1 160 ? 11.332 -15.588 -24.491 1.00 90.25 160 ARG A N 1
ATOM 1190 C CA . ARG A 1 160 ? 10.334 -16.535 -24.990 1.00 90.25 160 ARG A CA 1
ATOM 1191 C C . ARG A 1 160 ? 9.992 -17.492 -23.864 1.00 90.25 160 ARG A C 1
ATOM 1193 O O . ARG A 1 160 ? 10.876 -17.897 -23.114 1.00 90.25 160 ARG A O 1
ATOM 1200 N N . TRP A 1 161 ? 8.715 -17.840 -23.760 1.00 91.88 161 TRP A N 1
ATOM 1201 C CA . TRP A 1 161 ? 8.276 -18.821 -22.778 1.00 91.88 161 TRP A CA 1
ATOM 1202 C C . TRP A 1 161 ? 8.966 -20.166 -23.020 1.00 91.88 161 TRP A C 1
ATOM 1204 O O . TRP A 1 161 ? 9.101 -20.561 -24.181 1.00 91.88 161 TRP A O 1
ATOM 1214 N N . PRO A 1 162 ? 9.383 -20.875 -21.958 1.00 91.62 162 PRO A N 1
ATOM 1215 C CA . PRO A 1 162 ? 9.883 -22.231 -22.092 1.00 91.62 162 PRO A CA 1
ATOM 1216 C C . PRO A 1 162 ? 8.759 -23.174 -22.541 1.00 91.62 162 PRO A C 1
ATOM 1218 O O . PRO A 1 162 ? 7.569 -22.927 -22.297 1.00 91.62 162 PRO A O 1
ATOM 1221 N N . ASP A 1 163 ? 9.155 -24.290 -23.150 1.00 89.00 163 ASP A N 1
ATOM 1222 C CA . ASP A 1 163 ? 8.225 -25.342 -23.570 1.00 89.00 163 ASP A CA 1
ATOM 1223 C C . ASP A 1 163 ? 7.508 -25.992 -22.375 1.00 89.00 163 ASP A C 1
ATOM 1225 O O . ASP A 1 163 ? 6.406 -26.513 -22.531 1.00 89.00 163 ASP A O 1
ATOM 1229 N N . ASP A 1 164 ? 8.081 -25.897 -21.168 1.00 89.69 164 ASP A N 1
ATOM 1230 C CA . ASP A 1 164 ? 7.443 -26.337 -19.927 1.00 89.69 164 ASP A CA 1
ATOM 1231 C C . ASP A 1 164 ? 6.145 -25.537 -19.649 1.00 89.69 164 ASP A C 1
ATOM 1233 O O . ASP A 1 164 ? 6.197 -24.331 -19.364 1.00 89.69 164 ASP A O 1
ATOM 1237 N N . PRO A 1 165 ? 4.959 -26.178 -19.685 1.00 87.12 165 PRO A N 1
ATOM 1238 C CA . PRO A 1 165 ? 3.685 -25.519 -19.403 1.00 87.12 165 PRO A CA 1
ATOM 1239 C C . PRO A 1 165 ? 3.506 -25.165 -17.917 1.00 87.12 165 PRO A C 1
ATOM 1241 O O . PRO A 1 165 ? 2.586 -24.417 -17.572 1.00 87.12 165 PRO A O 1
ATOM 1244 N N . SER A 1 166 ? 4.355 -25.689 -17.025 1.00 88.81 166 SER A N 1
ATOM 1245 C CA . SER A 1 166 ? 4.320 -25.381 -15.595 1.00 88.81 166 SER A CA 1
ATOM 1246 C C . SER A 1 166 ? 4.771 -23.946 -15.294 1.00 88.81 166 SER A C 1
ATOM 1248 O O . SER A 1 166 ? 4.318 -23.355 -14.312 1.00 88.81 166 SER A O 1
ATOM 1250 N N . VAL A 1 167 ? 5.576 -23.340 -16.175 1.00 91.06 167 VAL A N 1
ATOM 1251 C CA . VAL A 1 167 ? 5.991 -21.935 -16.078 1.00 91.06 167 VAL A CA 1
ATOM 1252 C C . VAL A 1 167 ? 4.859 -21.035 -16.575 1.00 91.06 167 VAL A C 1
ATOM 1254 O O . VAL A 1 167 ? 4.740 -20.722 -17.762 1.00 91.06 167 VAL A O 1
ATOM 1257 N N . ARG A 1 168 ? 3.995 -20.633 -15.638 1.00 91.12 168 ARG A N 1
ATOM 1258 C CA . ARG A 1 168 ? 2.847 -19.743 -15.894 1.00 91.12 168 ARG A CA 1
ATOM 1259 C C . ARG A 1 168 ? 3.158 -18.272 -15.662 1.00 91.12 168 ARG A C 1
ATOM 1261 O O . ARG A 1 168 ? 2.516 -17.410 -16.253 1.00 91.12 168 ARG A O 1
ATOM 1268 N N . MET A 1 169 ? 4.115 -17.982 -14.789 1.00 92.62 169 MET A N 1
ATOM 1269 C CA . MET A 1 169 ? 4.516 -16.626 -14.440 1.00 92.62 169 MET A CA 1
ATOM 1270 C C . MET A 1 169 ? 6.029 -16.569 -14.287 1.00 92.62 169 MET A C 1
ATOM 1272 O O . MET A 1 169 ? 6.651 -17.492 -13.753 1.00 92.62 169 MET A O 1
ATOM 1276 N N . VAL A 1 170 ? 6.614 -15.464 -14.734 1.00 94.56 170 VAL A N 1
ATOM 1277 C CA . VAL A 1 170 ? 8.028 -15.166 -14.519 1.00 94.56 170 VAL A CA 1
ATOM 1278 C C . VAL A 1 170 ? 8.199 -13.801 -13.888 1.00 94.56 170 VAL A C 1
ATOM 1280 O O . VAL A 1 170 ? 7.455 -12.856 -14.160 1.00 94.56 170 VAL A O 1
ATOM 1283 N N . ARG A 1 171 ? 9.215 -13.701 -13.042 1.00 93.75 171 ARG A N 1
ATOM 1284 C CA . ARG A 1 171 ? 9.646 -12.460 -12.426 1.00 93.75 171 ARG A CA 1
ATOM 1285 C C . ARG A 1 171 ? 10.822 -11.904 -13.213 1.00 93.75 171 ARG A C 1
ATOM 1287 O O . ARG A 1 171 ? 11.873 -12.532 -13.283 1.00 93.75 171 ARG A O 1
ATOM 1294 N N . VAL A 1 172 ? 10.649 -10.709 -13.768 1.00 94.94 172 VAL A N 1
ATOM 1295 C CA . VAL A 1 172 ? 11.727 -9.929 -14.379 1.00 94.94 172 VAL A CA 1
ATOM 1296 C C . VAL A 1 172 ? 12.322 -9.046 -13.289 1.00 94.94 172 VAL A C 1
ATOM 1298 O O . VAL A 1 172 ? 11.616 -8.231 -12.692 1.00 94.94 172 VAL A O 1
ATOM 1301 N N . GLY A 1 173 ? 13.600 -9.232 -12.982 1.00 92.62 173 GLY A N 1
ATOM 1302 C CA . GLY A 1 173 ? 14.312 -8.494 -11.942 1.00 92.62 173 GLY A CA 1
ATOM 1303 C C . GLY A 1 173 ? 15.512 -7.747 -12.505 1.00 92.62 173 GLY A C 1
ATOM 1304 O O . GLY A 1 173 ? 16.252 -8.291 -13.328 1.00 92.62 173 GLY A O 1
ATOM 1305 N N . VAL A 1 174 ? 15.728 -6.524 -12.026 1.00 92.56 174 VAL A N 1
ATOM 1306 C CA . VAL A 1 174 ? 16.940 -5.743 -12.280 1.00 92.56 174 VAL A CA 1
ATOM 1307 C C . VAL A 1 174 ? 17.555 -5.278 -10.962 1.00 92.56 174 VAL A C 1
ATOM 1309 O O . VAL A 1 174 ? 16.846 -4.833 -10.057 1.00 92.56 174 VAL A O 1
ATOM 1312 N N . ALA A 1 175 ? 18.876 -5.390 -10.858 1.00 90.25 175 ALA A N 1
ATOM 1313 C CA . ALA A 1 175 ? 19.669 -4.901 -9.735 1.00 90.25 175 ALA A CA 1
ATOM 1314 C C . ALA A 1 175 ? 20.826 -4.038 -10.249 1.00 90.25 175 ALA A C 1
ATOM 1316 O O . ALA A 1 175 ? 21.368 -4.318 -11.318 1.00 90.25 175 ALA A O 1
ATOM 1317 N N . SER A 1 176 ? 21.185 -3.001 -9.503 1.00 87.44 176 SER A N 1
ATOM 1318 C CA . SER A 1 176 ? 22.332 -2.138 -9.771 1.00 87.44 176 SER A CA 1
ATOM 1319 C C . SER A 1 176 ? 23.586 -2.694 -9.093 1.00 87.44 176 SER A C 1
ATOM 1321 O O . SER A 1 176 ? 23.529 -3.111 -7.936 1.00 87.44 176 SER A O 1
ATOM 1323 N N . GLY A 1 177 ? 24.714 -2.694 -9.804 1.00 80.19 177 GLY A N 1
ATOM 1324 C CA . GLY A 1 177 ? 26.000 -3.190 -9.304 1.00 80.19 177 GLY A CA 1
ATOM 1325 C C . GLY A 1 177 ? 26.105 -4.718 -9.168 1.00 80.19 177 GLY A C 1
ATOM 1326 O O . GLY A 1 177 ? 25.359 -5.482 -9.788 1.00 80.19 177 GLY A O 1
ATOM 1327 N N . ASP A 1 178 ? 27.068 -5.161 -8.352 1.00 70.69 178 ASP A N 1
ATOM 1328 C CA . ASP A 1 178 ? 27.456 -6.575 -8.230 1.00 70.69 178 ASP A CA 1
ATOM 1329 C C . ASP A 1 178 ? 26.681 -7.352 -7.156 1.00 70.69 178 ASP A C 1
ATOM 1331 O O . ASP A 1 178 ? 26.649 -8.588 -7.174 1.00 70.69 178 ASP A O 1
ATOM 1335 N N . ALA A 1 179 ? 25.997 -6.678 -6.235 1.00 70.06 179 ALA A N 1
ATOM 1336 C CA . ALA A 1 179 ? 25.175 -7.354 -5.239 1.00 70.06 179 ALA A CA 1
ATOM 1337 C C . ALA A 1 179 ? 23.841 -7.818 -5.861 1.00 70.06 179 ALA A C 1
ATOM 1339 O O . ALA A 1 179 ? 23.215 -7.083 -6.628 1.00 70.06 179 ALA A O 1
ATOM 1340 N N . PRO A 1 180 ? 23.374 -9.055 -5.599 1.00 72.62 180 PRO A N 1
ATOM 1341 C CA . PRO A 1 180 ? 22.020 -9.449 -5.980 1.00 72.62 180 PRO A CA 1
ATOM 1342 C C . PRO A 1 180 ? 21.021 -8.600 -5.195 1.00 72.62 180 PRO A C 1
ATOM 1344 O O . PRO A 1 180 ? 21.326 -8.182 -4.084 1.00 72.62 180 PRO A O 1
ATOM 1347 N N . CYS A 1 181 ? 19.823 -8.362 -5.727 1.00 72.75 181 CYS A N 1
ATOM 1348 C CA . CYS A 1 181 ? 18.822 -7.596 -4.990 1.00 72.75 181 CYS A CA 1
ATOM 1349 C C . CYS A 1 181 ? 17.938 -8.489 -4.116 1.00 72.75 181 CYS A C 1
ATOM 1351 O O . CYS A 1 181 ? 16.828 -8.863 -4.498 1.00 72.75 181 CYS A O 1
ATOM 1353 N N . THR A 1 182 ? 18.454 -8.835 -2.942 1.00 71.69 182 THR A N 1
ATOM 1354 C CA . THR A 1 182 ? 17.794 -9.666 -1.928 1.00 71.69 182 THR A CA 1
ATOM 1355 C C . THR A 1 182 ? 17.279 -8.806 -0.775 1.00 71.69 182 THR A C 1
ATOM 1357 O O . THR A 1 182 ? 17.496 -7.597 -0.764 1.00 71.69 182 THR A O 1
ATOM 1360 N N . ALA A 1 183 ? 16.568 -9.401 0.184 1.00 65.06 183 ALA A N 1
ATOM 1361 C CA . ALA A 1 183 ? 16.077 -8.678 1.358 1.00 65.06 183 ALA A CA 1
ATOM 1362 C C . ALA A 1 183 ? 17.210 -8.051 2.193 1.00 65.06 183 ALA A C 1
ATOM 1364 O O . ALA A 1 183 ? 17.009 -6.969 2.739 1.00 65.06 183 ALA A O 1
ATOM 1365 N N . ASP A 1 184 ? 18.373 -8.708 2.243 1.00 63.38 184 ASP A N 1
ATOM 1366 C CA . ASP A 1 184 ? 19.504 -8.341 3.107 1.00 63.38 184 ASP A CA 1
ATOM 1367 C C . ASP A 1 184 ? 20.477 -7.364 2.436 1.00 63.38 184 ASP A C 1
ATOM 1369 O O . ASP A 1 184 ? 21.204 -6.637 3.102 1.00 63.38 184 ASP A O 1
ATOM 1373 N N . SER A 1 185 ? 20.481 -7.327 1.104 1.00 63.25 185 SER A N 1
ATOM 1374 C CA . SER A 1 185 ? 21.363 -6.473 0.299 1.00 63.25 185 SER A CA 1
ATOM 1375 C C . SER A 1 185 ? 20.687 -5.194 -0.201 1.00 63.25 185 SER A C 1
ATOM 1377 O O . SER A 1 185 ? 21.263 -4.450 -0.997 1.00 63.25 185 SER A O 1
ATOM 1379 N N . ARG A 1 186 ? 19.448 -4.936 0.233 1.00 70.00 186 ARG A N 1
ATOM 1380 C CA . ARG A 1 186 ? 18.706 -3.719 -0.106 1.00 70.00 186 ARG A CA 1
ATOM 1381 C C . ARG A 1 186 ? 19.140 -2.540 0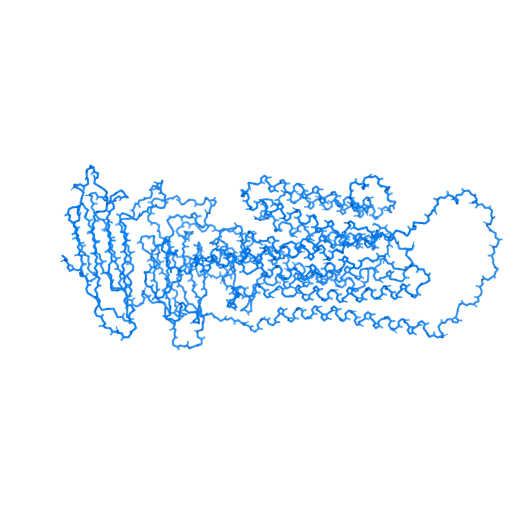.772 1.00 70.00 186 ARG A C 1
ATOM 1383 O O . ARG A 1 186 ? 19.312 -2.729 1.973 1.00 70.00 186 ARG A O 1
ATOM 1390 N N . PRO A 1 187 ? 19.206 -1.311 0.220 1.00 65.62 187 PRO A N 1
ATOM 1391 C CA . PRO A 1 187 ? 19.596 -0.113 0.978 1.00 65.62 187 PRO A CA 1
ATOM 1392 C C . PRO A 1 187 ? 18.720 0.171 2.206 1.00 65.62 187 PRO A C 1
ATOM 1394 O O . PRO A 1 187 ? 19.159 0.793 3.165 1.00 65.62 187 PRO A O 1
ATOM 1397 N N . CYS A 1 188 ? 17.472 -0.303 2.183 1.00 66.69 188 CYS A N 1
ATOM 1398 C CA . CYS A 1 188 ? 16.473 -0.067 3.224 1.00 66.69 188 CYS A CA 1
ATOM 1399 C C . CYS A 1 188 ? 16.188 -1.333 4.052 1.00 66.69 188 CYS A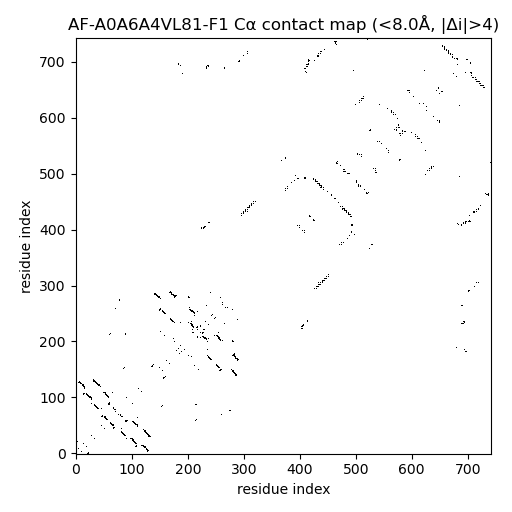 C 1
ATOM 1401 O O . CYS A 1 188 ? 15.051 -1.583 4.450 1.00 66.69 188 CYS A O 1
ATOM 1403 N N . ALA A 1 189 ? 17.205 -2.171 4.288 1.00 52.94 189 ALA A N 1
ATOM 1404 C CA . ALA A 1 189 ? 17.047 -3.428 5.017 1.00 52.94 189 ALA A CA 1
ATOM 1405 C C . ALA A 1 189 ? 16.844 -3.272 6.548 1.00 52.94 189 ALA A C 1
ATOM 1407 O O . ALA A 1 189 ? 16.537 -4.273 7.200 1.00 52.94 189 ALA A O 1
ATOM 1408 N N . GLY A 1 190 ? 16.925 -2.057 7.114 1.00 49.66 190 GLY A N 1
ATOM 1409 C CA . GLY A 1 190 ? 16.789 -1.772 8.554 1.00 49.66 190 GLY A CA 1
ATOM 1410 C C . GLY A 1 190 ? 16.062 -0.449 8.885 1.00 49.66 190 GLY A C 1
ATOM 1411 O O . GLY A 1 190 ? 15.505 0.177 7.986 1.00 49.66 190 GLY A O 1
ATOM 1412 N N . PRO A 1 191 ? 16.063 -0.005 10.162 1.00 40.25 191 PRO A N 1
ATOM 1413 C CA . PRO A 1 191 ? 15.305 1.167 10.634 1.00 40.25 191 PRO A CA 1
ATOM 1414 C C . PRO A 1 191 ? 15.849 2.516 10.135 1.00 40.25 191 PRO A C 1
ATOM 1416 O O . PRO A 1 191 ? 15.159 3.527 10.221 1.00 40.25 191 PRO A O 1
ATOM 1419 N N . ILE A 1 192 ? 17.084 2.539 9.625 1.00 47.94 192 ILE A N 1
ATOM 1420 C CA . ILE A 1 192 ? 17.715 3.715 9.025 1.00 47.94 192 ILE A CA 1
ATOM 1421 C C . ILE A 1 192 ? 17.871 3.415 7.538 1.00 47.94 192 ILE A C 1
ATOM 1423 O O . ILE A 1 192 ? 18.601 2.503 7.154 1.00 47.94 192 ILE A O 1
ATOM 1427 N N . CYS A 1 193 ? 17.146 4.164 6.713 1.00 56.41 193 CYS A N 1
ATOM 1428 C CA . CYS A 1 193 ? 17.277 4.112 5.267 1.00 56.41 193 CYS A CA 1
ATOM 1429 C C . CYS A 1 193 ? 18.380 5.081 4.844 1.00 56.41 193 CYS A C 1
ATOM 1431 O O . CYS A 1 193 ? 18.217 6.286 5.026 1.00 56.41 193 CYS A O 1
ATOM 1433 N N . ASP A 1 194 ? 19.451 4.574 4.237 1.00 57.88 194 ASP A N 1
ATOM 1434 C CA . ASP A 1 194 ? 20.322 5.396 3.399 1.00 57.88 194 ASP A CA 1
ATOM 1435 C C . ASP A 1 194 ? 19.991 5.100 1.926 1.00 57.88 194 ASP A C 1
ATOM 1437 O O . ASP A 1 194 ? 20.526 4.158 1.334 1.00 57.88 194 ASP A O 1
ATOM 1441 N N . PRO A 1 195 ? 19.032 5.829 1.322 1.00 54.66 195 PRO A N 1
ATOM 1442 C CA . PRO A 1 195 ? 18.635 5.597 -0.065 1.00 54.66 195 PRO A CA 1
ATOM 1443 C C . PRO A 1 195 ? 19.749 5.939 -1.070 1.00 54.66 195 PRO A C 1
ATOM 1445 O O . PRO A 1 195 ? 19.623 5.628 -2.259 1.00 54.66 195 PRO A O 1
ATOM 1448 N N . GLY A 1 196 ? 20.821 6.604 -0.630 1.00 54.12 196 GLY A N 1
ATOM 1449 C CA . GLY A 1 196 ? 21.832 7.196 -1.486 1.00 54.12 196 GLY A CA 1
ATOM 1450 C C . GLY A 1 196 ? 22.960 6.242 -1.856 1.00 54.12 196 GLY A C 1
ATOM 1451 O O . GLY A 1 196 ? 24.083 6.433 -1.412 1.00 54.12 196 GLY A O 1
ATOM 1452 N N . MET A 1 197 ? 22.742 5.297 -2.777 1.00 59.00 197 MET A N 1
ATOM 1453 C CA . MET A 1 197 ? 23.899 4.705 -3.474 1.00 59.00 197 MET A CA 1
ATOM 1454 C C . MET A 1 197 ? 24.632 5.814 -4.240 1.00 59.00 197 MET A C 1
ATOM 1456 O O . MET A 1 197 ? 23.999 6.539 -5.005 1.00 59.00 197 MET A O 1
ATOM 1460 N N . GLU A 1 198 ? 25.927 6.012 -4.004 1.00 60.66 198 GLU A N 1
ATOM 1461 C CA . GLU A 1 198 ? 26.723 7.045 -4.678 1.00 60.66 198 GLU A CA 1
ATOM 1462 C C . GLU A 1 198 ? 27.207 6.626 -6.069 1.00 60.66 198 GLU A C 1
ATOM 1464 O O . GLU A 1 198 ? 27.343 5.444 -6.389 1.00 60.66 198 GLU A O 1
ATOM 1469 N N . GLY A 1 199 ? 27.435 7.634 -6.915 1.00 66.06 199 GLY A N 1
ATOM 1470 C CA . GLY A 1 199 ? 27.935 7.461 -8.275 1.00 66.06 199 GLY A CA 1
ATOM 1471 C C . GLY A 1 199 ? 26.986 6.709 -9.214 1.00 66.06 199 GLY A C 1
ATOM 1472 O O . GLY A 1 199 ? 25.763 6.716 -9.063 1.00 66.06 199 GLY A O 1
ATOM 1473 N N . ASP A 1 200 ? 27.588 6.049 -10.198 1.00 62.31 200 ASP A N 1
ATOM 1474 C CA . ASP A 1 200 ? 26.944 5.343 -11.313 1.00 62.31 200 ASP A CA 1
ATOM 1475 C C . ASP A 1 200 ? 25.938 4.260 -10.884 1.00 62.31 200 ASP A C 1
ATOM 1477 O O . ASP A 1 200 ? 24.964 3.985 -11.586 1.00 62.31 200 ASP A O 1
ATOM 1481 N N . VAL A 1 201 ? 26.125 3.662 -9.704 1.00 69.69 201 VAL A N 1
ATOM 1482 C CA . VAL A 1 201 ? 25.238 2.616 -9.169 1.00 69.69 201 VAL A CA 1
ATOM 1483 C C . VAL A 1 201 ? 23.895 3.205 -8.713 1.00 69.69 201 VAL A C 1
ATOM 1485 O O . VAL A 1 201 ? 22.853 2.562 -8.860 1.00 69.69 201 VAL A O 1
ATOM 1488 N N . GLY A 1 202 ? 23.890 4.442 -8.210 1.00 76.81 202 GLY A N 1
ATOM 1489 C CA . GLY A 1 202 ? 22.687 5.138 -7.743 1.00 76.81 202 GLY A CA 1
ATOM 1490 C C . GLY A 1 202 ? 21.865 5.817 -8.836 1.00 76.81 202 GLY A C 1
ATOM 1491 O O . GLY A 1 202 ? 20.792 6.347 -8.535 1.00 76.81 202 GLY A O 1
ATOM 1492 N N . ALA A 1 203 ? 22.348 5.798 -10.081 1.00 85.38 203 ALA A N 1
ATOM 1493 C CA . ALA A 1 203 ? 21.756 6.496 -11.212 1.00 85.38 203 ALA A CA 1
ATOM 1494 C C . ALA A 1 203 ? 20.313 6.036 -11.505 1.00 85.38 203 ALA A C 1
ATOM 1496 O O . ALA A 1 203 ? 20.034 4.842 -11.600 1.00 85.38 203 ALA A O 1
ATOM 1497 N N . CYS A 1 204 ? 19.383 6.968 -11.691 1.00 88.62 204 CYS A N 1
ATOM 1498 C CA . CYS A 1 204 ? 18.002 6.709 -12.079 1.00 88.62 204 CYS A CA 1
ATOM 1499 C C . CYS A 1 204 ? 17.889 5.971 -13.420 1.00 88.62 204 CYS A C 1
ATOM 1501 O O . CYS A 1 204 ? 18.443 6.389 -14.439 1.00 88.62 204 CYS A O 1
ATOM 1503 N N . ALA A 1 205 ? 17.152 4.862 -13.422 1.00 92.25 205 ALA A N 1
ATOM 1504 C CA . ALA A 1 205 ? 16.893 4.048 -14.602 1.00 92.25 205 ALA A CA 1
ATOM 1505 C C . ALA A 1 205 ? 15.441 3.548 -14.618 1.00 92.25 205 ALA A C 1
ATOM 1507 O O . ALA A 1 205 ? 14.780 3.490 -13.581 1.00 92.25 205 ALA A O 1
ATOM 1508 N N . SER A 1 206 ? 14.962 3.133 -15.789 1.00 94.25 206 SER A N 1
ATOM 1509 C CA . SER A 1 206 ? 13.680 2.453 -15.960 1.00 94.25 206 SER A CA 1
ATOM 1510 C C . SER A 1 206 ? 13.861 1.034 -16.475 1.00 94.25 206 SER A C 1
ATOM 1512 O O . SER A 1 206 ? 14.687 0.772 -17.350 1.00 94.25 206 SER A O 1
ATOM 1514 N N . LEU A 1 207 ? 13.055 0.123 -15.936 1.00 94.94 207 LEU A N 1
ATOM 1515 C CA . LEU A 1 207 ? 12.846 -1.219 -16.472 1.00 94.94 207 LEU A CA 1
ATOM 1516 C C . LEU A 1 207 ? 11.516 -1.213 -17.217 1.00 94.94 207 LEU A C 1
ATOM 1518 O O . LEU A 1 207 ? 10.499 -0.830 -16.639 1.00 94.94 207 LEU A O 1
ATOM 1522 N N . ALA A 1 208 ? 11.518 -1.662 -18.467 1.00 95.12 208 ALA A N 1
ATOM 1523 C CA . ALA A 1 208 ? 10.319 -1.769 -19.283 1.00 95.12 208 ALA A CA 1
ATOM 1524 C C . ALA A 1 208 ? 10.145 -3.191 -19.815 1.00 95.12 208 ALA A C 1
ATOM 1526 O O . ALA A 1 208 ? 11.091 -3.820 -20.287 1.00 95.12 208 ALA A O 1
ATOM 1527 N N . VAL A 1 209 ? 8.911 -3.675 -19.759 1.00 94.25 209 VAL A N 1
ATOM 1528 C CA . VAL A 1 209 ? 8.446 -4.893 -20.410 1.00 94.25 209 VAL A CA 1
ATOM 1529 C C . VAL A 1 209 ? 7.471 -4.475 -21.497 1.00 94.25 209 VAL A C 1
ATOM 1531 O O . VAL A 1 209 ? 6.425 -3.880 -21.230 1.00 94.25 209 VAL A O 1
ATOM 1534 N N . GLN A 1 210 ? 7.821 -4.782 -22.736 1.00 91.31 210 GLN A N 1
ATOM 1535 C CA . GLN A 1 210 ? 7.023 -4.436 -23.904 1.00 91.31 210 GLN A CA 1
ATOM 1536 C C . GLN A 1 210 ? 6.585 -5.697 -24.642 1.00 91.31 210 GLN A C 1
ATOM 1538 O O . GLN A 1 210 ? 7.235 -6.746 -24.577 1.00 91.31 210 GLN A O 1
ATOM 1543 N N . ARG A 1 211 ? 5.483 -5.574 -25.381 1.00 89.00 211 ARG A N 1
ATOM 1544 C CA . ARG A 1 211 ? 4.999 -6.632 -26.271 1.00 89.00 211 ARG A CA 1
ATOM 1545 C C . ARG A 1 211 ? 6.084 -6.990 -27.292 1.00 89.00 211 ARG A C 1
ATOM 1547 O O . ARG A 1 211 ? 6.917 -6.136 -27.603 1.00 89.00 211 ARG A O 1
ATOM 1554 N N . PRO A 1 212 ? 6.072 -8.201 -27.869 1.00 82.56 212 PRO A N 1
ATOM 1555 C CA . PRO A 1 212 ? 7.023 -8.602 -28.901 1.00 82.56 212 PRO A CA 1
ATOM 1556 C C . PRO A 1 212 ? 6.695 -7.954 -30.268 1.00 82.56 212 PRO A C 1
ATOM 1558 O O . PRO A 1 212 ? 6.697 -8.615 -31.303 1.00 82.56 212 PRO A O 1
ATOM 1561 N N . ILE A 1 213 ? 6.371 -6.656 -30.262 1.00 81.12 213 ILE A N 1
ATOM 1562 C CA . ILE A 1 213 ? 5.921 -5.835 -31.389 1.00 81.12 213 ILE A CA 1
ATOM 1563 C C . ILE A 1 213 ? 6.828 -4.603 -31.472 1.00 81.12 213 ILE A C 1
ATOM 1565 O O . ILE A 1 213 ? 7.271 -4.078 -30.454 1.00 81.12 213 ILE A O 1
ATOM 1569 N N . CYS A 1 214 ? 7.104 -4.155 -32.693 1.00 80.19 214 CYS A N 1
ATOM 1570 C CA . CYS A 1 214 ? 7.896 -2.962 -32.964 1.00 80.19 214 CYS A CA 1
ATOM 1571 C C . CYS A 1 214 ? 7.047 -1.681 -33.029 1.00 80.19 214 CYS A C 1
ATOM 1573 O O . CYS A 1 214 ? 5.877 -1.758 -33.407 1.00 80.19 214 CYS A O 1
ATOM 1575 N N . PRO A 1 215 ? 7.622 -0.498 -32.731 1.00 82.44 215 PRO A N 1
ATOM 1576 C CA . PRO A 1 215 ? 9.039 -0.229 -32.447 1.00 82.44 215 PRO A CA 1
ATOM 1577 C C . PRO A 1 215 ? 9.492 -0.679 -31.048 1.00 82.44 215 PRO A C 1
ATOM 1579 O O . PRO A 1 215 ? 8.692 -0.779 -30.125 1.00 82.44 215 PRO A O 1
ATOM 1582 N N . LEU A 1 216 ? 10.794 -0.952 -30.900 1.00 85.81 216 LEU A N 1
ATOM 1583 C CA . LEU A 1 216 ? 11.384 -1.256 -29.595 1.00 85.81 216 LEU A CA 1
ATOM 1584 C C . LEU A 1 216 ? 11.483 0.018 -28.744 1.00 85.81 216 LEU A C 1
ATOM 1586 O O . LEU A 1 216 ? 11.853 1.075 -29.249 1.00 85.81 216 LEU A O 1
ATOM 1590 N N . THR A 1 217 ? 11.252 -0.116 -27.442 1.00 87.19 217 THR A N 1
ATOM 1591 C CA . THR A 1 217 ? 11.477 0.931 -26.443 1.00 87.19 217 THR A CA 1
ATOM 1592 C C . THR A 1 217 ? 12.983 1.104 -26.240 1.00 87.19 217 THR A C 1
ATOM 1594 O O . THR A 1 217 ? 13.622 0.279 -25.576 1.00 87.19 217 THR A O 1
ATOM 1597 N N . LEU A 1 218 ? 13.555 2.151 -26.844 1.00 86.44 218 LEU A N 1
ATOM 1598 C CA . LEU A 1 218 ? 14.996 2.437 -26.872 1.00 86.44 218 LEU A CA 1
ATOM 1599 C C . LEU A 1 218 ? 15.348 3.779 -26.211 1.00 86.44 218 LEU A C 1
ATOM 1601 O O . LEU A 1 218 ? 16.524 4.114 -26.079 1.00 86.44 218 LEU A O 1
ATOM 1605 N N . SER A 1 219 ? 14.351 4.549 -25.795 1.00 85.25 219 SER A N 1
ATOM 1606 C CA . SER A 1 219 ? 14.494 5.818 -25.092 1.00 85.25 219 SER A CA 1
ATOM 1607 C C . SER A 1 219 ? 13.404 5.974 -24.033 1.00 85.25 219 SER A C 1
ATOM 1609 O O . SER A 1 219 ? 12.371 5.306 -24.085 1.00 85.25 219 SER A O 1
ATOM 1611 N N . VAL A 1 220 ? 13.621 6.876 -23.072 1.00 81.56 220 VAL A N 1
ATOM 1612 C CA . VAL A 1 220 ? 12.608 7.212 -22.057 1.00 81.56 220 VAL A CA 1
ATOM 1613 C C . VAL A 1 220 ? 11.334 7.760 -22.718 1.00 81.56 220 VAL A C 1
ATOM 1615 O O . VAL A 1 220 ? 10.236 7.434 -22.278 1.00 81.56 220 VAL A O 1
ATOM 1618 N N . GLY A 1 221 ? 11.460 8.504 -23.824 1.00 79.69 221 GLY A N 1
ATOM 1619 C CA . GLY A 1 221 ? 10.313 8.979 -24.606 1.00 79.69 221 GLY A CA 1
ATOM 1620 C C . GLY A 1 221 ? 9.467 7.849 -25.208 1.00 79.69 221 GLY A C 1
ATOM 1621 O O . GLY A 1 221 ? 8.244 7.970 -25.285 1.00 79.69 221 GLY A O 1
ATOM 1622 N N . ASP A 1 222 ? 10.086 6.716 -25.554 1.00 83.25 222 ASP A N 1
ATOM 1623 C CA . ASP A 1 222 ? 9.370 5.562 -26.114 1.00 83.25 222 ASP A CA 1
ATOM 1624 C C . ASP A 1 222 ? 8.492 4.850 -25.077 1.00 83.25 222 ASP A C 1
ATOM 1626 O O . ASP A 1 222 ? 7.543 4.168 -25.461 1.00 83.25 222 ASP A O 1
ATOM 1630 N N . LEU A 1 223 ? 8.766 5.011 -23.773 1.00 83.38 223 LEU A N 1
ATOM 1631 C CA . LEU A 1 223 ? 8.033 4.316 -22.705 1.00 83.38 223 LEU A CA 1
ATOM 1632 C C . LEU A 1 223 ? 6.524 4.557 -22.794 1.00 83.38 223 LEU A C 1
ATOM 1634 O O . LEU A 1 223 ? 5.740 3.611 -22.668 1.00 83.38 223 LEU A O 1
ATOM 1638 N N . LEU A 1 224 ? 6.145 5.811 -23.059 1.00 70.06 224 LEU A N 1
ATOM 1639 C CA . LEU A 1 224 ? 4.758 6.253 -23.207 1.00 70.06 224 LEU A CA 1
ATOM 1640 C C . LEU A 1 224 ? 4.168 5.859 -24.567 1.00 70.06 224 LEU A C 1
ATOM 1642 O O . LEU A 1 224 ? 2.999 5.488 -24.646 1.00 70.06 224 LEU A O 1
ATOM 1646 N N . ALA A 1 225 ? 4.969 5.916 -25.634 1.00 70.69 225 ALA A N 1
ATOM 1647 C CA . ALA A 1 225 ? 4.512 5.633 -26.994 1.00 70.69 225 ALA A CA 1
ATOM 1648 C C . ALA A 1 225 ? 4.282 4.133 -27.248 1.00 70.69 225 ALA A C 1
ATOM 1650 O O . ALA A 1 225 ? 3.364 3.761 -27.978 1.00 70.69 225 ALA A O 1
ATOM 1651 N N . ALA A 1 226 ? 5.086 3.263 -26.632 1.00 65.81 226 ALA A N 1
ATOM 1652 C CA . ALA A 1 226 ? 5.054 1.817 -26.851 1.00 65.81 226 ALA A CA 1
ATOM 1653 C C . ALA A 1 226 ? 3.993 1.075 -26.013 1.00 65.81 226 ALA A C 1
ATOM 1655 O O . ALA A 1 226 ? 3.935 -0.155 -26.066 1.00 65.81 226 ALA A O 1
ATOM 1656 N N . ALA A 1 227 ? 3.184 1.789 -25.212 1.00 70.25 227 ALA A N 1
ATOM 1657 C CA . ALA A 1 227 ? 2.288 1.202 -24.204 1.00 70.25 227 ALA A CA 1
ATOM 1658 C C . ALA A 1 227 ? 3.001 0.127 -23.353 1.00 70.25 227 ALA A C 1
ATOM 1660 O O . ALA A 1 227 ? 2.445 -0.930 -23.033 1.00 70.25 227 ALA A O 1
ATOM 1661 N N . SER A 1 228 ? 4.281 0.379 -23.061 1.00 84.44 228 SER A N 1
ATOM 1662 C CA . SER A 1 228 ? 5.147 -0.557 -22.357 1.00 84.44 228 SER A CA 1
ATOM 1663 C C . SER A 1 228 ? 4.843 -0.525 -20.867 1.00 84.44 228 SER A C 1
ATOM 1665 O O . SER A 1 228 ? 4.652 0.541 -20.277 1.00 84.44 228 SER A O 1
ATOM 1667 N N . ARG A 1 229 ? 4.824 -1.697 -20.233 1.00 91.56 229 ARG A N 1
ATOM 1668 C CA . ARG A 1 229 ? 4.710 -1.775 -18.782 1.00 91.56 229 ARG A CA 1
ATOM 1669 C C . ARG A 1 229 ? 6.068 -1.450 -18.182 1.00 91.56 229 ARG A C 1
ATOM 1671 O O . ARG A 1 229 ? 7.008 -2.218 -18.368 1.00 91.56 229 ARG A O 1
ATOM 1678 N N . HIS A 1 230 ? 6.181 -0.342 -17.469 1.00 93.75 230 HIS A N 1
ATOM 1679 C CA . HIS A 1 230 ? 7.463 0.173 -17.015 1.00 93.75 230 HIS A CA 1
ATOM 1680 C C . HIS A 1 230 ? 7.428 0.670 -15.575 1.00 93.75 230 HIS A C 1
ATOM 1682 O O . HIS A 1 230 ? 6.373 0.951 -15.012 1.00 93.75 230 HIS A O 1
ATOM 1688 N N . LEU A 1 231 ? 8.611 0.748 -14.979 1.00 94.38 231 LEU A N 1
ATOM 1689 C CA . LEU A 1 231 ? 8.832 1.243 -13.627 1.00 94.38 231 LEU A CA 1
ATOM 1690 C C . LEU A 1 231 ? 10.197 1.923 -13.531 1.00 94.38 231 LEU A C 1
ATOM 1692 O O . LEU A 1 231 ? 11.088 1.648 -14.342 1.00 94.38 231 LEU A O 1
ATOM 1696 N N . THR A 1 232 ? 10.374 2.790 -12.543 1.00 93.88 232 THR A N 1
ATOM 1697 C CA . THR A 1 232 ? 11.659 3.437 -12.238 1.00 93.88 232 THR A CA 1
ATOM 1698 C C . THR A 1 232 ? 12.372 2.771 -11.064 1.00 93.88 232 THR A C 1
ATOM 1700 O O . THR A 1 232 ? 11.748 2.178 -10.177 1.00 93.88 232 THR A O 1
ATOM 1703 N N . PHE A 1 233 ? 13.705 2.831 -11.067 1.00 92.06 233 PHE A N 1
ATOM 1704 C CA . PHE A 1 233 ? 14.543 2.262 -10.016 1.00 92.06 233 PHE A CA 1
ATOM 1705 C C . PHE A 1 233 ? 15.907 2.948 -9.891 1.00 92.06 233 PHE A C 1
ATOM 1707 O O . PHE A 1 233 ? 16.544 3.322 -10.881 1.00 92.06 233 PHE A O 1
ATOM 1714 N N . THR A 1 234 ? 16.402 3.018 -8.655 1.00 87.38 234 THR A N 1
ATOM 1715 C CA . THR A 1 234 ? 17.780 3.419 -8.330 1.00 87.38 234 THR A CA 1
ATOM 1716 C C . THR A 1 234 ? 18.634 2.182 -8.067 1.00 87.38 234 THR A C 1
ATOM 1718 O O . THR A 1 234 ? 19.491 1.849 -8.878 1.00 87.38 234 THR A O 1
ATOM 1721 N N . ALA A 1 235 ? 18.341 1.415 -7.019 1.00 85.12 235 ALA A N 1
ATOM 1722 C CA . ALA A 1 235 ? 19.075 0.191 -6.703 1.00 85.12 235 ALA A CA 1
ATOM 1723 C C . ALA A 1 235 ? 18.482 -1.032 -7.409 1.00 85.12 235 ALA A C 1
ATOM 1725 O O . ALA A 1 235 ? 19.200 -1.789 -8.054 1.00 85.12 235 ALA A O 1
ATOM 1726 N N . CYS A 1 236 ? 17.168 -1.234 -7.316 1.00 86.94 236 CYS A N 1
ATOM 1727 C CA . CYS A 1 236 ? 16.543 -2.437 -7.847 1.00 86.94 236 CYS A CA 1
ATOM 1728 C C . CYS A 1 236 ? 15.084 -2.238 -8.193 1.00 86.94 236 CYS A C 1
ATOM 1730 O O . CYS A 1 236 ? 14.391 -1.441 -7.562 1.00 86.94 236 CYS A O 1
ATOM 1732 N N . ALA A 1 237 ? 14.589 -3.088 -9.083 1.00 89.56 237 ALA A N 1
ATOM 1733 C CA . ALA A 1 237 ? 13.165 -3.283 -9.231 1.00 89.56 237 ALA A CA 1
ATOM 1734 C C . ALA A 1 237 ? 12.821 -4.634 -9.839 1.00 89.56 237 ALA A C 1
ATOM 1736 O O . ALA A 1 237 ? 13.671 -5.358 -10.362 1.00 89.56 237 ALA A O 1
ATOM 1737 N N . THR A 1 238 ? 11.544 -4.979 -9.749 1.00 91.31 238 THR A N 1
ATOM 1738 C CA . THR A 1 238 ? 11.032 -6.214 -10.312 1.00 91.31 238 THR A CA 1
ATOM 1739 C C . THR A 1 238 ? 9.598 -6.045 -10.779 1.00 91.31 238 THR A C 1
ATOM 1741 O O . THR A 1 238 ? 8.865 -5.199 -10.280 1.00 91.31 238 THR A O 1
ATOM 1744 N N . THR A 1 239 ? 9.200 -6.853 -11.752 1.00 92.06 239 THR A N 1
ATOM 1745 C CA . THR A 1 239 ? 7.816 -6.960 -12.193 1.00 92.06 239 THR A CA 1
ATOM 1746 C C . THR A 1 239 ? 7.521 -8.398 -12.597 1.00 92.06 239 THR A C 1
ATOM 1748 O O . THR A 1 239 ? 8.401 -9.119 -13.071 1.00 92.06 239 THR A O 1
ATOM 1751 N N . VAL A 1 240 ? 6.281 -8.827 -12.392 1.00 92.31 240 VAL A N 1
ATOM 1752 C CA . VAL A 1 240 ? 5.814 -10.171 -12.745 1.00 92.31 240 VAL A CA 1
ATOM 1753 C C . VAL A 1 240 ? 5.050 -10.110 -14.059 1.00 92.31 240 VAL A C 1
ATOM 1755 O O . VAL A 1 240 ? 4.149 -9.280 -14.218 1.00 92.31 240 VAL A O 1
ATOM 1758 N N . VAL A 1 241 ? 5.394 -11.005 -14.981 1.00 92.81 241 VAL A N 1
ATOM 1759 C CA . VAL A 1 241 ? 4.715 -11.195 -16.265 1.00 92.81 241 VAL A CA 1
ATOM 1760 C C . VAL A 1 241 ? 4.043 -12.561 -16.258 1.00 92.81 241 VAL A C 1
ATOM 1762 O O . VAL A 1 241 ? 4.659 -13.556 -15.871 1.00 92.81 241 VAL A O 1
ATOM 1765 N N . LYS A 1 242 ? 2.778 -12.608 -16.676 1.00 91.75 242 LYS A N 1
ATOM 1766 C CA . LYS A 1 242 ? 1.998 -13.843 -16.749 1.00 91.75 242 LYS A CA 1
ATOM 1767 C C . LYS A 1 242 ? 1.900 -14.330 -18.194 1.00 91.75 242 LYS A C 1
ATOM 1769 O O . LYS A 1 242 ? 1.797 -13.521 -19.113 1.00 91.75 242 LYS A O 1
ATOM 1774 N N . ARG A 1 243 ? 1.933 -15.648 -18.387 1.00 91.12 243 ARG A N 1
ATOM 1775 C CA . ARG A 1 243 ? 1.859 -16.302 -19.705 1.00 91.12 243 ARG A CA 1
ATOM 1776 C C . ARG A 1 243 ? 0.476 -16.199 -20.342 1.00 91.12 243 ARG A C 1
ATOM 1778 O O . ARG A 1 243 ? 0.369 -16.212 -21.562 1.00 91.12 243 ARG A O 1
ATOM 1785 N N . ASP A 1 244 ? -0.561 -16.095 -19.521 1.00 88.81 244 ASP A N 1
ATOM 1786 C CA . ASP A 1 244 ? -1.957 -15.927 -19.926 1.00 88.81 244 ASP A CA 1
ATOM 1787 C C . ASP A 1 244 ? -2.344 -14.464 -20.206 1.00 88.81 244 ASP A C 1
ATOM 1789 O O . ASP A 1 244 ? -3.450 -14.214 -20.683 1.00 88.81 244 ASP A O 1
ATOM 1793 N N . ASP A 1 245 ? -1.448 -13.497 -19.969 1.00 88.56 245 ASP A N 1
ATOM 1794 C CA . ASP A 1 245 ? -1.665 -12.106 -20.372 1.00 88.56 245 ASP A CA 1
ATOM 1795 C C . ASP A 1 245 ? -1.715 -12.021 -21.914 1.00 88.56 245 ASP A C 1
ATOM 1797 O O . ASP A 1 245 ? -0.718 -12.346 -22.573 1.00 88.56 245 ASP A O 1
ATOM 1801 N N . PRO A 1 246 ? -2.826 -11.541 -22.516 1.00 88.31 246 PRO A N 1
ATOM 1802 C CA . PRO A 1 246 ? -2.978 -11.432 -23.969 1.00 88.31 246 PRO A CA 1
ATOM 1803 C C . PRO A 1 246 ? -1.861 -10.642 -24.661 1.00 88.31 246 PRO A C 1
ATOM 1805 O O . PRO A 1 246 ? -1.616 -10.819 -25.853 1.00 88.31 246 PRO A O 1
ATOM 1808 N N . ASN A 1 247 ? -1.176 -9.764 -23.927 1.00 87.69 247 ASN A N 1
ATOM 1809 C CA . ASN A 1 247 ? -0.102 -8.930 -24.454 1.00 87.69 247 ASN A CA 1
ATOM 1810 C C . ASN A 1 247 ? 1.242 -9.661 -24.564 1.00 87.69 247 ASN A C 1
ATOM 1812 O O . ASN A 1 247 ? 2.129 -9.176 -25.270 1.00 87.69 247 ASN A O 1
ATOM 1816 N N . PHE A 1 248 ? 1.402 -10.793 -23.871 1.00 91.00 248 PHE A N 1
ATOM 1817 C CA . PHE A 1 248 ? 2.687 -11.471 -23.686 1.00 91.00 248 PHE A CA 1
ATOM 1818 C C . PHE A 1 248 ? 2.654 -12.968 -24.019 1.00 91.00 248 PHE A C 1
ATOM 1820 O O . PHE A 1 248 ? 3.614 -13.672 -23.715 1.00 91.00 248 PHE A O 1
ATOM 1827 N N . VAL A 1 249 ? 1.599 -13.466 -24.675 1.00 88.50 249 VAL A N 1
ATOM 1828 C CA . VAL A 1 249 ? 1.447 -14.889 -25.050 1.00 88.50 249 VAL A CA 1
ATOM 1829 C C . VAL A 1 249 ? 2.636 -15.407 -25.872 1.00 88.50 249 VAL A C 1
ATOM 1831 O O . VAL A 1 249 ? 3.151 -16.490 -25.606 1.00 88.50 249 VAL A O 1
ATOM 1834 N N . ASP A 1 250 ? 3.128 -14.601 -26.817 1.00 85.75 250 ASP A N 1
ATOM 1835 C CA . ASP A 1 250 ? 4.244 -14.944 -27.715 1.00 85.75 250 ASP A CA 1
ATOM 1836 C C . ASP A 1 250 ? 5.631 -14.574 -27.123 1.00 85.75 250 ASP A C 1
ATOM 1838 O O . ASP A 1 250 ? 6.640 -14.524 -27.833 1.00 85.75 250 ASP A O 1
ATOM 1842 N N . GLY A 1 251 ? 5.698 -14.299 -25.815 1.00 90.38 251 GLY A N 1
ATOM 1843 C CA . GLY A 1 251 ? 6.873 -13.756 -25.131 1.00 90.38 251 GLY A CA 1
ATOM 1844 C C . GLY A 1 251 ? 6.851 -12.227 -25.055 1.00 90.38 251 GLY A C 1
ATOM 1845 O O . GLY A 1 251 ? 5.819 -11.594 -25.268 1.00 90.38 251 GLY A O 1
ATOM 1846 N N . PHE A 1 252 ? 7.985 -11.618 -24.713 1.00 93.00 252 PHE A N 1
ATOM 1847 C CA . PHE A 1 252 ? 8.097 -10.166 -24.518 1.00 93.00 252 PHE A CA 1
ATOM 1848 C C . PHE A 1 252 ? 9.536 -9.675 -24.691 1.00 93.00 252 PHE A C 1
ATOM 1850 O O . PHE A 1 252 ? 10.480 -10.469 -24.692 1.00 93.00 252 PHE A O 1
ATOM 1857 N N . PHE A 1 253 ? 9.718 -8.360 -24.820 1.00 92.25 253 PHE A N 1
ATOM 1858 C CA . PHE A 1 253 ? 11.044 -7.750 -24.716 1.00 92.25 253 PHE A CA 1
ATOM 1859 C C . PHE A 1 253 ? 11.212 -7.042 -23.372 1.00 92.25 253 PHE A C 1
ATOM 1861 O O . PHE A 1 253 ? 10.268 -6.450 -22.846 1.00 92.25 253 PHE A O 1
ATOM 1868 N N . VAL A 1 254 ? 12.434 -7.080 -22.847 1.00 94.31 254 VAL A N 1
ATOM 1869 C CA . VAL A 1 254 ? 12.844 -6.390 -21.621 1.00 94.31 254 VAL A CA 1
ATOM 1870 C C . VAL A 1 254 ? 13.853 -5.316 -21.986 1.00 94.31 254 VAL A C 1
ATOM 1872 O O . VAL A 1 254 ? 14.919 -5.645 -22.503 1.00 94.31 254 VAL A O 1
ATOM 1875 N N . SER A 1 255 ? 13.546 -4.058 -21.686 1.00 93.44 255 SER A N 1
ATOM 1876 C CA . SER A 1 255 ? 14.445 -2.923 -21.896 1.00 93.44 255 SER A CA 1
ATOM 1877 C C . SER A 1 255 ? 14.894 -2.328 -20.563 1.00 93.44 255 SER A C 1
ATOM 1879 O O . SER A 1 255 ? 14.086 -2.159 -19.649 1.00 93.44 255 SER A O 1
ATOM 1881 N N . VAL A 1 256 ? 16.174 -1.966 -20.465 1.00 93.94 256 VAL A N 1
ATOM 1882 C CA . VAL A 1 256 ? 16.715 -1.160 -19.362 1.00 93.94 256 VAL A CA 1
ATOM 1883 C C . VAL A 1 256 ? 17.231 0.154 -19.930 1.00 93.94 256 VAL A C 1
ATOM 1885 O O . VAL A 1 256 ? 18.096 0.164 -20.811 1.00 93.94 256 VAL A O 1
ATOM 1888 N N . LEU A 1 257 ? 16.681 1.255 -19.426 1.00 92.00 257 LEU A N 1
ATOM 1889 C CA . LEU A 1 257 ? 16.904 2.604 -19.936 1.00 92.00 257 LEU A CA 1
ATOM 1890 C C . LEU A 1 257 ? 17.480 3.476 -18.826 1.00 92.00 257 LEU A C 1
ATOM 1892 O O . LEU A 1 257 ? 16.875 3.604 -17.764 1.00 92.00 257 LEU A O 1
ATOM 1896 N N . LEU A 1 258 ? 18.643 4.072 -19.066 1.00 89.88 258 LEU A N 1
ATOM 1897 C CA . LEU A 1 258 ? 19.221 5.062 -18.163 1.00 89.88 258 LEU A CA 1
ATOM 1898 C C . LEU A 1 258 ? 18.546 6.417 -18.407 1.00 89.88 258 LEU A C 1
ATOM 1900 O O . LEU A 1 258 ? 18.399 6.813 -19.565 1.00 89.88 258 LEU A O 1
ATOM 1904 N N . HIS A 1 259 ? 18.148 7.114 -17.341 1.00 86.56 259 HIS A N 1
ATOM 1905 C CA . HIS A 1 259 ? 17.673 8.495 -17.449 1.00 86.56 259 HIS A CA 1
ATOM 1906 C C . HIS A 1 259 ? 18.860 9.455 -17.541 1.00 86.56 259 HIS A C 1
ATOM 1908 O O . HIS A 1 259 ? 19.920 9.218 -16.949 1.00 86.56 259 HIS A O 1
ATOM 1914 N N . GLU A 1 260 ? 18.672 10.536 -18.296 1.00 78.31 260 GLU A N 1
ATOM 1915 C CA . GLU A 1 260 ? 19.676 11.592 -18.473 1.00 78.31 260 GLU A CA 1
ATOM 1916 C C . GLU A 1 260 ? 19.963 12.328 -17.167 1.00 78.31 260 GLU A C 1
ATOM 1918 O O . GLU A 1 260 ? 21.119 12.606 -16.851 1.00 78.31 260 GLU A O 1
ATOM 1923 N N . ASP A 1 261 ? 18.918 12.557 -16.376 1.00 78.69 261 ASP A N 1
ATOM 1924 C CA . ASP A 1 261 ? 19.010 13.112 -15.038 1.00 78.69 261 ASP A CA 1
ATOM 1925 C C . ASP A 1 261 ? 18.369 12.188 -13.992 1.00 78.69 261 ASP A C 1
ATOM 1927 O O . ASP A 1 261 ? 17.758 11.161 -14.290 1.00 78.69 261 ASP A O 1
ATOM 1931 N N . ASP A 1 262 ? 18.573 12.548 -12.730 1.00 83.19 262 ASP A N 1
ATOM 1932 C CA . ASP A 1 262 ? 18.058 11.816 -11.578 1.00 83.19 262 ASP A CA 1
ATOM 1933 C C . ASP A 1 262 ? 16.692 12.309 -11.091 1.00 83.19 262 ASP A C 1
ATOM 1935 O O . ASP A 1 262 ? 16.172 11.753 -10.126 1.00 83.19 262 ASP A O 1
ATOM 1939 N N . SER A 1 263 ? 16.090 13.316 -11.731 1.00 81.62 263 SER A N 1
ATOM 1940 C CA . SER A 1 263 ? 14.926 14.039 -11.198 1.00 81.62 263 SER A CA 1
ATOM 1941 C C . SER A 1 263 ? 13.705 13.146 -10.983 1.00 81.62 263 SER A C 1
ATOM 1943 O O . SER A 1 263 ? 12.986 13.313 -10.000 1.00 81.62 263 SER A O 1
ATOM 1945 N N . VAL A 1 264 ? 13.514 12.145 -11.846 1.00 85.44 264 VAL A N 1
ATOM 1946 C CA . VAL A 1 264 ? 12.412 11.179 -11.744 1.00 85.44 264 VAL A CA 1
ATOM 1947 C C . VAL A 1 264 ? 12.547 10.306 -10.491 1.00 85.44 264 VAL A C 1
ATOM 1949 O O . VAL A 1 264 ? 11.556 10.001 -9.830 1.00 85.44 264 VAL A O 1
ATOM 1952 N N . CYS A 1 265 ? 13.774 9.921 -10.130 1.00 86.94 265 CYS A N 1
ATOM 1953 C CA . CYS A 1 265 ? 14.034 9.112 -8.942 1.00 86.94 265 CYS A CA 1
ATOM 1954 C C . CYS A 1 265 ? 14.265 9.960 -7.678 1.00 86.94 265 CYS A C 1
ATOM 1956 O O . CYS A 1 265 ? 13.971 9.492 -6.581 1.00 86.94 265 CYS A O 1
ATOM 1958 N N . TYR A 1 266 ? 14.766 11.189 -7.810 1.00 82.56 266 TYR A N 1
ATOM 1959 C CA . TYR A 1 266 ? 15.110 12.100 -6.714 1.00 82.56 266 TYR A CA 1
ATOM 1960 C C . TYR A 1 266 ? 14.535 13.507 -6.969 1.00 82.56 266 TYR A C 1
ATOM 1962 O O . TYR A 1 266 ? 15.285 14.435 -7.290 1.00 82.56 266 TYR A O 1
ATOM 1970 N N . PRO A 1 267 ? 13.215 13.697 -6.803 1.00 71.19 267 PRO A N 1
ATOM 1971 C CA . PRO A 1 267 ? 12.560 14.975 -7.088 1.00 71.19 267 PRO A CA 1
ATOM 1972 C C . PRO A 1 267 ? 13.045 16.133 -6.194 1.00 71.19 267 PRO A C 1
ATOM 1974 O O . PRO A 1 267 ? 13.013 17.282 -6.626 1.00 71.19 267 PRO A O 1
ATOM 1977 N N . GLU A 1 268 ? 13.556 15.850 -4.987 1.00 64.12 268 GLU A N 1
ATOM 1978 C CA . GLU A 1 268 ? 13.985 16.858 -3.998 1.00 64.12 268 GLU A CA 1
ATOM 1979 C C . GLU A 1 268 ? 15.501 17.159 -3.971 1.00 64.12 268 GLU A C 1
ATOM 1981 O O . GLU A 1 268 ? 16.004 17.730 -3.006 1.00 64.12 268 GLU A O 1
ATOM 1986 N N . GLY A 1 269 ? 16.249 16.854 -5.040 1.00 57.97 269 GLY A N 1
ATOM 1987 C CA . GLY A 1 269 ? 17.546 17.518 -5.254 1.00 57.97 269 GLY A CA 1
ATOM 1988 C C . GLY A 1 269 ? 18.810 16.680 -5.081 1.00 57.97 269 GLY A C 1
ATOM 1989 O O . GLY A 1 269 ? 19.818 17.185 -4.588 1.00 57.97 269 GLY A O 1
ATOM 1990 N N . ARG A 1 270 ? 18.834 15.450 -5.606 1.00 57.41 270 ARG A N 1
ATOM 1991 C CA . ARG A 1 270 ? 20.111 14.840 -6.004 1.00 57.41 270 ARG A CA 1
ATOM 1992 C C . ARG A 1 270 ? 20.409 15.223 -7.452 1.00 57.41 270 ARG A C 1
ATOM 1994 O O . ARG A 1 270 ? 19.974 14.546 -8.376 1.00 57.41 270 ARG A O 1
ATOM 2001 N N . GLN A 1 271 ? 21.110 16.335 -7.665 1.00 54.22 271 GLN A N 1
ATOM 2002 C CA . GLN A 1 271 ? 21.671 16.626 -8.986 1.00 54.22 271 GLN A CA 1
ATOM 2003 C C . GLN A 1 271 ? 23.035 15.950 -9.104 1.00 54.22 271 GLN A C 1
ATOM 2005 O O . GLN A 1 271 ? 23.900 16.121 -8.245 1.00 54.22 271 GLN A O 1
ATOM 2010 N N . ARG A 1 272 ? 23.219 15.147 -10.156 1.00 60.00 272 ARG A N 1
ATOM 2011 C CA . ARG A 1 272 ? 24.526 14.567 -10.467 1.00 60.00 272 ARG A CA 1
ATOM 2012 C C . ARG A 1 272 ? 25.458 15.704 -10.889 1.00 60.00 272 ARG A C 1
ATOM 2014 O O . ARG A 1 272 ? 25.256 16.310 -11.937 1.00 60.00 272 ARG A O 1
ATOM 2021 N N . ASN A 1 273 ? 26.487 15.980 -10.095 1.00 47.38 273 ASN A N 1
ATOM 2022 C CA . ASN A 1 273 ? 27.584 16.846 -10.520 1.00 47.38 273 ASN A CA 1
ATOM 2023 C C . ASN A 1 273 ? 28.498 16.036 -11.448 1.00 47.38 273 ASN A C 1
ATOM 2025 O O . ASN A 1 273 ? 29.343 15.284 -10.969 1.00 47.38 273 ASN A O 1
ATOM 2029 N N . GLY A 1 274 ? 28.332 16.144 -12.768 1.00 52.00 274 GLY A N 1
ATOM 2030 C CA . GLY A 1 274 ? 29.250 15.470 -13.687 1.00 52.00 274 GLY A CA 1
ATOM 2031 C C . GLY A 1 274 ? 28.963 15.687 -15.168 1.00 52.00 274 GLY A C 1
ATOM 2032 O O . GLY A 1 274 ? 27.850 15.485 -15.637 1.00 52.00 274 GLY A O 1
ATOM 2033 N N . THR A 1 275 ? 30.010 16.057 -15.903 1.00 45.94 275 THR A N 1
ATOM 2034 C CA . THR A 1 275 ? 30.055 16.331 -17.349 1.00 45.94 275 THR A CA 1
ATOM 2035 C C . THR A 1 275 ? 30.425 15.102 -18.201 1.00 45.94 275 THR A C 1
ATOM 2037 O O . THR A 1 275 ? 30.656 15.236 -19.403 1.00 45.94 275 THR A O 1
ATOM 2040 N N . ALA A 1 276 ? 30.495 13.904 -17.604 1.00 49.50 276 ALA A N 1
ATOM 2041 C CA . ALA A 1 276 ? 30.973 12.672 -18.240 1.00 49.50 276 ALA A CA 1
ATOM 2042 C C . ALA A 1 276 ? 29.833 11.736 -18.691 1.00 49.50 276 ALA A C 1
ATOM 2044 O O . ALA A 1 276 ? 28.746 11.743 -18.123 1.00 49.50 276 ALA A O 1
ATOM 2045 N N . SER A 1 277 ? 30.101 10.893 -19.697 1.00 62.78 277 SER A N 1
ATOM 2046 C CA . SER A 1 277 ? 29.189 9.842 -20.181 1.00 62.78 277 SER A CA 1
ATOM 2047 C C . SER A 1 277 ? 28.901 8.809 -19.082 1.00 62.78 277 SER A C 1
ATOM 2049 O O . SER A 1 277 ? 29.674 7.870 -18.899 1.00 62.78 277 SER A O 1
ATOM 2051 N N . ILE A 1 278 ? 27.776 8.964 -18.385 1.00 73.94 278 ILE A N 1
ATOM 2052 C CA . ILE A 1 278 ? 27.363 8.099 -17.272 1.00 73.94 278 ILE A CA 1
ATOM 2053 C C . ILE A 1 278 ? 26.981 6.709 -17.784 1.00 73.94 278 ILE A C 1
ATOM 2055 O O . ILE A 1 278 ? 26.225 6.565 -18.754 1.00 73.94 278 ILE A O 1
ATOM 2059 N N . THR A 1 279 ? 27.464 5.681 -17.090 1.00 85.38 279 THR A N 1
ATOM 2060 C CA . THR A 1 279 ? 27.039 4.295 -17.292 1.00 85.38 279 THR A CA 1
ATOM 2061 C C . THR A 1 279 ? 26.481 3.731 -15.998 1.00 85.38 279 THR A C 1
ATOM 2063 O O . THR A 1 279 ? 26.979 4.053 -14.936 1.00 85.38 279 THR A O 1
ATOM 2066 N N . LYS A 1 280 ? 25.465 2.871 -16.057 1.00 88.06 280 LYS A N 1
ATOM 2067 C CA . LYS A 1 280 ? 24.937 2.171 -14.883 1.00 88.06 280 LYS A CA 1
ATOM 2068 C C . LYS A 1 280 ? 25.195 0.673 -15.008 1.00 88.06 280 LYS A C 1
ATOM 2070 O O . LYS A 1 280 ? 24.646 0.064 -15.934 1.00 88.06 280 LYS A O 1
ATOM 2075 N N . PRO A 1 281 ? 25.989 0.053 -14.118 1.00 90.62 281 PRO A N 1
ATOM 2076 C CA . PRO A 1 281 ? 26.120 -1.395 -14.091 1.00 90.62 281 PRO A CA 1
ATOM 2077 C C . PRO A 1 281 ? 24.801 -2.005 -13.616 1.00 90.62 281 PRO A C 1
ATOM 2079 O O . PRO A 1 281 ? 24.317 -1.698 -12.528 1.00 90.62 281 PRO A O 1
ATOM 2082 N N . VAL A 1 282 ? 24.203 -2.864 -14.434 1.00 91.75 282 VAL A N 1
ATOM 2083 C CA . VAL A 1 282 ? 22.953 -3.552 -14.117 1.00 91.75 282 VAL A CA 1
ATOM 2084 C C . VAL A 1 282 ? 23.080 -5.047 -14.315 1.00 91.75 282 VAL A C 1
ATOM 2086 O O . VAL A 1 282 ? 23.787 -5.545 -15.194 1.00 91.75 282 VAL A O 1
ATOM 2089 N N . ARG A 1 283 ? 22.296 -5.762 -13.525 1.00 92.06 283 ARG A N 1
ATOM 2090 C CA . ARG A 1 283 ? 22.109 -7.195 -13.596 1.00 92.06 283 ARG A CA 1
ATOM 2091 C C . ARG A 1 283 ? 20.647 -7.494 -13.876 1.00 92.06 283 ARG A C 1
ATOM 2093 O O . ARG A 1 283 ? 19.798 -7.193 -13.042 1.00 92.06 283 ARG A O 1
ATOM 2100 N N . VAL A 1 284 ? 20.365 -8.119 -15.013 1.00 93.00 284 VAL A N 1
ATOM 2101 C CA . VAL A 1 284 ? 19.008 -8.527 -15.398 1.00 93.00 284 VAL A CA 1
ATOM 2102 C C . VAL A 1 284 ? 18.827 -10.024 -15.175 1.00 93.00 284 VAL A C 1
ATOM 2104 O O . VAL A 1 284 ? 19.697 -10.828 -15.516 1.00 93.00 284 VAL A O 1
ATOM 2107 N N . THR A 1 285 ? 17.693 -10.388 -14.586 1.00 92.94 285 THR A N 1
ATOM 2108 C CA . THR A 1 285 ? 17.317 -11.761 -14.230 1.00 92.94 285 THR A CA 1
ATOM 2109 C C . THR A 1 285 ? 15.884 -12.041 -14.650 1.00 92.94 285 THR A C 1
ATOM 2111 O O . THR A 1 285 ? 15.031 -11.153 -14.580 1.00 92.94 285 THR A O 1
ATOM 2114 N N . ILE A 1 286 ? 15.624 -13.278 -15.065 1.00 94.56 286 ILE A N 1
ATOM 2115 C CA . ILE A 1 286 ? 14.273 -13.810 -15.217 1.00 94.56 286 ILE A CA 1
ATOM 2116 C C . ILE A 1 286 ? 14.220 -15.109 -14.434 1.00 94.56 286 ILE A C 1
ATOM 2118 O O . ILE A 1 286 ? 14.983 -16.024 -14.723 1.00 94.56 286 ILE A O 1
ATOM 2122 N N . SER A 1 287 ? 13.332 -15.182 -13.450 1.00 93.25 287 SER A N 1
ATOM 2123 C CA . SER A 1 287 ? 13.141 -16.389 -12.652 1.00 93.25 287 SER A CA 1
ATOM 2124 C C . SER A 1 287 ? 11.695 -16.851 -12.651 1.00 93.25 287 SER A C 1
ATOM 2126 O O . SER A 1 287 ? 10.768 -16.058 -12.865 1.00 93.25 287 SER A O 1
ATOM 2128 N N . ARG A 1 288 ? 11.491 -18.146 -12.412 1.00 93.06 288 ARG A N 1
ATOM 2129 C CA . ARG A 1 288 ? 10.157 -18.706 -12.196 1.00 93.06 288 ARG A CA 1
ATOM 2130 C C . ARG A 1 288 ? 9.491 -18.030 -10.993 1.00 93.06 288 ARG A C 1
ATOM 2132 O O . ARG A 1 288 ? 10.128 -17.780 -9.969 1.00 93.06 288 ARG A O 1
ATOM 2139 N N . HIS A 1 289 ? 8.203 -17.717 -11.121 1.00 91.12 289 HIS A N 1
ATOM 2140 C CA . HIS A 1 289 ? 7.424 -17.125 -10.040 1.00 91.12 289 HIS A CA 1
ATOM 2141 C C . HIS A 1 289 ? 6.191 -17.972 -9.732 1.00 91.12 289 HIS A C 1
ATOM 2143 O O . HIS A 1 289 ? 5.217 -17.957 -10.479 1.00 91.12 289 HIS A O 1
ATOM 2149 N N . ASP A 1 290 ? 6.232 -18.688 -8.612 1.00 89.31 290 ASP A N 1
ATOM 2150 C CA . ASP A 1 290 ? 5.089 -19.430 -8.089 1.00 89.31 290 ASP A CA 1
ATOM 2151 C C . ASP A 1 290 ? 4.472 -18.673 -6.904 1.00 89.31 290 ASP A C 1
ATOM 2153 O O . ASP A 1 290 ? 5.182 -18.121 -6.060 1.00 89.31 290 ASP A O 1
ATOM 2157 N N . VAL A 1 291 ? 3.139 -18.647 -6.850 1.00 88.19 291 VAL A N 1
ATOM 2158 C CA . VAL A 1 291 ? 2.362 -17.982 -5.795 1.00 88.19 291 VAL A CA 1
ATOM 2159 C C . VAL A 1 291 ? 1.608 -19.037 -4.994 1.00 88.19 291 VAL A C 1
ATOM 2161 O O . VAL A 1 291 ? 0.909 -19.880 -5.562 1.00 88.19 291 VAL A O 1
ATOM 2164 N N . ALA A 1 292 ? 1.707 -18.976 -3.666 1.00 91.38 292 ALA A N 1
ATOM 2165 C CA . ALA A 1 292 ? 1.033 -19.906 -2.766 1.00 91.38 292 ALA A CA 1
ATOM 2166 C C . ALA A 1 292 ? -0.442 -19.515 -2.549 1.00 91.38 292 ALA A C 1
ATOM 2168 O O . ALA A 1 292 ? -0.843 -19.146 -1.447 1.00 91.38 292 ALA A O 1
ATOM 2169 N N . TYR A 1 293 ? -1.273 -19.612 -3.594 1.00 89.69 293 TYR A N 1
ATOM 2170 C CA . TYR A 1 293 ? -2.694 -19.223 -3.547 1.00 89.69 293 TYR A CA 1
ATOM 2171 C C . TYR A 1 293 ? -3.514 -19.935 -2.452 1.00 89.69 293 TYR A C 1
ATOM 2173 O O . TYR A 1 293 ? -4.537 -19.407 -2.026 1.00 89.69 293 TYR A O 1
ATOM 2181 N N . GLY A 1 294 ? -3.065 -21.090 -1.941 1.00 89.50 294 GLY A N 1
ATOM 2182 C CA . GLY A 1 294 ? -3.691 -21.753 -0.787 1.00 89.50 294 GLY A CA 1
ATOM 2183 C C . GLY A 1 294 ? -3.741 -20.880 0.476 1.00 89.50 294 GLY A C 1
ATOM 2184 O O . GLY A 1 294 ? -4.658 -21.012 1.285 1.00 89.50 294 GLY A O 1
ATOM 2185 N N . ASN A 1 295 ? -2.824 -19.920 0.606 1.00 93.75 295 ASN A N 1
ATOM 2186 C CA . ASN A 1 295 ? -2.772 -18.994 1.735 1.00 93.75 295 ASN A CA 1
ATOM 2187 C C . ASN A 1 295 ? -3.903 -17.952 1.737 1.00 93.75 295 ASN A C 1
ATOM 2189 O O . ASN A 1 295 ? -4.123 -17.316 2.764 1.00 93.75 295 ASN A O 1
ATOM 2193 N N . ILE A 1 296 ? -4.687 -17.833 0.656 1.00 93.50 296 ILE A N 1
ATOM 2194 C CA . ILE A 1 296 ? -5.927 -17.033 0.627 1.00 93.50 296 ILE A CA 1
ATOM 2195 C C . ILE A 1 296 ? -6.902 -17.467 1.735 1.00 93.50 296 ILE A C 1
ATOM 2197 O O . ILE A 1 296 ? -7.670 -16.650 2.240 1.00 93.50 296 ILE A O 1
ATOM 2201 N N . ALA A 1 297 ? -6.857 -18.733 2.161 1.00 94.94 297 ALA A N 1
ATOM 2202 C CA . ALA A 1 297 ? -7.701 -19.227 3.242 1.00 94.94 297 ALA A CA 1
ATOM 2203 C C . ALA A 1 297 ? -7.408 -18.556 4.598 1.00 94.94 297 ALA A C 1
ATOM 2205 O O . ALA A 1 297 ? -8.316 -18.450 5.417 1.00 94.94 297 ALA A O 1
ATOM 2206 N N . ILE A 1 298 ? -6.182 -18.077 4.844 1.00 96.00 298 ILE A N 1
ATOM 2207 C CA . ILE A 1 298 ? -5.765 -17.516 6.141 1.00 96.00 298 ILE A CA 1
ATOM 2208 C C . ILE A 1 298 ? -6.629 -16.312 6.566 1.00 96.00 298 ILE A C 1
ATOM 2210 O O . ILE A 1 298 ? -7.252 -16.400 7.628 1.00 96.00 298 ILE A O 1
ATOM 2214 N N . PRO A 1 299 ? -6.752 -15.222 5.779 1.00 96.44 299 PRO A N 1
ATOM 2215 C CA . PRO A 1 299 ? -7.594 -14.082 6.151 1.00 96.44 299 PRO A CA 1
ATOM 2216 C C . PRO A 1 299 ? -9.067 -14.462 6.332 1.00 96.44 299 PRO A C 1
ATOM 2218 O O . PRO A 1 299 ? -9.734 -13.945 7.227 1.00 96.44 299 PRO A O 1
ATOM 2221 N N . VAL A 1 300 ? -9.574 -15.401 5.525 1.00 96.44 300 VAL A N 1
ATOM 2222 C CA . VAL A 1 300 ? -10.956 -15.893 5.631 1.00 96.44 300 VAL A CA 1
ATOM 2223 C C . VAL A 1 300 ? -11.170 -16.639 6.950 1.00 96.44 300 VAL A C 1
ATOM 2225 O O . VAL A 1 300 ? -12.138 -16.374 7.662 1.00 96.44 300 VAL A O 1
ATOM 2228 N N . VAL A 1 301 ? -10.254 -17.541 7.310 1.00 97.12 301 VAL A N 1
ATOM 2229 C CA . VAL A 1 301 ? -10.304 -18.298 8.568 1.00 97.12 301 VAL A CA 1
ATOM 2230 C C . VAL A 1 301 ? -10.196 -17.365 9.770 1.00 97.12 301 VAL A C 1
ATOM 2232 O O . VAL A 1 301 ? -10.969 -17.519 10.712 1.00 97.12 301 VAL A O 1
ATOM 2235 N N . LEU A 1 302 ? -9.302 -16.372 9.736 1.00 96.50 302 LEU A N 1
ATOM 2236 C CA . LEU A 1 302 ? -9.178 -15.373 10.802 1.00 96.50 302 LEU A CA 1
ATOM 2237 C C . LEU A 1 302 ? -10.465 -14.551 10.967 1.00 96.50 302 LEU A C 1
ATOM 2239 O O . LEU A 1 302 ? -10.949 -14.395 12.088 1.00 96.50 302 LEU A O 1
ATOM 2243 N N . ALA A 1 303 ? -11.071 -14.097 9.867 1.00 96.75 303 ALA A N 1
ATOM 2244 C CA . ALA A 1 303 ? -12.346 -13.381 9.903 1.00 96.75 303 ALA A CA 1
ATOM 2245 C C . ALA A 1 303 ? -13.469 -14.235 10.521 1.00 96.75 303 ALA A C 1
ATOM 2247 O O . ALA A 1 303 ? -14.214 -13.763 11.384 1.00 96.75 303 ALA A O 1
ATOM 2248 N N . ILE A 1 304 ? -13.567 -15.510 10.126 1.00 96.88 304 ILE A N 1
ATOM 2249 C CA . ILE A 1 304 ? -14.541 -16.460 10.683 1.00 96.88 304 ILE A CA 1
ATOM 2250 C C . ILE A 1 304 ? -14.268 -16.723 12.165 1.00 96.88 304 ILE A C 1
ATOM 2252 O O . ILE A 1 304 ? -15.207 -16.740 12.958 1.00 96.88 304 ILE A O 1
ATOM 2256 N N . LEU A 1 305 ? -13.006 -16.882 12.563 1.00 95.69 305 LEU A N 1
ATOM 2257 C CA . LEU A 1 305 ? -12.626 -17.107 13.954 1.00 95.69 305 LEU A CA 1
ATOM 2258 C C . LEU A 1 305 ? -13.075 -15.946 14.847 1.00 95.69 305 LEU A C 1
ATOM 2260 O O . LEU A 1 305 ? -13.675 -16.190 15.892 1.00 95.69 305 LEU A O 1
ATOM 2264 N N . CYS A 1 306 ? -12.867 -14.694 14.432 1.00 93.06 306 CYS A N 1
ATOM 2265 C CA . CYS A 1 306 ? -13.349 -13.533 15.181 1.00 93.06 306 CYS A CA 1
ATOM 2266 C C . CYS A 1 306 ? -14.884 -13.510 15.302 1.00 93.06 306 CYS A C 1
ATOM 2268 O O . CYS A 1 306 ? -15.412 -13.225 16.381 1.00 93.06 306 CYS A O 1
ATOM 2270 N N . MET A 1 307 ? -15.609 -13.878 14.237 1.00 93.81 307 MET A N 1
ATOM 2271 C CA . MET A 1 307 ? -17.069 -14.024 14.291 1.00 93.81 307 MET A CA 1
ATOM 2272 C C . MET A 1 307 ? -17.502 -15.120 15.271 1.00 93.81 307 MET A C 1
ATOM 2274 O O . MET A 1 307 ? -18.412 -14.901 16.072 1.00 93.81 307 MET A O 1
ATOM 2278 N N . ILE A 1 308 ? -16.830 -16.277 15.251 1.00 93.38 308 ILE A N 1
ATOM 2279 C CA . ILE A 1 308 ? -17.087 -17.384 16.179 1.00 93.38 308 ILE A CA 1
ATOM 2280 C C . ILE A 1 308 ? -16.813 -16.945 17.613 1.00 93.38 308 ILE A C 1
ATOM 2282 O O . ILE A 1 308 ? -17.653 -17.195 18.469 1.00 93.38 308 ILE A O 1
ATOM 2286 N N . ILE A 1 309 ? -15.696 -16.267 17.896 1.00 90.00 309 ILE A N 1
ATOM 2287 C CA . ILE A 1 309 ? -15.386 -15.777 19.247 1.00 90.00 309 ILE A CA 1
ATOM 2288 C C . ILE A 1 309 ? -16.509 -14.855 19.741 1.00 90.00 309 ILE A C 1
ATOM 2290 O O . ILE A 1 309 ? -17.028 -15.071 20.835 1.00 90.00 309 ILE A O 1
ATOM 2294 N N . GLY A 1 310 ? -16.961 -13.905 18.916 1.00 86.75 310 GLY A N 1
ATOM 2295 C CA . GLY A 1 310 ? -18.097 -13.037 19.243 1.00 86.75 310 GLY A CA 1
ATOM 2296 C C . GLY A 1 310 ? -19.406 -13.799 19.509 1.00 86.75 310 GLY A C 1
ATOM 2297 O O . GLY A 1 310 ? -20.109 -13.530 20.486 1.00 86.75 310 GLY A O 1
ATOM 2298 N N . ALA A 1 311 ? -19.721 -14.805 18.689 1.00 86.69 311 ALA A N 1
ATOM 2299 C CA . ALA A 1 311 ? -20.913 -15.646 18.845 1.00 86.69 311 ALA A CA 1
ATOM 2300 C C . ALA A 1 311 ? -20.827 -16.621 20.041 1.00 86.69 311 ALA A C 1
ATOM 2302 O O . ALA A 1 311 ? -21.827 -16.926 20.700 1.00 86.69 311 ALA A O 1
ATOM 2303 N N . VAL A 1 312 ? -19.632 -17.113 20.364 1.00 85.94 312 VAL A N 1
ATOM 2304 C CA . VAL A 1 312 ? -19.385 -17.945 21.547 1.00 85.94 312 VAL A CA 1
ATOM 2305 C C . VAL A 1 312 ? -19.517 -17.101 22.806 1.00 85.94 312 VAL A C 1
ATOM 2307 O O . VAL A 1 312 ? -20.168 -17.553 23.748 1.00 85.94 312 VAL A O 1
ATOM 2310 N N . SER A 1 313 ? -19.014 -15.860 22.811 1.00 76.81 313 SER A N 1
ATOM 2311 C CA . SER A 1 313 ? -19.291 -14.904 23.888 1.00 76.81 313 SER A CA 1
ATOM 2312 C C . SER A 1 313 ? -20.800 -14.745 24.100 1.00 76.81 313 SER A C 1
ATOM 2314 O O . SER A 1 313 ? -21.259 -14.874 25.231 1.00 76.81 313 SER A O 1
ATOM 2316 N N . PHE A 1 314 ? -21.597 -14.625 23.029 1.00 71.75 314 PHE A N 1
ATOM 2317 C CA . PHE A 1 314 ? -23.066 -14.623 23.121 1.00 71.75 314 PHE A CA 1
ATOM 2318 C C . PHE A 1 314 ? -23.637 -15.895 23.780 1.00 71.75 314 PHE A C 1
ATOM 2320 O O . PHE A 1 314 ? -24.511 -15.832 24.652 1.00 71.75 314 PHE A O 1
ATOM 2327 N N . SER A 1 315 ? -23.131 -17.067 23.402 1.00 74.31 315 SER A N 1
ATOM 2328 C CA . SER A 1 315 ? -23.609 -18.360 23.911 1.00 74.31 315 SER A CA 1
ATOM 2329 C C . SER A 1 315 ? -23.247 -18.598 25.382 1.00 74.31 315 SER A C 1
ATOM 2331 O O . SER A 1 315 ? -24.045 -19.139 26.149 1.00 74.31 315 SER A O 1
ATOM 2333 N N . ILE A 1 316 ? -22.052 -18.182 25.805 1.00 73.06 316 ILE A N 1
ATOM 2334 C CA . ILE A 1 316 ? -21.616 -18.255 27.205 1.00 73.06 316 ILE A CA 1
ATOM 2335 C C . ILE A 1 316 ? -22.467 -17.307 28.052 1.00 73.06 316 ILE A C 1
ATOM 2337 O O . ILE A 1 316 ? -23.036 -17.727 29.062 1.00 73.06 316 ILE A O 1
ATOM 2341 N N . SER A 1 317 ? -22.627 -16.066 27.598 1.00 68.81 317 SER A N 1
ATOM 2342 C CA . SER A 1 317 ? -23.441 -15.039 28.243 1.00 68.81 317 SER A CA 1
ATOM 2343 C C . SER A 1 317 ? -24.883 -15.488 28.488 1.00 68.81 317 SER A C 1
ATOM 2345 O O . SER A 1 317 ? -25.378 -15.409 29.612 1.00 68.81 317 SER A O 1
ATOM 2347 N N . THR A 1 318 ? -25.548 -16.050 27.477 1.00 67.38 318 THR A N 1
ATOM 2348 C CA . THR A 1 318 ? -26.930 -16.554 27.603 1.00 67.38 318 THR A CA 1
ATOM 2349 C C . THR A 1 318 ? -27.046 -17.758 28.543 1.00 67.38 318 THR A C 1
ATOM 2351 O O . THR A 1 318 ? -27.984 -17.836 29.339 1.00 67.38 318 THR A O 1
ATOM 2354 N N . ARG A 1 319 ? -26.074 -18.682 28.531 1.00 69.75 319 ARG A N 1
ATOM 2355 C CA . ARG A 1 319 ? -26.042 -19.822 29.467 1.00 69.75 319 ARG A CA 1
ATOM 2356 C C . ARG A 1 319 ? -25.829 -19.390 30.914 1.00 69.75 319 ARG A C 1
ATOM 2358 O O . ARG A 1 319 ? -26.423 -19.987 31.812 1.00 69.75 319 ARG A O 1
ATOM 2365 N N . ILE A 1 320 ? -25.010 -18.365 31.147 1.00 65.88 320 ILE A N 1
ATOM 2366 C CA . ILE A 1 320 ? -24.825 -17.772 32.476 1.00 65.88 320 ILE A CA 1
ATOM 2367 C C . ILE A 1 320 ? -26.162 -17.219 32.989 1.00 65.88 320 ILE A C 1
ATOM 2369 O O . ILE A 1 320 ? -26.539 -17.506 34.125 1.00 65.88 320 ILE A O 1
ATOM 2373 N N . GLN A 1 321 ? -26.936 -16.527 32.148 1.00 62.78 321 GLN A N 1
ATOM 2374 C CA . GLN A 1 321 ? -28.272 -16.052 32.530 1.00 62.78 321 GLN A CA 1
ATOM 2375 C C . GLN A 1 321 ? -29.242 -17.186 32.854 1.00 62.78 321 GLN A C 1
ATOM 2377 O O . GLN A 1 321 ? -29.887 -17.153 33.896 1.00 62.78 321 GLN A O 1
ATOM 2382 N N . ALA A 1 322 ? -29.295 -18.229 32.023 1.00 61.50 322 ALA A N 1
ATOM 2383 C CA . ALA A 1 322 ? -30.168 -19.378 32.262 1.00 61.50 322 ALA A CA 1
ATOM 2384 C C . ALA A 1 322 ? -29.830 -20.140 33.559 1.00 61.50 322 ALA A C 1
ATOM 2386 O O . ALA A 1 322 ? -30.681 -20.842 34.105 1.00 61.50 322 ALA A O 1
ATOM 2387 N N . ARG A 1 323 ? -28.586 -20.044 34.050 1.00 61.62 323 ARG A N 1
ATOM 2388 C CA . ARG A 1 323 ? -28.186 -20.578 35.361 1.00 61.62 323 ARG A CA 1
ATOM 2389 C C . ARG A 1 323 ? -28.610 -19.664 36.508 1.00 61.62 323 ARG A C 1
ATOM 2391 O O . ARG A 1 323 ? -29.044 -20.169 37.536 1.00 61.62 323 ARG A O 1
ATOM 2398 N N . PHE A 1 324 ? -28.510 -18.346 36.340 1.00 57.53 324 PHE A N 1
ATOM 2399 C CA . PHE A 1 324 ? -28.973 -17.395 37.352 1.00 57.53 324 PHE A CA 1
ATOM 2400 C C . PHE A 1 324 ? -30.496 -17.389 37.504 1.00 57.53 324 PHE A C 1
ATOM 2402 O O . PHE A 1 324 ? -30.959 -17.392 38.638 1.00 57.53 324 PHE A O 1
ATOM 2409 N N . ALA A 1 325 ? -31.252 -17.457 36.404 1.00 58.56 325 ALA A N 1
ATOM 2410 C CA . ALA A 1 325 ? -32.712 -17.575 36.439 1.00 58.56 325 ALA A CA 1
ATOM 2411 C C . ALA A 1 325 ? -33.149 -18.839 37.199 1.00 58.56 325 ALA A C 1
ATOM 2413 O O . ALA A 1 325 ? -33.921 -18.756 38.146 1.00 58.56 325 ALA A O 1
ATOM 2414 N N . ARG A 1 326 ? -32.534 -19.993 36.892 1.00 59.47 326 ARG A N 1
ATOM 2415 C CA . ARG A 1 326 ? -32.800 -21.251 37.610 1.00 59.47 326 ARG A CA 1
ATOM 2416 C C . ARG A 1 326 ? -32.449 -21.209 39.098 1.00 59.47 326 ARG A C 1
ATOM 2418 O O . ARG A 1 326 ? -33.126 -21.846 39.888 1.00 59.47 326 ARG A O 1
ATOM 2425 N N . LYS A 1 327 ? -31.407 -20.468 39.488 1.00 54.69 327 LYS A N 1
ATOM 2426 C CA . LYS A 1 327 ? -31.028 -20.305 40.901 1.00 54.69 327 LYS A CA 1
ATOM 2427 C C . LYS A 1 327 ? -31.956 -19.344 41.658 1.00 54.69 327 LYS A C 1
ATOM 2429 O O . LYS A 1 327 ? -32.055 -19.453 42.872 1.00 54.69 327 LYS A O 1
ATOM 2434 N N . ALA A 1 328 ? -32.611 -18.412 40.963 1.00 53.81 328 ALA A N 1
ATOM 2435 C CA . ALA A 1 328 ? -33.614 -17.519 41.545 1.00 53.81 328 ALA A CA 1
ATOM 2436 C C . ALA A 1 328 ? -34.986 -18.201 41.717 1.00 53.81 328 ALA A C 1
ATOM 2438 O O . ALA A 1 328 ? -35.736 -17.832 42.614 1.00 53.81 328 ALA A O 1
ATOM 2439 N N . GLU A 1 329 ? -35.292 -19.202 40.887 1.00 50.47 329 GLU A N 1
ATOM 2440 C CA . GLU A 1 329 ? -36.527 -19.996 40.956 1.00 50.47 329 GLU A CA 1
ATOM 2441 C C . GLU A 1 329 ? -36.456 -21.182 41.936 1.00 50.47 329 GLU A C 1
ATOM 2443 O O . GLU A 1 329 ? -37.484 -21.803 42.190 1.00 50.47 329 GLU A O 1
ATOM 2448 N N . ASP A 1 330 ? -35.284 -21.502 42.502 1.00 44.38 330 ASP A N 1
ATOM 2449 C CA . ASP A 1 330 ? -35.122 -22.613 43.449 1.00 44.38 330 ASP A CA 1
ATOM 2450 C C . ASP A 1 330 ? -35.622 -22.216 44.863 1.00 44.38 330 ASP A C 1
ATOM 2452 O O . ASP A 1 330 ? -34.957 -21.434 45.556 1.00 44.38 330 ASP A O 1
ATOM 2456 N N . PRO A 1 331 ? -36.781 -22.722 45.340 1.00 45.34 331 PRO A N 1
ATOM 2457 C CA . PRO A 1 331 ? -37.440 -22.239 46.561 1.00 45.34 331 PRO A CA 1
ATOM 2458 C C . PRO A 1 331 ? -36.720 -22.625 47.863 1.00 45.34 331 PRO A C 1
ATOM 2460 O O . PRO A 1 331 ? -37.150 -22.232 48.950 1.00 45.34 331 PRO A O 1
ATOM 2463 N N . HIS A 1 332 ? -35.648 -23.417 47.786 1.00 45.66 332 HIS A N 1
ATOM 2464 C CA . HIS A 1 332 ? -34.952 -23.952 48.956 1.00 45.66 332 HIS A CA 1
ATOM 2465 C C . HIS A 1 332 ? -33.811 -23.074 49.497 1.00 45.66 332 HIS A C 1
ATOM 2467 O O . HIS A 1 332 ? -33.304 -23.366 50.576 1.00 45.66 332 HIS A O 1
ATOM 2473 N N . SER A 1 333 ? -33.441 -21.973 48.828 1.00 37.38 333 SER A N 1
ATOM 2474 C CA . SER A 1 333 ? -32.343 -21.091 49.278 1.00 37.38 333 SER A CA 1
ATOM 2475 C C . SER A 1 333 ? -32.776 -19.929 50.189 1.00 37.38 333 SER A C 1
ATOM 2477 O O . SER A 1 333 ? -31.915 -19.228 50.718 1.00 37.38 333 SER A O 1
ATOM 2479 N N . THR A 1 334 ? -34.075 -19.680 50.375 1.00 37.75 334 THR A N 1
ATOM 2480 C CA . THR A 1 334 ? -34.591 -18.448 51.014 1.00 37.75 334 THR A CA 1
ATOM 2481 C C . THR A 1 334 ? -35.045 -18.621 52.469 1.00 37.75 334 THR A C 1
ATOM 2483 O O . THR A 1 334 ? -35.769 -17.770 52.983 1.00 37.75 334 THR A O 1
ATOM 2486 N N . LYS A 1 335 ? -34.647 -19.702 53.157 1.00 33.12 335 LYS A N 1
ATOM 2487 C CA . LYS A 1 335 ? -35.152 -20.028 54.507 1.00 33.12 335 LYS A CA 1
ATOM 2488 C C . LYS A 1 335 ? -34.234 -19.736 55.703 1.00 33.12 335 LYS A C 1
ATOM 2490 O O . LYS A 1 335 ? -34.691 -19.951 56.816 1.00 33.12 335 LYS A O 1
ATOM 2495 N N . GLU A 1 336 ? -33.021 -19.205 55.538 1.00 32.81 336 GLU A N 1
ATOM 2496 C CA . GLU A 1 336 ? -32.070 -19.127 56.673 1.00 32.81 336 GLU A CA 1
ATOM 2497 C C . GLU A 1 336 ? -31.790 -17.746 57.292 1.00 32.81 336 GLU A C 1
ATOM 2499 O O . GLU A 1 336 ? -31.016 -17.663 58.235 1.00 32.81 336 GLU A O 1
ATOM 2504 N N . HIS A 1 337 ? -32.450 -16.660 56.878 1.00 30.78 337 HIS A N 1
ATOM 2505 C CA . HIS A 1 337 ? -32.286 -15.367 57.571 1.00 30.78 337 HIS A CA 1
ATOM 2506 C C . HIS A 1 337 ? -33.600 -14.602 57.720 1.00 30.78 337 HIS A C 1
ATOM 2508 O O . HIS A 1 337 ? -33.812 -13.535 57.145 1.00 30.78 337 HIS A O 1
ATOM 2514 N N . ARG A 1 338 ? -34.514 -15.178 58.504 1.00 30.77 338 ARG A N 1
ATOM 2515 C CA . ARG A 1 338 ? -35.680 -14.459 59.022 1.00 30.77 338 ARG A CA 1
ATOM 2516 C C . ARG A 1 338 ? -36.006 -14.910 60.446 1.00 30.77 338 ARG A C 1
ATOM 2518 O O . ARG A 1 338 ? -37.079 -15.439 60.701 1.00 30.77 338 ARG A O 1
ATOM 2525 N N . SER A 1 339 ? -35.066 -14.711 61.359 1.00 32.75 339 SER A N 1
ATOM 2526 C CA . SER A 1 339 ? -35.391 -14.407 62.750 1.00 32.75 339 SER A CA 1
ATOM 2527 C C . SER A 1 339 ? -34.311 -13.483 63.304 1.00 32.75 339 SER A C 1
ATOM 2529 O O . SER A 1 339 ? -33.157 -13.573 62.892 1.00 32.75 339 SER A O 1
ATOM 2531 N N . ASP A 1 340 ? -34.744 -12.607 64.203 1.00 30.72 340 ASP A N 1
ATOM 2532 C CA . ASP A 1 340 ? -33.950 -11.762 65.098 1.00 30.72 340 ASP A CA 1
ATOM 2533 C C . ASP A 1 340 ? -33.648 -10.363 64.537 1.00 30.72 340 ASP A C 1
ATOM 2535 O O . ASP A 1 340 ? -32.757 -10.158 63.713 1.00 30.72 340 ASP A O 1
ATOM 2539 N N . GLY A 1 341 ? -34.429 -9.383 65.009 1.00 30.80 341 GLY A N 1
ATOM 2540 C CA . GLY A 1 341 ? -34.204 -7.961 64.742 1.00 30.80 341 GLY A CA 1
ATOM 2541 C C . GLY A 1 341 ? -35.459 -7.095 64.588 1.00 30.80 341 GLY A C 1
ATOM 2542 O O . GLY A 1 341 ? -35.398 -6.092 63.885 1.00 30.80 341 GLY A O 1
ATOM 2543 N N . GLU A 1 342 ? -36.593 -7.466 65.183 1.00 34.38 342 GLU A N 1
ATOM 2544 C CA . GLU A 1 342 ? -37.584 -6.476 65.630 1.00 34.38 342 GLU A CA 1
ATOM 2545 C C . GLU A 1 342 ? -37.286 -6.199 67.108 1.00 34.38 342 GLU A C 1
ATOM 2547 O O . GLU A 1 342 ? -36.952 -7.131 67.830 1.00 34.38 342 GLU A O 1
ATOM 2552 N N . GLU A 1 343 ? -37.388 -4.935 67.517 1.00 32.56 343 GLU A N 1
ATOM 2553 C CA . GLU A 1 343 ? -36.940 -4.358 68.798 1.00 32.56 343 GLU A CA 1
ATOM 2554 C C . GLU A 1 343 ? -35.445 -4.020 68.878 1.00 32.56 343 GLU A C 1
ATOM 2556 O O . GLU A 1 343 ? -34.653 -4.742 69.468 1.00 32.56 343 GLU A O 1
ATOM 2561 N N . LEU A 1 344 ? -35.071 -2.856 68.339 1.00 29.22 344 LEU A N 1
ATOM 2562 C CA . LEU A 1 344 ? -34.281 -1.863 69.078 1.00 29.22 344 LEU A CA 1
ATOM 2563 C C . LEU A 1 344 ? -34.283 -0.525 68.321 1.00 29.22 344 LEU A C 1
ATOM 2565 O O . LEU A 1 344 ? -33.854 -0.430 67.173 1.00 29.22 344 LEU A O 1
ATOM 2569 N N . GLU A 1 345 ? -34.763 0.489 69.040 1.00 32.22 345 GLU A N 1
ATOM 2570 C CA . GLU A 1 345 ? -34.424 1.910 68.903 1.00 32.22 345 GLU A CA 1
ATOM 2571 C C . GLU A 1 345 ? -35.178 2.730 67.843 1.00 32.22 345 GLU A C 1
ATOM 2573 O O . GLU A 1 345 ? -34.629 3.347 66.929 1.00 32.22 345 GLU A O 1
ATOM 2578 N N . GLU A 1 346 ? -36.476 2.894 68.126 1.00 30.70 346 GLU A N 1
ATOM 2579 C CA . GLU A 1 346 ? -37.007 4.235 68.419 1.00 30.70 346 GLU A CA 1
ATOM 2580 C C . GLU A 1 346 ? -36.078 4.976 69.406 1.00 30.70 346 GLU A C 1
ATOM 2582 O O . GLU A 1 346 ? -36.320 4.950 70.600 1.00 30.70 346 GLU A O 1
ATOM 2587 N N . ASP A 1 347 ? -34.979 5.572 68.935 1.00 28.58 347 ASP A N 1
ATOM 2588 C CA . ASP A 1 347 ? -34.231 6.602 69.679 1.00 28.58 347 ASP A CA 1
ATOM 2589 C C . ASP A 1 347 ? -33.162 7.253 68.783 1.00 28.58 347 ASP A C 1
ATOM 2591 O O . ASP A 1 347 ? -31.969 7.055 68.939 1.00 28.58 347 ASP A O 1
ATOM 2595 N N . MET A 1 348 ? -33.589 8.026 67.779 1.00 30.30 348 MET A N 1
ATOM 2596 C CA . MET A 1 348 ? -32.802 9.139 67.194 1.00 30.30 348 MET A CA 1
ATOM 2597 C C . MET A 1 348 ? -33.682 10.061 66.325 1.00 30.30 348 MET A C 1
ATOM 2599 O O . MET A 1 348 ? -33.231 10.735 65.398 1.00 30.30 348 MET A O 1
ATOM 2603 N N . ALA A 1 349 ? -34.978 10.126 66.632 1.00 33.88 349 ALA A N 1
ATOM 2604 C CA . ALA A 1 349 ? -35.948 10.957 65.929 1.00 33.88 349 ALA A CA 1
ATOM 2605 C C . ALA A 1 349 ? -36.013 12.395 66.481 1.00 33.88 349 ALA A C 1
ATOM 2607 O O . ALA A 1 349 ? -37.091 12.969 66.538 1.00 33.88 349 ALA A O 1
ATOM 2608 N N . THR A 1 350 ? -34.888 13.007 66.869 1.00 33.25 350 THR A N 1
ATOM 2609 C CA . THR A 1 350 ? -34.861 14.435 67.248 1.00 33.25 350 THR A CA 1
ATOM 2610 C C . THR A 1 350 ? -33.451 15.020 67.194 1.00 33.25 350 THR A C 1
ATOM 2612 O O . THR A 1 350 ? -32.911 15.409 68.210 1.00 33.25 350 THR A O 1
ATOM 2615 N N . GLU A 1 351 ? -32.844 15.102 66.009 1.00 30.34 351 GLU A N 1
ATOM 2616 C CA . GLU A 1 351 ? -31.823 16.113 65.675 1.00 30.34 351 GLU A CA 1
ATOM 2617 C C . GLU A 1 351 ? -31.473 15.982 64.185 1.00 30.34 351 GLU A C 1
ATOM 2619 O O . GLU A 1 351 ? -31.012 14.945 63.728 1.00 30.34 351 GLU A O 1
ATOM 2624 N N . GLY A 1 352 ? -31.762 17.015 63.387 1.00 31.92 352 GLY A N 1
ATOM 2625 C CA . GLY A 1 352 ? -31.524 16.991 61.933 1.00 31.92 352 GLY A CA 1
ATOM 2626 C C . GLY A 1 352 ? -32.668 17.515 61.063 1.00 31.92 352 GLY A C 1
ATOM 2627 O O . GLY A 1 352 ? -32.628 17.390 59.841 1.00 31.92 352 GLY A O 1
ATOM 2628 N N . ARG A 1 353 ? -33.686 18.155 61.652 1.00 30.91 353 ARG A N 1
ATOM 2629 C CA . ARG A 1 353 ? -34.810 18.769 60.917 1.00 30.91 353 ARG A CA 1
ATOM 2630 C C . ARG A 1 353 ? -34.475 20.094 60.207 1.00 30.91 353 ARG A C 1
ATOM 2632 O O . ARG A 1 353 ? -35.382 20.838 59.852 1.00 30.91 353 ARG A O 1
ATOM 2639 N N . GLN A 1 354 ? -33.197 20.384 59.953 1.00 31.27 354 GLN A N 1
ATOM 2640 C CA . GLN A 1 354 ? -32.748 21.565 59.204 1.00 31.27 354 GLN A CA 1
ATOM 2641 C C . GLN A 1 354 ? -31.557 21.246 58.281 1.00 31.27 354 GLN A C 1
ATOM 2643 O O . GLN A 1 354 ? -30.497 21.842 58.397 1.00 31.27 354 GLN A O 1
ATOM 2648 N N . ALA A 1 355 ? -31.721 20.288 57.362 1.00 30.23 355 ALA A N 1
ATOM 2649 C CA . ALA A 1 355 ? -30.859 20.163 56.171 1.00 30.23 355 ALA A CA 1
ATOM 2650 C C . ALA A 1 355 ? -31.497 19.355 55.017 1.00 30.23 355 ALA A C 1
ATOM 2652 O O . ALA A 1 355 ? -30.803 18.932 54.100 1.00 30.23 355 ALA A O 1
ATOM 2653 N N . LEU A 1 356 ? -32.815 19.120 55.034 1.00 30.77 356 LEU A N 1
ATOM 2654 C CA . LEU A 1 356 ? -33.519 18.315 54.022 1.00 30.77 356 LEU A CA 1
ATOM 2655 C C . LEU A 1 356 ? -34.393 19.178 53.110 1.00 30.77 356 LEU A C 1
ATOM 2657 O O . LEU A 1 356 ? -35.560 18.880 52.860 1.00 30.77 356 LEU A O 1
ATOM 2661 N N . GLN A 1 357 ? -33.821 20.264 52.601 1.00 30.53 357 GLN A N 1
ATOM 2662 C CA . GLN A 1 357 ? -34.459 21.063 51.564 1.00 30.53 357 GLN A CA 1
ATOM 2663 C C . GLN A 1 357 ? -33.388 21.501 50.561 1.00 30.53 357 GLN A C 1
ATOM 2665 O O . GLN A 1 357 ? -32.702 22.487 50.776 1.00 30.53 357 GLN A O 1
ATOM 2670 N N . GLU A 1 358 ? -33.263 20.691 49.499 1.00 31.45 358 GLU A N 1
ATOM 2671 C CA . GLU A 1 358 ? -32.441 20.841 48.277 1.00 31.45 358 GLU A CA 1
ATOM 2672 C C . GLU A 1 358 ? -31.322 19.809 48.039 1.00 31.45 358 GLU A C 1
ATOM 2674 O O . GLU A 1 358 ? -30.256 20.135 47.533 1.00 31.45 358 GLU A O 1
ATOM 2679 N N . GLU A 1 359 ? -31.597 18.517 48.217 1.00 30.52 359 GLU A N 1
ATOM 2680 C CA . GLU A 1 359 ? -30.951 17.506 47.369 1.00 30.52 359 GLU A CA 1
ATOM 2681 C C . GLU A 1 359 ? -32.025 16.709 46.638 1.00 30.52 359 GLU A C 1
ATOM 2683 O O . GLU A 1 359 ? -32.485 15.656 47.068 1.00 30.52 359 GLU A O 1
ATOM 2688 N N . ARG A 1 360 ? -32.450 17.242 45.485 1.00 24.64 360 ARG A N 1
ATOM 2689 C CA . ARG A 1 360 ? -33.044 16.386 44.459 1.00 24.64 360 ARG A CA 1
ATOM 2690 C C . ARG A 1 360 ? -31.973 15.350 44.095 1.00 24.64 360 ARG A C 1
ATOM 2692 O O . ARG A 1 360 ? -30.917 15.767 43.608 1.00 24.64 360 ARG A O 1
ATOM 2699 N N . PRO A 1 361 ? -32.211 14.034 44.265 1.00 30.75 361 PRO A N 1
ATOM 2700 C CA . PRO A 1 361 ? -31.365 13.051 43.608 1.00 30.75 361 PRO A CA 1
ATOM 2701 C C . PRO A 1 361 ? -31.422 13.381 42.122 1.00 30.75 361 PRO A C 1
ATOM 2703 O O . PRO A 1 361 ? -32.485 13.752 41.618 1.00 30.75 361 PRO A O 1
ATOM 2706 N N . VAL A 1 362 ? -30.276 13.341 41.443 1.00 37.06 362 VAL A N 1
ATOM 2707 C CA . VAL A 1 362 ? -30.171 13.616 40.008 1.00 37.06 362 VAL A CA 1
ATOM 2708 C C . VAL A 1 362 ? -31.079 12.633 39.270 1.00 37.06 362 VAL A C 1
ATOM 2710 O O . VAL A 1 362 ? -30.696 11.518 38.927 1.00 37.06 362 VAL A O 1
ATOM 2713 N N . SER A 1 363 ? -32.321 13.071 39.093 1.00 32.59 363 SER A N 1
ATOM 2714 C CA . SER A 1 363 ? -33.336 12.517 38.230 1.00 32.59 363 SER A CA 1
ATOM 2715 C C . SER A 1 363 ? -32.712 12.402 36.848 1.00 32.59 363 SER A C 1
ATOM 2717 O O . SER A 1 363 ? -32.229 13.380 36.276 1.00 32.59 363 SER A O 1
ATOM 2719 N N . GLU A 1 364 ? -32.631 11.162 36.374 1.00 38.41 364 GLU A N 1
ATOM 2720 C CA . GLU A 1 364 ? -33.272 10.806 35.114 1.00 38.41 364 GLU A CA 1
ATOM 2721 C C . GLU A 1 364 ? -33.109 11.843 33.994 1.00 38.41 364 GLU A C 1
ATOM 2723 O O . GLU A 1 364 ? -34.060 12.384 33.445 1.00 38.41 364 GLU A O 1
ATOM 2728 N N . GLN A 1 365 ? -31.871 12.107 33.591 1.00 35.06 365 GLN A N 1
ATOM 2729 C CA . GLN A 1 365 ? -31.637 12.571 32.230 1.00 35.06 365 GLN A CA 1
ATOM 2730 C C . GLN A 1 365 ? -31.250 11.356 31.401 1.00 35.06 365 GLN A C 1
ATOM 2732 O O . GLN A 1 365 ? -30.080 11.142 31.101 1.00 35.06 365 GLN A O 1
ATOM 2737 N N . VAL A 1 366 ? -32.253 10.550 31.037 1.00 38.50 366 VAL A N 1
ATOM 2738 C CA . VAL A 1 366 ? -32.242 9.914 29.717 1.00 38.50 366 VAL A CA 1
ATOM 2739 C C . VAL A 1 366 ? -32.398 11.084 28.747 1.00 38.50 366 VAL A C 1
ATOM 2741 O O . VAL A 1 366 ? -33.478 11.676 28.692 1.00 38.50 366 VAL A O 1
ATOM 2744 N N . PRO A 1 367 ? -31.344 11.532 28.046 1.00 36.91 367 PRO A N 1
ATOM 2745 C CA . PRO A 1 367 ? -31.530 12.587 27.071 1.00 36.91 367 PRO A CA 1
ATOM 2746 C C . PRO A 1 367 ? -32.419 12.026 25.963 1.00 36.91 367 PRO A C 1
ATOM 2748 O O . PRO A 1 367 ? -32.223 10.885 25.539 1.00 36.91 367 PRO A O 1
ATOM 2751 N N . MET A 1 368 ? -33.369 12.846 25.504 1.00 36.75 368 MET A N 1
ATOM 2752 C CA . MET A 1 368 ? -34.102 12.668 24.249 1.00 36.75 368 MET A CA 1
ATOM 2753 C C . MET A 1 368 ? -33.233 11.959 23.214 1.00 36.75 368 MET A C 1
ATOM 2755 O O . MET A 1 368 ? -32.104 12.394 22.963 1.00 36.75 368 MET A O 1
ATOM 2759 N N . SER A 1 369 ? -33.782 10.905 22.606 1.00 38.62 369 SER A N 1
ATOM 2760 C CA . SER A 1 369 ? -33.213 10.288 21.416 1.00 38.62 369 SER A CA 1
ATOM 2761 C C . SER A 1 369 ? -32.830 11.396 20.440 1.00 38.62 369 SER A C 1
ATOM 2763 O O . SER A 1 369 ? -33.700 12.069 19.883 1.00 38.62 369 SER A O 1
ATOM 2765 N N . SER A 1 370 ? -31.536 11.632 20.241 1.00 45.72 370 SER A N 1
ATOM 2766 C CA . SER A 1 370 ? -31.121 12.377 19.066 1.00 45.72 370 SER A CA 1
ATOM 2767 C C . SER A 1 370 ? -31.623 11.580 17.863 1.00 45.72 370 SER A C 1
ATOM 2769 O O . SER A 1 370 ? -31.375 10.380 17.758 1.00 45.72 370 SER A O 1
ATOM 2771 N N . ASN A 1 371 ? -32.364 12.228 16.961 1.00 52.00 371 ASN A N 1
ATOM 2772 C CA . ASN A 1 371 ? -32.908 11.575 15.761 1.00 52.00 371 ASN A CA 1
ATOM 2773 C C . ASN A 1 371 ? -31.810 10.962 14.865 1.00 52.00 371 ASN A C 1
ATOM 2775 O O . ASN A 1 371 ? -32.094 10.135 14.004 1.00 52.00 371 ASN A O 1
ATOM 2779 N N . LEU A 1 372 ? -30.546 11.343 15.075 1.00 58.84 372 LEU A N 1
ATOM 2780 C CA . LEU A 1 372 ? -29.389 10.833 14.353 1.00 58.84 372 LEU A CA 1
ATOM 2781 C C . LEU A 1 372 ? -28.780 9.643 15.107 1.00 58.84 372 LEU A C 1
ATOM 2783 O O . LEU A 1 372 ? -28.255 9.806 16.200 1.00 58.84 372 LEU A O 1
ATOM 2787 N N . ARG A 1 373 ? -28.780 8.430 14.555 1.00 72.06 373 ARG A N 1
ATOM 2788 C CA . ARG A 1 373 ? -28.024 7.332 15.186 1.00 72.06 373 ARG A CA 1
ATOM 2789 C C . ARG A 1 373 ? -26.530 7.504 14.868 1.00 72.06 373 ARG A C 1
ATOM 2791 O O . ARG A 1 373 ? -26.209 7.841 13.730 1.00 72.06 373 ARG A O 1
ATOM 2798 N N . PRO A 1 374 ? -25.597 7.272 15.808 1.00 70.12 374 PRO A N 1
ATOM 2799 C CA . PRO A 1 374 ? -24.164 7.471 15.552 1.00 70.12 374 PRO A CA 1
ATOM 2800 C C . PRO A 1 374 ? -23.649 6.572 14.420 1.00 70.12 374 PRO A C 1
ATOM 2802 O O . PRO A 1 374 ? -22.912 7.028 13.549 1.00 70.12 374 PRO A O 1
ATOM 2805 N N . ALA A 1 375 ? -24.171 5.345 14.344 1.00 73.62 375 ALA A N 1
ATOM 2806 C CA . ALA A 1 375 ? -23.946 4.440 13.224 1.00 73.62 375 ALA A CA 1
ATOM 2807 C C . ALA A 1 375 ? -24.445 5.013 11.886 1.00 73.62 375 ALA A C 1
ATOM 2809 O O . ALA A 1 375 ? -23.803 4.806 10.867 1.00 73.62 375 ALA A O 1
ATOM 2810 N N . THR A 1 376 ? -25.548 5.772 11.864 1.00 77.56 376 THR A N 1
ATOM 2811 C CA . THR A 1 376 ? -26.025 6.439 10.642 1.00 77.56 376 THR A CA 1
ATOM 2812 C C . THR A 1 376 ? -25.037 7.500 10.173 1.00 77.56 376 THR A C 1
ATOM 2814 O O . THR A 1 376 ? -24.736 7.547 8.991 1.00 77.56 376 THR A O 1
ATOM 2817 N N . VAL A 1 377 ? -24.482 8.310 11.081 1.00 76.56 377 VAL A N 1
ATOM 2818 C CA . VAL A 1 377 ? -23.445 9.297 10.724 1.00 76.56 377 VAL A CA 1
ATOM 2819 C C . VAL A 1 377 ? -22.203 8.604 10.181 1.00 76.56 377 VAL A C 1
ATOM 2821 O O . VAL A 1 377 ? -21.677 9.013 9.150 1.00 76.56 377 VAL A O 1
ATOM 2824 N N . LEU A 1 378 ? -21.776 7.524 10.835 1.00 79.44 378 LEU A N 1
ATOM 2825 C CA . LEU A 1 378 ? -20.626 6.741 10.403 1.00 79.44 378 LEU A CA 1
ATOM 2826 C C . LEU A 1 378 ? -20.842 6.122 9.018 1.00 79.44 378 LEU A C 1
ATOM 2828 O O . LEU A 1 378 ? -19.955 6.194 8.178 1.00 79.44 378 LEU A O 1
ATOM 2832 N N . LEU A 1 379 ? -22.032 5.578 8.757 1.00 81.50 379 LEU A N 1
ATOM 2833 C CA . LEU A 1 379 ? -22.410 5.045 7.449 1.00 81.50 379 LEU A CA 1
ATOM 2834 C C . LEU A 1 379 ? -22.487 6.141 6.381 1.00 81.50 379 LEU A C 1
ATOM 2836 O O . LEU A 1 379 ? -22.095 5.894 5.246 1.00 81.50 379 LEU A O 1
ATOM 2840 N N . THR A 1 380 ? -22.927 7.353 6.724 1.00 80.06 380 THR A N 1
ATOM 2841 C CA . THR A 1 380 ? -22.876 8.498 5.803 1.00 80.06 380 THR A CA 1
ATOM 2842 C C . THR A 1 380 ? -21.431 8.866 5.464 1.00 80.06 380 THR A C 1
ATOM 2844 O O . THR A 1 380 ? -21.107 9.016 4.288 1.00 80.06 380 THR A O 1
ATOM 2847 N N . CYS A 1 381 ? -20.545 8.964 6.463 1.00 79.81 381 CYS A N 1
ATOM 2848 C CA . CYS A 1 381 ? -19.113 9.181 6.235 1.00 79.81 381 CYS A CA 1
ATOM 2849 C C . CYS A 1 381 ? -18.516 8.066 5.370 1.00 79.81 381 CYS A C 1
ATOM 2851 O O . CYS A 1 381 ? -17.813 8.353 4.409 1.00 79.81 381 CYS A O 1
ATOM 2853 N N . ALA A 1 382 ? -18.855 6.810 5.662 1.00 82.81 382 ALA A N 1
ATOM 2854 C CA . ALA A 1 382 ? -18.413 5.651 4.900 1.00 82.81 382 ALA A CA 1
ATOM 2855 C C . ALA A 1 382 ? -18.863 5.709 3.448 1.00 82.81 382 ALA A C 1
ATOM 2857 O O . ALA A 1 382 ? -18.057 5.499 2.553 1.00 82.81 382 ALA A O 1
ATOM 2858 N N . PHE A 1 383 ? -20.132 6.029 3.205 1.00 84.56 383 PHE A N 1
ATOM 2859 C CA . PHE A 1 383 ? -20.667 6.143 1.857 1.00 84.56 383 PHE A CA 1
ATOM 2860 C C . PHE A 1 383 ? -19.912 7.201 1.051 1.00 84.56 383 PHE A C 1
ATOM 2862 O O . PHE A 1 383 ? -19.535 6.946 -0.088 1.00 84.56 383 PHE A O 1
ATOM 2869 N N . ILE A 1 384 ? -19.635 8.358 1.658 1.00 83.44 384 ILE A N 1
ATOM 2870 C CA . ILE A 1 384 ? -18.852 9.429 1.034 1.00 83.44 384 ILE A CA 1
ATOM 2871 C C . ILE A 1 384 ? -17.423 8.947 0.751 1.00 83.44 384 ILE A C 1
ATOM 2873 O O . ILE A 1 384 ? -16.984 8.993 -0.396 1.00 83.44 384 ILE A O 1
ATOM 2877 N N . ILE A 1 385 ? -16.714 8.441 1.764 1.00 85.12 385 ILE A N 1
ATOM 2878 C CA . ILE A 1 385 ? -15.314 8.004 1.645 1.00 85.12 385 ILE A CA 1
ATOM 2879 C C . ILE A 1 385 ? -15.176 6.881 0.617 1.00 85.12 385 ILE A C 1
ATOM 2881 O O . ILE A 1 385 ? -14.296 6.940 -0.233 1.00 85.12 385 ILE A O 1
ATOM 2885 N N . VAL A 1 386 ? -16.067 5.889 0.638 1.00 86.12 386 VAL A N 1
ATOM 2886 C CA . VAL A 1 386 ? -16.060 4.784 -0.326 1.00 86.12 386 VAL A CA 1
ATOM 2887 C C . VAL A 1 386 ? -16.400 5.289 -1.725 1.00 86.12 386 VAL A C 1
ATOM 2889 O O . VAL A 1 386 ? -15.711 4.922 -2.668 1.00 86.12 386 VAL A O 1
ATOM 2892 N N . ALA A 1 387 ? -17.406 6.150 -1.902 1.00 84.88 387 ALA A N 1
ATOM 2893 C CA . ALA A 1 387 ? -17.770 6.653 -3.228 1.00 84.88 387 ALA A CA 1
ATOM 2894 C C . ALA A 1 387 ? -16.633 7.465 -3.874 1.00 84.88 387 ALA A C 1
ATOM 2896 O O . ALA A 1 387 ? -16.259 7.207 -5.022 1.00 84.88 387 ALA A O 1
ATOM 2897 N N . PHE A 1 388 ? -16.047 8.412 -3.133 1.00 85.81 388 PHE A N 1
ATOM 2898 C CA . PHE A 1 388 ? -14.908 9.196 -3.616 1.00 85.81 388 PHE A CA 1
ATOM 2899 C C . PHE A 1 388 ? -13.650 8.338 -3.761 1.00 85.81 388 PHE A C 1
ATOM 2901 O O . PHE A 1 388 ? -12.958 8.437 -4.776 1.00 85.81 388 PHE A O 1
ATOM 2908 N N . GLY A 1 389 ? -13.400 7.450 -2.801 1.00 87.88 389 GLY A N 1
ATOM 2909 C CA . GLY A 1 389 ? -12.260 6.545 -2.801 1.00 87.88 389 GLY A CA 1
ATOM 2910 C C . GLY A 1 389 ? -12.274 5.584 -3.983 1.00 87.88 389 GLY A C 1
ATOM 2911 O O . GLY A 1 389 ? -11.272 5.465 -4.683 1.00 87.88 389 GLY A O 1
ATOM 2912 N N . VAL A 1 390 ? -13.422 4.970 -4.290 1.00 90.25 390 VAL A N 1
ATOM 2913 C CA . VAL A 1 390 ? -13.581 4.079 -5.450 1.00 90.25 390 VAL A CA 1
ATOM 2914 C C . VAL A 1 390 ? -13.308 4.841 -6.738 1.00 90.25 390 VAL A C 1
ATOM 2916 O O . VAL A 1 390 ? -12.582 4.342 -7.595 1.00 90.25 390 VAL A O 1
ATOM 2919 N N . ASN A 1 391 ? -13.848 6.053 -6.884 1.00 90.06 391 ASN A N 1
ATOM 2920 C CA . ASN A 1 391 ? -13.606 6.855 -8.079 1.00 90.06 391 ASN A CA 1
ATOM 2921 C C . ASN A 1 391 ? -12.125 7.246 -8.230 1.00 90.06 391 ASN A C 1
ATOM 2923 O O . ASN A 1 391 ? -11.590 7.183 -9.341 1.00 90.06 391 ASN A O 1
ATOM 2927 N N . SER A 1 392 ? -11.465 7.619 -7.130 1.00 89.75 392 SER A N 1
ATOM 2928 C CA . SER A 1 392 ? -10.044 7.976 -7.114 1.00 89.75 392 SER A CA 1
ATOM 2929 C C . SER A 1 392 ? -9.167 6.781 -7.496 1.00 89.75 392 SER A C 1
ATOM 2931 O O . SER A 1 392 ? -8.488 6.807 -8.524 1.00 89.75 392 SER A O 1
ATOM 2933 N N . VAL A 1 393 ? -9.307 5.666 -6.774 1.00 91.88 393 VAL A N 1
ATOM 2934 C CA . VAL A 1 393 ? -8.570 4.419 -7.021 1.00 91.88 393 VAL A CA 1
ATOM 2935 C C . VAL A 1 393 ? -8.823 3.894 -8.436 1.00 91.88 393 VAL A C 1
ATOM 2937 O O . VAL A 1 393 ? -7.887 3.520 -9.141 1.00 91.88 393 VAL A O 1
ATOM 2940 N N . ALA A 1 394 ? -10.070 3.911 -8.917 1.00 91.38 394 ALA A N 1
ATOM 2941 C CA . ALA A 1 394 ? -10.386 3.487 -10.281 1.00 91.38 394 ALA A CA 1
ATOM 2942 C C . ALA A 1 394 ? -9.756 4.397 -11.344 1.00 91.38 394 ALA A C 1
ATOM 2944 O O . ALA A 1 394 ? -9.487 3.952 -12.462 1.00 91.38 394 ALA A O 1
ATOM 2945 N N . THR A 1 395 ? -9.554 5.679 -11.047 1.00 92.44 395 THR A N 1
ATOM 2946 C CA . THR A 1 395 ? -8.862 6.611 -11.945 1.00 92.44 395 THR A CA 1
ATOM 2947 C C . THR A 1 395 ? -7.370 6.310 -11.982 1.00 92.44 395 THR A C 1
ATOM 2949 O O . THR A 1 395 ? -6.821 6.171 -13.074 1.00 92.44 395 THR A O 1
ATOM 2952 N N . ASP A 1 396 ? -6.744 6.081 -10.831 1.00 91.94 396 ASP A N 1
ATOM 2953 C CA . ASP A 1 396 ? -5.322 5.740 -10.751 1.00 91.94 396 ASP A CA 1
ATOM 2954 C C . ASP A 1 396 ? -5.013 4.391 -11.413 1.00 91.94 396 ASP A C 1
ATOM 2956 O O . ASP A 1 396 ? -4.101 4.300 -12.232 1.00 91.94 396 ASP A O 1
ATOM 2960 N N . VAL A 1 397 ? -5.842 3.365 -11.190 1.00 90.81 397 VAL A N 1
ATOM 2961 C CA . VAL A 1 397 ? -5.712 2.067 -11.878 1.00 90.81 397 VAL A CA 1
ATOM 2962 C C . VAL A 1 397 ? -5.886 2.217 -13.392 1.00 90.81 397 VAL A C 1
ATOM 2964 O O . VAL A 1 397 ? -5.181 1.573 -14.172 1.00 90.81 397 VAL A O 1
ATOM 2967 N N . ARG A 1 398 ? -6.812 3.071 -13.850 1.00 90.62 398 ARG A N 1
ATOM 2968 C CA . ARG A 1 398 ? -6.971 3.360 -15.286 1.00 90.62 398 ARG A CA 1
ATOM 2969 C C . ARG A 1 398 ? -5.750 4.083 -15.851 1.00 90.62 398 ARG A C 1
ATOM 2971 O O . ARG A 1 398 ? -5.352 3.770 -16.971 1.00 90.62 398 ARG A O 1
ATOM 2978 N N . ASN A 1 399 ? -5.153 5.000 -15.097 1.00 89.62 399 ASN A N 1
ATOM 2979 C CA . ASN A 1 399 ? -3.950 5.724 -15.498 1.00 89.62 399 ASN A CA 1
ATOM 2980 C C . ASN A 1 399 ? -2.728 4.802 -15.560 1.00 89.62 399 ASN A C 1
ATOM 2982 O O . ASN A 1 399 ? -2.017 4.828 -16.564 1.00 89.62 399 ASN A O 1
ATOM 2986 N N . GLU A 1 400 ? -2.535 3.924 -14.573 1.00 89.75 400 GLU A N 1
ATOM 2987 C CA . GLU A 1 400 ? -1.500 2.880 -14.582 1.00 89.75 400 GLU A CA 1
ATOM 2988 C C . GLU A 1 400 ? -1.660 1.968 -15.808 1.00 89.75 400 GLU A C 1
ATOM 2990 O O . GLU A 1 400 ? -0.707 1.751 -16.552 1.00 89.75 400 GLU A O 1
ATOM 2995 N N . ARG A 1 401 ? -2.884 1.499 -16.097 1.00 87.50 401 ARG A N 1
ATOM 2996 C CA . ARG A 1 401 ? -3.155 0.637 -17.263 1.00 87.50 401 ARG A CA 1
ATOM 2997 C C . ARG A 1 401 ? -2.959 1.341 -18.607 1.00 87.50 401 ARG A C 1
ATOM 2999 O O . ARG A 1 401 ? -2.541 0.694 -19.561 1.00 87.50 401 ARG A O 1
ATOM 3006 N N . ARG A 1 402 ? -3.293 2.633 -18.707 1.00 87.12 402 ARG A N 1
ATOM 3007 C CA . ARG A 1 402 ? -3.152 3.420 -19.947 1.00 87.12 402 ARG A CA 1
ATOM 3008 C C . ARG A 1 402 ? -1.711 3.828 -20.219 1.00 87.12 402 ARG A C 1
ATOM 3010 O O . ARG A 1 402 ? -1.268 3.729 -21.355 1.00 87.12 402 ARG A O 1
ATOM 3017 N N . SER A 1 403 ? -1.008 4.305 -19.196 1.00 88.38 403 SER A N 1
ATOM 3018 C CA . SER A 1 403 ? 0.388 4.738 -19.315 1.00 88.38 403 SER A CA 1
ATOM 3019 C C . SER A 1 403 ? 1.367 3.565 -19.323 1.00 88.38 403 SER A C 1
ATOM 3021 O O . SER A 1 403 ? 2.476 3.702 -19.825 1.00 88.38 403 SER A O 1
ATOM 3023 N N . GLY A 1 404 ? 0.978 2.427 -18.738 1.00 89.12 404 GLY A N 1
ATOM 3024 C CA . GLY A 1 404 ? 1.877 1.317 -18.440 1.00 89.12 404 GLY A CA 1
ATOM 3025 C C . GLY A 1 404 ? 2.811 1.590 -17.253 1.00 89.12 404 GLY A C 1
ATOM 3026 O O . GLY A 1 404 ? 3.614 0.722 -16.914 1.00 89.12 404 GLY A O 1
ATOM 3027 N N . SER A 1 405 ? 2.715 2.759 -16.611 1.00 91.69 405 SER A N 1
ATOM 3028 C CA . SER A 1 405 ? 3.604 3.164 -15.524 1.00 91.69 405 SER A CA 1
ATOM 3029 C C . SER A 1 405 ? 3.165 2.576 -14.187 1.00 91.69 405 SER A C 1
ATOM 3031 O O . SER A 1 405 ? 2.161 2.992 -13.604 1.00 91.69 405 SER A O 1
ATOM 3033 N N . LEU A 1 406 ? 3.970 1.654 -13.664 1.00 92.25 406 LEU A N 1
ATOM 3034 C CA . LEU A 1 406 ? 3.800 1.066 -12.333 1.00 92.25 406 LEU A CA 1
ATOM 3035 C C . LEU A 1 406 ? 4.296 1.988 -11.212 1.00 92.25 406 LEU A C 1
ATOM 3037 O O . LEU A 1 406 ? 4.335 1.573 -10.060 1.00 92.25 406 LEU A O 1
ATOM 3041 N N . ASP A 1 407 ? 4.704 3.217 -11.532 1.00 92.62 407 ASP A N 1
ATOM 3042 C CA . ASP A 1 407 ? 5.101 4.228 -10.545 1.00 92.62 407 ASP A CA 1
ATOM 3043 C C . ASP A 1 407 ? 3.895 4.965 -9.945 1.00 92.62 407 ASP A C 1
ATOM 3045 O O . ASP A 1 407 ? 4.046 5.712 -8.984 1.00 92.62 407 ASP A O 1
ATOM 3049 N N . THR A 1 408 ? 2.695 4.737 -10.490 1.00 91.88 408 THR A N 1
ATOM 3050 C CA . THR A 1 408 ? 1.447 5.343 -10.000 1.00 91.88 408 THR A CA 1
ATOM 3051 C C . THR A 1 408 ? 1.024 4.761 -8.647 1.00 91.88 408 THR A C 1
ATOM 3053 O O . THR A 1 408 ? 0.590 5.497 -7.763 1.00 91.88 408 THR A O 1
ATOM 3056 N N . CYS A 1 409 ? 1.136 3.438 -8.489 1.00 92.31 409 CYS A N 1
ATOM 3057 C CA . CYS A 1 409 ? 0.697 2.713 -7.301 1.00 92.31 409 CYS A CA 1
ATOM 3058 C C . CYS A 1 409 ? 1.907 2.092 -6.587 1.00 92.31 409 CYS A C 1
ATOM 3060 O O . CYS A 1 409 ? 2.637 1.275 -7.152 1.00 92.31 409 CYS A O 1
ATOM 3062 N N . TYR A 1 410 ? 2.090 2.447 -5.323 1.00 92.12 410 TYR A N 1
ATOM 3063 C CA . TYR A 1 410 ? 3.257 2.128 -4.510 1.00 92.12 410 TYR A CA 1
ATOM 3064 C C . TYR A 1 410 ? 3.105 0.774 -3.825 1.00 92.12 410 TYR A C 1
ATOM 3066 O O . TYR A 1 410 ? 2.552 0.676 -2.737 1.00 92.12 410 TYR A O 1
ATOM 3074 N N . ARG A 1 411 ? 3.583 -0.287 -4.474 1.00 92.25 411 ARG A N 1
ATOM 3075 C CA . ARG A 1 411 ? 3.381 -1.663 -4.008 1.00 92.25 411 ARG A CA 1
ATOM 3076 C C . ARG A 1 411 ? 4.690 -2.341 -3.647 1.00 92.25 411 ARG A C 1
ATOM 3078 O O . ARG A 1 411 ? 5.736 -2.059 -4.239 1.00 92.25 411 ARG A O 1
ATOM 3085 N N . ASN A 1 412 ? 4.588 -3.353 -2.789 1.00 92.62 412 ASN A N 1
ATOM 3086 C CA . ASN A 1 412 ? 5.659 -4.317 -2.613 1.00 92.62 412 ASN A CA 1
ATOM 3087 C C . ASN A 1 412 ? 5.786 -5.238 -3.834 1.00 92.62 412 ASN A C 1
ATOM 3089 O O . ASN A 1 412 ? 5.328 -6.376 -3.818 1.00 92.62 412 ASN A O 1
ATOM 3093 N N . ASP A 1 413 ? 6.428 -4.771 -4.907 1.00 90.31 413 ASP A N 1
ATOM 3094 C CA . ASP A 1 413 ? 6.585 -5.526 -6.162 1.00 90.31 413 ASP A CA 1
ATOM 3095 C C . ASP A 1 413 ? 7.269 -6.901 -5.986 1.00 90.31 413 ASP A C 1
ATOM 3097 O O . ASP A 1 413 ? 7.151 -7.766 -6.855 1.00 90.31 413 ASP A O 1
ATOM 3101 N N . LEU A 1 414 ? 7.985 -7.123 -4.874 1.00 89.06 414 LEU A N 1
ATOM 3102 C CA . LEU A 1 414 ? 8.624 -8.408 -4.569 1.00 89.06 414 LEU A CA 1
ATOM 3103 C C . LEU A 1 414 ? 7.642 -9.445 -4.038 1.00 89.06 414 LEU A C 1
ATOM 3105 O O . LEU A 1 414 ? 7.890 -10.642 -4.222 1.00 89.06 414 LEU A O 1
ATOM 3109 N N . CYS A 1 415 ? 6.574 -9.002 -3.379 1.00 91.69 415 CYS A N 1
ATOM 3110 C CA . CYS A 1 415 ? 5.588 -9.888 -2.783 1.00 91.69 415 CYS A CA 1
ATOM 3111 C C . CYS A 1 415 ? 4.201 -9.813 -3.427 1.00 91.69 415 CYS A C 1
ATOM 3113 O O . CYS A 1 415 ? 3.469 -10.796 -3.370 1.00 91.69 415 CYS A O 1
ATOM 3115 N N . ARG A 1 416 ? 3.843 -8.705 -4.088 1.00 90.69 416 ARG A N 1
ATOM 3116 C CA . ARG A 1 416 ? 2.480 -8.512 -4.589 1.00 90.69 416 ARG A CA 1
ATOM 3117 C C . ARG A 1 416 ? 2.017 -9.687 -5.437 1.00 90.69 416 ARG A C 1
ATOM 3119 O O . ARG A 1 416 ? 2.710 -10.144 -6.353 1.00 90.69 416 ARG A O 1
ATOM 3126 N N . THR A 1 417 ? 0.808 -10.131 -5.149 1.00 90.31 417 THR A N 1
ATOM 3127 C CA . THR A 1 417 ? 0.153 -11.217 -5.866 1.00 90.31 417 THR A CA 1
ATOM 3128 C C . THR A 1 417 ? -0.987 -10.641 -6.691 1.00 90.31 417 THR A C 1
ATOM 3130 O O . THR A 1 417 ? -1.856 -9.939 -6.187 1.00 90.31 417 THR A O 1
ATOM 3133 N N . ASP A 1 418 ? -0.984 -10.910 -7.992 1.00 83.75 418 ASP A N 1
ATOM 3134 C CA . ASP A 1 418 ? -1.998 -10.365 -8.893 1.00 83.75 418 ASP A CA 1
ATOM 3135 C C . ASP A 1 418 ? -3.152 -11.367 -9.066 1.00 83.75 418 ASP A C 1
ATOM 3137 O O . ASP A 1 418 ? -2.965 -12.457 -9.623 1.00 83.75 418 ASP A O 1
ATOM 3141 N N . GLY A 1 419 ? -4.346 -10.976 -8.616 1.00 79.06 419 GLY A N 1
ATOM 3142 C CA . GLY A 1 419 ? -5.602 -11.725 -8.720 1.00 79.06 419 GLY A CA 1
ATOM 3143 C C . GLY A 1 419 ? -6.358 -11.527 -10.038 1.00 79.06 419 GLY A C 1
ATOM 3144 O O . GLY A 1 419 ? -7.516 -11.923 -10.144 1.00 79.06 419 GLY A O 1
ATOM 3145 N N . GLY A 1 420 ? -5.750 -10.880 -11.035 1.00 77.06 420 GLY A N 1
ATOM 3146 C CA . GLY A 1 420 ? -6.356 -10.575 -12.329 1.00 77.06 420 GLY A CA 1
ATOM 3147 C C . GLY A 1 420 ? -7.135 -9.263 -12.288 1.00 77.06 420 GLY A C 1
ATOM 3148 O O . GLY A 1 420 ? -6.664 -8.236 -12.773 1.00 77.06 420 GLY A O 1
ATOM 3149 N N . THR A 1 421 ? -8.338 -9.268 -11.708 1.00 74.94 421 THR A N 1
ATOM 3150 C CA . THR A 1 421 ? -9.131 -8.032 -11.558 1.00 74.94 421 THR A CA 1
ATOM 3151 C C . THR A 1 421 ? -8.566 -7.112 -10.481 1.00 74.94 421 THR A C 1
ATOM 3153 O O . THR A 1 421 ? -8.665 -5.892 -10.621 1.00 74.94 421 THR A O 1
ATOM 3156 N N . VAL A 1 422 ? -7.947 -7.698 -9.450 1.00 83.50 422 VAL A N 1
ATOM 3157 C CA . VAL A 1 422 ? -7.331 -7.015 -8.308 1.00 83.50 422 VAL A CA 1
ATOM 3158 C C . VAL A 1 422 ? -5.804 -7.155 -8.409 1.00 83.50 422 VAL A C 1
ATOM 3160 O O . VAL A 1 422 ? -5.289 -8.247 -8.160 1.00 83.50 422 VAL A O 1
ATOM 3163 N N . PRO A 1 423 ? -5.071 -6.082 -8.774 1.00 82.12 423 PRO A N 1
ATOM 3164 C CA . PRO A 1 423 ? -3.623 -6.142 -9.008 1.00 82.12 423 PRO A CA 1
ATOM 3165 C C . PRO A 1 423 ? -2.769 -6.470 -7.777 1.00 82.12 423 PRO A C 1
ATOM 3167 O O . PRO A 1 423 ? -1.623 -6.888 -7.940 1.00 82.12 423 PRO A O 1
ATOM 3170 N N . ASP A 1 424 ? -3.305 -6.238 -6.576 1.00 89.50 424 ASP A N 1
ATOM 3171 C CA . ASP A 1 424 ? -2.598 -6.367 -5.299 1.00 89.50 424 ASP A CA 1
ATOM 3172 C C . ASP A 1 424 ? -3.412 -7.200 -4.294 1.00 89.50 424 ASP A C 1
ATOM 3174 O O . ASP A 1 424 ? -3.873 -6.737 -3.252 1.00 89.50 424 ASP A O 1
ATOM 3178 N N . LEU A 1 425 ? -3.700 -8.439 -4.686 1.00 92.44 425 LEU A N 1
ATOM 3179 C CA . LEU A 1 425 ? -4.707 -9.288 -4.059 1.00 92.44 425 LEU A CA 1
ATOM 3180 C C . LEU A 1 425 ? -4.407 -9.594 -2.586 1.00 92.44 425 LEU A C 1
ATOM 3182 O O . LEU A 1 425 ? -5.333 -9.579 -1.779 1.00 92.44 425 LEU A O 1
ATOM 3186 N N . ASN A 1 426 ? -3.154 -9.888 -2.230 1.00 94.25 426 ASN A N 1
ATOM 3187 C CA . ASN A 1 426 ? -2.780 -10.230 -0.853 1.00 94.25 426 ASN A CA 1
ATOM 3188 C C . ASN A 1 426 ? -3.102 -9.088 0.121 1.00 94.25 426 ASN A C 1
ATOM 3190 O O . ASN A 1 426 ? -3.813 -9.341 1.092 1.00 94.25 426 ASN A O 1
ATOM 3194 N N . HIS A 1 427 ? -2.722 -7.851 -0.213 1.00 93.75 427 HIS A N 1
ATOM 3195 C CA . HIS A 1 427 ? -2.992 -6.659 0.598 1.00 93.75 427 HIS A CA 1
ATOM 3196 C C . HIS A 1 427 ? -4.483 -6.317 0.705 1.00 93.75 427 HIS A C 1
ATOM 3198 O O . HIS A 1 427 ? -4.956 -5.835 1.733 1.00 93.75 427 HIS A O 1
ATOM 3204 N N . VAL A 1 428 ? -5.270 -6.600 -0.336 1.00 95.25 428 VAL A N 1
ATOM 3205 C CA . VAL A 1 428 ? -6.731 -6.438 -0.268 1.00 95.25 428 VAL A CA 1
ATOM 3206 C C . VAL A 1 428 ? -7.356 -7.500 0.640 1.00 95.25 428 VAL A C 1
ATOM 3208 O O . VAL A 1 428 ? -8.222 -7.193 1.458 1.00 95.25 428 VAL A O 1
ATOM 3211 N N . LEU A 1 429 ? -6.930 -8.759 0.519 1.00 95.56 429 LEU A N 1
ATOM 3212 C CA . LEU A 1 429 ? -7.490 -9.865 1.298 1.00 95.56 429 LEU A CA 1
ATOM 3213 C C . LEU A 1 429 ? -7.057 -9.843 2.762 1.00 95.56 429 LEU A C 1
ATOM 3215 O O . LEU A 1 429 ? -7.824 -10.296 3.616 1.00 95.56 429 LEU A O 1
ATOM 3219 N N . SER A 1 430 ? -5.869 -9.320 3.070 1.00 96.44 430 SER A N 1
ATOM 3220 C CA . SER A 1 430 ? -5.362 -9.265 4.441 1.00 96.44 430 SER A CA 1
ATOM 3221 C C . SER A 1 430 ? -6.203 -8.384 5.371 1.00 96.44 430 SER A C 1
ATOM 3223 O O . SER A 1 430 ? -6.120 -8.529 6.587 1.00 96.44 430 SER A O 1
ATOM 3225 N N . ASN A 1 431 ? -7.113 -7.586 4.802 1.00 97.06 431 ASN A N 1
ATOM 3226 C CA . ASN A 1 431 ? -8.071 -6.736 5.502 1.00 97.06 431 ASN A CA 1
ATOM 3227 C C . ASN A 1 431 ? -9.396 -7.414 5.903 1.00 97.06 431 ASN A C 1
ATOM 3229 O O . ASN A 1 431 ? -10.133 -6.890 6.743 1.00 97.06 431 ASN A O 1
ATOM 3233 N N . LEU A 1 432 ? -9.711 -8.602 5.370 1.00 97.44 432 LEU A N 1
ATOM 3234 C CA . LEU A 1 432 ? -10.933 -9.340 5.734 1.00 97.44 432 LEU A CA 1
ATOM 3235 C C . LEU A 1 432 ? -11.102 -9.599 7.247 1.00 97.44 432 LEU A C 1
ATOM 3237 O O . LEU A 1 432 ? -12.244 -9.549 7.726 1.00 97.44 432 LEU A O 1
ATOM 3241 N N . PRO A 1 433 ? -10.035 -9.861 8.033 1.00 98.19 433 PRO A N 1
ATOM 3242 C CA . PRO A 1 433 ? -10.150 -10.048 9.475 1.00 98.19 433 PRO A CA 1
ATOM 3243 C C . PRO A 1 433 ? -10.759 -8.856 10.215 1.00 98.19 433 PRO A C 1
ATOM 3245 O O . PRO A 1 433 ? -11.484 -9.089 11.177 1.00 98.19 433 PRO A O 1
ATOM 3248 N N . TYR A 1 434 ? -10.567 -7.611 9.762 1.00 98.38 434 TYR A N 1
ATOM 3249 C CA . TYR A 1 434 ? -11.246 -6.448 10.350 1.00 98.38 434 TYR A CA 1
ATOM 3250 C C . TYR A 1 434 ? -12.767 -6.550 10.197 1.00 98.38 434 TYR A C 1
ATOM 3252 O O . TYR A 1 434 ? -13.512 -6.368 11.162 1.00 98.38 434 TYR A O 1
ATOM 3260 N N . THR A 1 435 ? -13.248 -6.930 9.009 1.00 97.38 435 THR A N 1
ATOM 3261 C CA . THR A 1 435 ? -14.682 -7.123 8.761 1.00 97.38 435 THR A CA 1
ATOM 3262 C C . THR A 1 435 ? -15.263 -8.247 9.618 1.00 97.38 435 THR A C 1
ATOM 3264 O O . THR A 1 435 ? -16.318 -8.068 10.232 1.00 97.38 435 THR A O 1
ATOM 3267 N N . GLY A 1 436 ? -14.557 -9.376 9.730 1.00 97.25 436 GLY A N 1
ATOM 3268 C CA . GLY A 1 436 ? -14.950 -10.473 10.620 1.00 97.25 436 GLY A CA 1
ATOM 3269 C C . GLY A 1 436 ? -14.942 -10.079 12.100 1.00 97.25 436 GLY A C 1
ATOM 3270 O O . GLY A 1 436 ? -15.877 -10.398 12.834 1.00 97.25 436 GLY A O 1
ATOM 3271 N N . ALA A 1 437 ? -13.930 -9.327 12.534 1.00 98.00 437 ALA A N 1
ATOM 3272 C CA . ALA A 1 437 ? -13.818 -8.783 13.882 1.00 98.00 437 ALA A CA 1
ATOM 3273 C C . ALA A 1 437 ? -14.947 -7.810 14.226 1.00 98.00 437 ALA A C 1
ATOM 3275 O O . ALA A 1 437 ? -15.549 -7.931 15.292 1.00 98.00 437 ALA A O 1
ATOM 3276 N N . GLY A 1 438 ? -15.283 -6.886 13.327 1.00 97.50 438 GLY A N 1
ATOM 3277 C CA . GLY A 1 438 ? -16.391 -5.957 13.524 1.00 97.50 438 GLY A CA 1
ATOM 3278 C C . GLY A 1 438 ? -17.735 -6.679 13.633 1.00 97.50 438 GLY A C 1
ATOM 3279 O O . GLY A 1 438 ? -18.496 -6.419 14.565 1.00 97.50 438 GLY A O 1
ATOM 3280 N N . ALA A 1 439 ? -17.996 -7.662 12.763 1.00 96.50 439 ALA A N 1
ATOM 3281 C CA . ALA A 1 439 ? -19.196 -8.497 12.841 1.00 96.50 439 ALA A CA 1
ATOM 3282 C C . ALA A 1 439 ? -19.249 -9.325 14.141 1.00 96.50 439 ALA A C 1
ATOM 3284 O O . ALA A 1 439 ? -20.270 -9.334 14.832 1.00 96.50 439 ALA A O 1
ATOM 3285 N N . GLY A 1 440 ? -18.137 -9.964 14.520 1.00 96.00 440 GLY A N 1
ATOM 3286 C CA . GLY A 1 440 ? -17.992 -10.673 15.794 1.00 96.00 440 GLY A CA 1
ATOM 3287 C C . GLY A 1 440 ? -18.266 -9.772 16.997 1.00 96.00 440 GLY A C 1
ATOM 3288 O O . GLY A 1 440 ? -19.017 -10.141 17.902 1.00 96.00 440 GLY A O 1
ATOM 3289 N N . PHE A 1 441 ? -17.731 -8.552 16.980 1.00 96.81 441 PHE A N 1
ATOM 3290 C CA . PHE A 1 441 ? -17.966 -7.576 18.034 1.00 96.81 441 PHE A CA 1
ATOM 3291 C C . PHE A 1 441 ? -19.436 -7.147 18.093 1.00 96.81 441 PHE A C 1
ATOM 3293 O O . PHE A 1 441 ? -19.996 -7.070 19.181 1.00 96.81 441 PHE A O 1
ATOM 3300 N N . LEU A 1 442 ? -20.110 -6.949 16.956 1.00 94.94 442 LEU A N 1
ATOM 3301 C CA . LEU A 1 442 ? -21.547 -6.651 16.930 1.00 94.94 442 LEU A CA 1
ATOM 3302 C C . LEU A 1 442 ? -22.392 -7.775 17.549 1.00 94.94 442 LEU A C 1
ATOM 3304 O O . LEU A 1 442 ? -23.337 -7.481 18.286 1.00 94.94 442 LEU A O 1
ATOM 3308 N N . PHE A 1 443 ? -22.040 -9.047 17.326 1.00 92.06 443 PHE A N 1
ATOM 3309 C CA . PHE A 1 443 ? -22.686 -10.167 18.021 1.00 92.06 443 PHE A CA 1
ATOM 3310 C C . PHE A 1 443 ? -22.471 -10.104 19.537 1.00 92.06 443 PHE A C 1
ATOM 3312 O O . PHE A 1 443 ? -23.420 -10.308 20.301 1.00 92.06 443 PHE A O 1
ATOM 3319 N N . ALA A 1 444 ? -21.259 -9.770 19.984 1.00 92.56 444 ALA A N 1
ATOM 3320 C CA . ALA A 1 444 ? -20.962 -9.594 21.402 1.00 92.56 444 ALA A CA 1
ATOM 3321 C C . ALA A 1 444 ? -21.730 -8.407 22.011 1.00 92.56 444 ALA A C 1
ATOM 3323 O O . ALA A 1 444 ? -22.322 -8.539 23.081 1.00 92.56 444 ALA A O 1
ATOM 3324 N N . VAL A 1 445 ? -21.808 -7.271 21.311 1.00 92.19 445 VAL A N 1
ATOM 3325 C CA . VAL A 1 445 ? -22.597 -6.095 21.715 1.00 92.19 445 VAL A CA 1
ATOM 3326 C C . VAL A 1 445 ? -24.071 -6.459 21.863 1.00 92.19 445 VAL A C 1
ATOM 3328 O O . VAL A 1 445 ? -24.698 -6.106 22.862 1.00 92.19 445 VAL A O 1
ATOM 3331 N N . TYR A 1 446 ? -24.621 -7.210 20.908 1.00 89.38 446 TYR A N 1
ATOM 3332 C CA . TYR A 1 446 ? -25.995 -7.699 20.969 1.00 89.38 446 TYR A CA 1
ATOM 3333 C C . TYR A 1 446 ? -26.235 -8.623 22.173 1.00 89.38 446 TYR A C 1
ATOM 3335 O O . TYR A 1 446 ? -27.249 -8.489 22.866 1.00 89.38 446 TYR A O 1
ATOM 3343 N N . ALA A 1 447 ? -25.292 -9.530 22.456 1.00 87.12 447 ALA A N 1
ATOM 3344 C CA . ALA A 1 447 ? -25.329 -10.378 23.647 1.00 87.12 447 ALA A CA 1
ATOM 3345 C C . ALA A 1 447 ? -25.402 -9.540 24.919 1.00 87.12 447 ALA A C 1
ATOM 3347 O O . ALA A 1 447 ? -26.286 -9.730 25.756 1.00 87.12 447 ALA A O 1
ATOM 3348 N N . GLN A 1 448 ? -24.486 -8.582 25.026 1.00 87.44 448 GLN A N 1
ATOM 3349 C CA . GLN A 1 448 ? -24.321 -7.745 26.199 1.00 87.44 448 GLN A CA 1
ATOM 3350 C C . GLN A 1 448 ? -25.550 -6.873 26.435 1.00 87.44 448 GLN A C 1
ATOM 3352 O O . GLN A 1 448 ? -26.031 -6.761 27.561 1.00 87.44 448 GLN A O 1
ATOM 3357 N N . GLN A 1 449 ? -26.133 -6.327 25.368 1.00 88.06 449 GLN A N 1
ATOM 3358 C CA . GLN A 1 449 ? -27.369 -5.561 25.450 1.00 88.06 449 GLN A CA 1
ATOM 3359 C C . GLN A 1 449 ? -28.521 -6.397 26.017 1.00 88.06 449 GLN A C 1
ATOM 3361 O O . GLN A 1 449 ? -29.257 -5.922 26.884 1.00 88.06 449 GLN A O 1
ATOM 3366 N N . ARG A 1 450 ? -28.666 -7.654 25.576 1.00 85.81 450 ARG A N 1
ATOM 3367 C CA . ARG A 1 450 ? -29.658 -8.576 26.149 1.00 85.81 450 ARG A CA 1
ATOM 3368 C C . ARG A 1 450 ? -29.362 -8.890 27.611 1.00 85.81 450 ARG A C 1
ATOM 3370 O O . ARG A 1 450 ? -30.298 -8.957 28.406 1.00 85.81 450 ARG A O 1
ATOM 3377 N N . MET A 1 451 ? -28.087 -9.027 27.972 1.00 83.38 451 MET A N 1
ATOM 3378 C CA . MET A 1 451 ? -27.706 -9.307 29.350 1.00 83.38 451 MET A CA 1
ATOM 3379 C C . MET A 1 451 ? -28.106 -8.190 30.308 1.00 83.38 451 MET A C 1
ATOM 3381 O O . MET A 1 451 ? -28.799 -8.442 31.294 1.00 83.38 451 MET A O 1
ATOM 3385 N N . TYR A 1 452 ? -27.723 -6.956 29.981 1.00 84.44 452 TYR A N 1
ATOM 3386 C CA . TYR A 1 452 ? -28.071 -5.777 30.771 1.00 84.44 452 TYR A CA 1
ATOM 3387 C C . TYR A 1 452 ? -29.586 -5.543 30.804 1.00 84.44 452 TYR A C 1
ATOM 3389 O O . TYR A 1 452 ? -30.124 -5.201 31.853 1.00 84.44 452 TYR A O 1
ATOM 3397 N N . ALA A 1 453 ? -30.294 -5.777 29.693 1.00 85.19 453 ALA A N 1
ATOM 3398 C CA . ALA A 1 453 ? -31.750 -5.654 29.656 1.00 85.19 453 ALA A CA 1
ATOM 3399 C C . ALA A 1 453 ? -32.448 -6.656 30.588 1.00 85.19 453 ALA A C 1
ATOM 3401 O O . ALA A 1 453 ? -33.409 -6.289 31.256 1.00 85.19 453 ALA A O 1
ATOM 3402 N N . ALA A 1 454 ? -31.975 -7.902 30.657 1.00 83.31 454 ALA A N 1
ATOM 3403 C CA . ALA A 1 454 ? -32.526 -8.895 31.576 1.00 83.31 454 ALA A CA 1
ATOM 3404 C C . ALA A 1 454 ? -32.181 -8.577 33.039 1.00 83.31 454 ALA A C 1
ATOM 3406 O O . ALA A 1 454 ? -33.078 -8.554 33.871 1.00 83.31 454 ALA A O 1
ATOM 3407 N N . ALA A 1 455 ? -30.928 -8.215 33.343 1.00 83.56 455 ALA A N 1
ATOM 3408 C CA . ALA A 1 455 ? -30.540 -7.796 34.694 1.00 83.56 455 ALA A CA 1
ATOM 3409 C C . ALA A 1 455 ? -31.383 -6.611 35.200 1.00 83.56 455 ALA A C 1
ATOM 3411 O O . ALA A 1 455 ? -31.729 -6.550 36.375 1.00 83.56 455 ALA A O 1
ATOM 3412 N N . GLN A 1 456 ? -31.751 -5.694 34.300 1.00 85.94 456 GLN A N 1
ATOM 3413 C CA . GLN A 1 456 ? -32.632 -4.571 34.605 1.00 85.94 456 GLN A CA 1
ATOM 3414 C C . GLN A 1 456 ? -34.103 -4.978 34.799 1.00 85.94 456 GLN A C 1
ATOM 3416 O O . GLN A 1 456 ? -34.802 -4.304 35.552 1.00 85.94 456 GLN A O 1
ATOM 3421 N N . ARG A 1 457 ? -34.584 -6.037 34.131 1.00 85.50 457 ARG A N 1
ATOM 3422 C CA . ARG A 1 457 ? -35.945 -6.577 34.327 1.00 85.50 457 ARG A CA 1
ATOM 3423 C C . ARG A 1 457 ? -36.092 -7.281 35.673 1.00 85.50 457 ARG A C 1
ATOM 3425 O O . ARG A 1 457 ? -37.142 -7.162 36.290 1.00 85.50 457 ARG A O 1
ATOM 3432 N N . ASP A 1 458 ? -35.044 -7.971 36.114 1.00 81.31 458 ASP A N 1
ATOM 3433 C CA . ASP A 1 458 ? -35.045 -8.742 37.363 1.00 81.31 458 ASP A CA 1
ATOM 3434 C C . ASP A 1 458 ? -34.848 -7.861 38.615 1.00 81.31 458 ASP A C 1
ATOM 3436 O O . ASP A 1 458 ? -34.971 -8.339 39.742 1.00 81.31 458 ASP A O 1
ATOM 3440 N N . ALA A 1 459 ? -34.513 -6.577 38.444 1.00 84.19 459 ALA A N 1
ATOM 3441 C CA . ALA A 1 459 ? -34.196 -5.664 39.537 1.00 84.19 459 ALA A CA 1
ATOM 3442 C C . ALA A 1 459 ? -35.357 -4.713 39.871 1.00 84.19 459 ALA A C 1
ATOM 3444 O O . ALA A 1 459 ? -35.965 -4.114 38.988 1.00 84.19 459 ALA A O 1
ATOM 3445 N N . SER A 1 460 ? -35.602 -4.496 41.168 1.00 87.81 460 SER A N 1
ATOM 3446 C CA . SER A 1 460 ? -36.588 -3.519 41.666 1.00 87.81 460 SER A CA 1
ATOM 3447 C C . SER A 1 460 ? -36.132 -2.061 41.534 1.00 87.81 460 SER A C 1
ATOM 3449 O O . SER A 1 460 ? -36.950 -1.145 41.573 1.00 87.81 460 SER A O 1
ATOM 3451 N N . VAL A 1 461 ? -34.826 -1.839 41.371 1.00 88.56 461 VAL A N 1
ATOM 3452 C CA . VAL A 1 461 ? -34.203 -0.526 41.165 1.00 88.56 461 VAL A CA 1
ATOM 3453 C C . VAL A 1 461 ? -33.336 -0.549 39.904 1.00 88.56 461 VAL A C 1
ATOM 3455 O O . VAL A 1 461 ? -32.889 -1.619 39.489 1.00 88.56 461 VAL A O 1
ATOM 3458 N N . PRO A 1 462 ? -33.042 0.604 39.276 1.00 87.25 462 PRO A N 1
ATOM 3459 C CA . PRO A 1 462 ? -32.074 0.665 38.187 1.00 87.25 462 PRO A CA 1
ATOM 3460 C C . PRO A 1 462 ? -30.716 0.097 38.615 1.00 87.25 462 PRO A C 1
ATOM 3462 O O . PRO A 1 462 ? -30.103 0.600 39.559 1.00 87.25 462 PRO A O 1
ATOM 3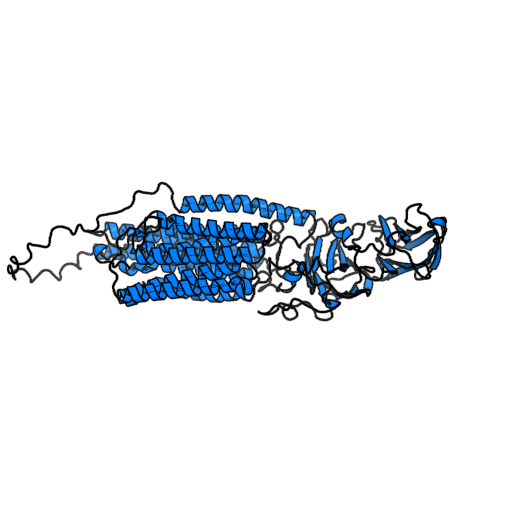465 N N . VAL A 1 463 ? -30.242 -0.934 37.916 1.00 88.19 463 VAL A N 1
ATOM 3466 C CA . VAL A 1 463 ? -28.951 -1.593 38.170 1.00 88.19 463 VAL A CA 1
ATOM 3467 C C . VAL A 1 463 ? -28.012 -1.409 36.986 1.00 88.19 463 VAL A C 1
ATOM 3469 O O . VAL A 1 463 ? -28.423 -1.030 35.883 1.00 88.19 463 VAL A O 1
ATOM 3472 N N . GLY A 1 464 ? -26.730 -1.651 37.235 1.00 86.25 464 GLY A N 1
ATOM 3473 C CA . GLY A 1 464 ? -25.701 -1.603 36.219 1.00 86.25 464 GLY A CA 1
ATOM 3474 C C . GLY A 1 464 ? -25.386 -0.195 35.730 1.00 86.25 464 GLY A C 1
ATOM 3475 O O . GLY A 1 464 ? -26.106 0.794 35.938 1.00 86.25 464 GLY A O 1
ATOM 3476 N N . VAL A 1 465 ? -24.252 -0.124 35.046 1.00 84.69 465 VAL A N 1
ATOM 3477 C CA . VAL A 1 465 ? -23.781 1.089 34.391 1.00 84.69 465 VAL A CA 1
ATOM 3478 C C . VAL A 1 465 ? -24.749 1.467 33.255 1.00 84.69 465 VAL A C 1
ATOM 3480 O O . VAL A 1 465 ? -25.201 0.573 32.533 1.00 84.69 465 VAL A O 1
ATOM 3483 N N . PRO A 1 466 ? -25.106 2.756 33.073 1.00 76.44 466 PRO A N 1
ATOM 3484 C CA . PRO A 1 466 ? -26.010 3.191 32.008 1.00 76.44 466 PRO A CA 1
ATOM 3485 C C . PRO A 1 466 ? -25.315 3.142 30.638 1.00 76.44 466 PRO A C 1
ATOM 3487 O O . PRO A 1 466 ? -24.925 4.167 30.074 1.00 76.44 466 PRO A O 1
ATOM 3490 N N . HIS A 1 467 ? -25.147 1.935 30.096 1.00 75.56 467 HIS A N 1
ATOM 3491 C CA . HIS A 1 467 ? -24.561 1.737 28.776 1.00 75.56 467 HIS A CA 1
ATOM 3492 C C . HIS A 1 467 ? -25.457 2.288 27.681 1.00 75.56 467 HIS A C 1
ATOM 3494 O O . HIS A 1 467 ? -26.620 1.917 27.543 1.00 75.56 467 HIS A O 1
ATOM 3500 N N . ASP A 1 468 ? -24.845 3.075 26.810 1.00 77.56 468 ASP A N 1
ATOM 3501 C CA . ASP A 1 468 ? -25.350 3.262 25.464 1.00 77.56 468 ASP A CA 1
ATOM 3502 C C . ASP A 1 468 ? -24.636 2.309 24.504 1.00 77.56 468 ASP A C 1
ATOM 3504 O O . ASP A 1 468 ? -23.440 2.453 24.211 1.00 77.56 468 ASP A O 1
ATOM 3508 N N . PHE A 1 469 ? -25.383 1.319 24.027 1.00 85.62 469 PHE A N 1
ATOM 3509 C CA . PHE A 1 469 ? -24.892 0.329 23.079 1.00 85.62 469 PHE A CA 1
ATOM 3510 C C . PHE A 1 469 ? -24.765 0.884 21.656 1.00 85.62 469 PHE A C 1
ATOM 3512 O O . PHE A 1 469 ? -24.089 0.264 20.841 1.00 85.62 469 PHE A O 1
ATOM 3519 N N . SER A 1 470 ? -25.329 2.057 21.337 1.00 84.31 470 SER A N 1
ATOM 3520 C CA . SER A 1 470 ? -25.217 2.639 19.993 1.00 84.31 470 SER A CA 1
ATOM 3521 C C . SER A 1 470 ? -23.783 3.032 19.632 1.00 84.31 470 SER A C 1
ATOM 3523 O O . SER A 1 470 ? -23.369 2.841 18.488 1.00 84.31 470 SER A O 1
ATOM 3525 N N . LEU A 1 471 ? -22.990 3.510 20.599 1.00 85.06 471 LEU A N 1
ATOM 3526 C CA . LEU A 1 471 ? -21.576 3.821 20.376 1.00 85.06 471 LEU A CA 1
ATOM 3527 C C . LEU A 1 471 ? -20.737 2.545 20.226 1.00 85.06 471 LEU A C 1
ATOM 3529 O O . LEU A 1 471 ? -19.872 2.489 19.361 1.00 85.06 471 LEU A O 1
ATOM 3533 N N . PHE A 1 472 ? -21.047 1.490 20.987 1.00 90.38 472 PHE A N 1
ATOM 3534 C CA . PHE A 1 472 ? -20.433 0.175 20.780 1.00 90.38 472 PHE A CA 1
ATOM 3535 C C . PHE A 1 472 ? -20.779 -0.406 19.405 1.00 90.38 472 PHE A C 1
ATOM 3537 O O . PHE A 1 472 ? -19.895 -0.860 18.688 1.00 90.38 472 PHE A O 1
ATOM 3544 N N . ALA A 1 473 ? -22.043 -0.326 18.986 1.00 91.25 473 ALA A N 1
ATOM 3545 C CA . ALA A 1 473 ? -22.441 -0.728 17.642 1.00 91.25 473 ALA A CA 1
ATOM 3546 C C . ALA A 1 473 ? -21.698 0.084 16.568 1.00 91.25 473 ALA A C 1
ATOM 3548 O O . ALA A 1 473 ? -21.291 -0.465 15.551 1.00 91.25 473 ALA A O 1
ATOM 3549 N N . SER A 1 474 ? -21.454 1.373 16.814 1.00 90.50 474 SER A N 1
ATOM 3550 C CA . SER A 1 474 ? -20.686 2.222 15.897 1.00 90.50 474 SER A CA 1
ATOM 3551 C C . SER A 1 474 ? -19.205 1.840 15.844 1.00 90.50 474 SER A C 1
ATOM 3553 O O . SER A 1 474 ? -18.634 1.855 14.763 1.00 90.50 474 SER A O 1
ATOM 3555 N N . LEU A 1 475 ? -18.596 1.424 16.961 1.00 93.50 475 LEU A N 1
ATOM 3556 C CA . LEU A 1 475 ? -17.243 0.849 16.973 1.00 93.50 475 LEU A CA 1
ATOM 3557 C C . LEU A 1 475 ? -17.178 -0.459 16.167 1.00 93.50 475 LEU A C 1
ATOM 3559 O O . LEU A 1 475 ? -16.254 -0.645 15.385 1.00 93.50 475 LEU A O 1
ATOM 3563 N N . GLY A 1 476 ? -18.186 -1.331 16.285 1.00 95.19 476 GLY A N 1
ATOM 3564 C CA . GLY A 1 476 ? -18.274 -2.558 15.482 1.00 95.19 476 GLY A CA 1
ATOM 3565 C C . GLY A 1 476 ? -18.424 -2.288 13.986 1.00 95.19 476 GLY A C 1
ATOM 3566 O O . GLY A 1 476 ? -17.684 -2.849 13.185 1.00 95.19 476 GLY A O 1
ATOM 3567 N N . VAL A 1 477 ? -19.325 -1.376 13.607 1.00 94.25 477 VAL A N 1
ATOM 3568 C CA . VAL A 1 477 ? -19.485 -0.939 12.209 1.00 94.25 477 VAL A CA 1
ATOM 3569 C C . VAL A 1 477 ? -18.218 -0.245 11.704 1.00 94.25 477 VAL A C 1
ATOM 3571 O O . VAL A 1 477 ? -17.792 -0.520 10.591 1.00 94.25 477 VAL A O 1
ATOM 3574 N N . GLY A 1 478 ? -17.579 0.599 12.517 1.00 93.94 478 GLY A N 1
ATOM 3575 C CA . GLY A 1 478 ? -16.316 1.257 12.177 1.00 93.94 478 GLY A CA 1
ATOM 3576 C C . GLY A 1 478 ? -15.201 0.262 11.889 1.00 93.94 478 GLY A C 1
ATOM 3577 O O . GLY A 1 478 ? -14.493 0.429 10.906 1.00 93.94 478 GLY A O 1
ATOM 3578 N N . LEU A 1 479 ? -15.109 -0.817 12.670 1.00 96.38 479 LEU A N 1
ATOM 3579 C CA . LEU A 1 479 ? -14.136 -1.884 12.443 1.00 96.38 479 LEU A CA 1
ATOM 3580 C C . LEU A 1 479 ? -14.442 -2.684 11.169 1.00 96.38 479 LEU A C 1
ATOM 3582 O O . LEU A 1 479 ? -13.528 -3.121 10.481 1.00 96.38 479 LEU A O 1
ATOM 3586 N N . MET A 1 480 ? -15.719 -2.850 10.808 1.00 96.00 480 MET A N 1
ATOM 3587 C CA . MET A 1 480 ? -16.066 -3.454 9.519 1.00 96.00 480 MET A CA 1
ATOM 3588 C C . MET A 1 480 ? -15.682 -2.566 8.340 1.00 96.00 480 MET A C 1
ATOM 3590 O O . MET A 1 480 ? -15.178 -3.068 7.336 1.00 96.00 480 MET A O 1
ATOM 3594 N N . LEU A 1 481 ? -15.958 -1.268 8.468 1.00 94.56 481 LEU A N 1
ATOM 3595 C CA . LEU A 1 481 ? -15.680 -0.267 7.447 1.00 94.56 481 LEU A CA 1
ATOM 3596 C C . LEU A 1 481 ? -14.185 -0.089 7.227 1.00 94.56 481 LEU A C 1
ATOM 3598 O O . LEU A 1 481 ? -13.789 -0.014 6.074 1.00 94.56 481 LEU A O 1
ATOM 3602 N N . GLU A 1 482 ? -13.389 -0.138 8.294 1.00 95.31 482 GLU A N 1
ATOM 3603 C CA . GLU A 1 482 ? -11.929 -0.190 8.235 1.00 95.31 482 GLU A CA 1
ATOM 3604 C C . GLU A 1 482 ? -11.439 -1.266 7.258 1.00 95.31 482 GLU A C 1
ATOM 3606 O O . GLU A 1 482 ? -10.737 -0.958 6.301 1.00 95.31 482 GLU A O 1
ATOM 3611 N N . GLY A 1 483 ? -11.905 -2.512 7.404 1.00 96.31 483 GLY A N 1
ATOM 3612 C CA . GLY A 1 483 ? -11.515 -3.591 6.488 1.00 96.31 483 GLY A CA 1
ATOM 3613 C C . GLY A 1 483 ? -11.903 -3.335 5.026 1.00 96.31 483 GLY A C 1
ATOM 3614 O O . GLY A 1 483 ? -11.183 -3.719 4.107 1.00 96.31 483 GLY A O 1
ATOM 3615 N N . VAL A 1 484 ? -13.028 -2.655 4.787 1.00 94.56 484 VAL A N 1
ATOM 3616 C CA . VAL A 1 484 ? -13.483 -2.321 3.428 1.00 94.56 484 VAL A CA 1
ATOM 3617 C C . VAL A 1 484 ? -12.657 -1.183 2.831 1.00 94.56 484 VAL A C 1
ATOM 3619 O O . VAL A 1 484 ? -12.241 -1.268 1.675 1.00 94.56 484 VAL A O 1
ATOM 3622 N N . THR A 1 485 ? -12.433 -0.108 3.585 1.00 93.19 485 THR A N 1
ATOM 3623 C CA . THR A 1 485 ? -11.729 1.079 3.092 1.00 93.19 485 THR A CA 1
ATOM 3624 C C . THR A 1 485 ? -10.228 0.857 2.988 1.00 93.19 485 THR A C 1
ATOM 3626 O O . THR A 1 485 ? -9.639 1.268 1.989 1.00 93.19 485 THR A O 1
ATOM 3629 N N . SER A 1 486 ? -9.628 0.130 3.928 1.00 94.06 486 SER A N 1
ATOM 3630 C CA . SER A 1 486 ? -8.226 -0.282 3.845 1.00 94.06 486 SER A CA 1
ATOM 3631 C C . SER A 1 486 ? -7.982 -1.196 2.642 1.00 94.06 486 SER A C 1
ATOM 3633 O O . SER A 1 486 ? -7.107 -0.940 1.810 1.00 94.06 486 SER A O 1
ATOM 3635 N N . GLY A 1 487 ? -8.855 -2.193 2.442 1.00 94.69 487 GLY A N 1
ATOM 3636 C CA . GLY A 1 487 ? -8.813 -3.043 1.253 1.00 94.69 487 GLY A CA 1
ATOM 3637 C C . GLY A 1 487 ? -8.947 -2.244 -0.050 1.00 94.69 487 GLY A C 1
ATOM 3638 O O . GLY A 1 487 ? -8.244 -2.517 -1.019 1.00 94.69 487 GLY A O 1
ATOM 3639 N N . LEU A 1 488 ? -9.803 -1.218 -0.085 1.00 93.69 488 LEU A N 1
ATOM 3640 C CA . LEU A 1 488 ? -9.945 -0.337 -1.248 1.00 93.69 488 LEU A CA 1
ATOM 3641 C C . LEU A 1 488 ? -8.670 0.471 -1.535 1.00 93.69 488 LEU A C 1
ATOM 3643 O O . LEU A 1 488 ? -8.268 0.570 -2.696 1.00 93.69 488 LEU A O 1
ATOM 3647 N N . TYR A 1 489 ? -8.031 1.026 -0.503 1.00 93.00 489 TYR A N 1
ATOM 3648 C CA . TYR A 1 489 ? -6.769 1.758 -0.628 1.00 93.00 489 TYR A CA 1
ATOM 3649 C C . TYR A 1 489 ? -5.668 0.887 -1.252 1.00 93.00 489 TYR A C 1
ATOM 3651 O O . TYR A 1 489 ? -5.007 1.302 -2.208 1.00 93.00 489 TYR A O 1
ATOM 3659 N N . HIS A 1 490 ? -5.535 -0.358 -0.793 1.00 93.56 490 HIS A N 1
ATOM 3660 C CA . HIS A 1 490 ? -4.495 -1.280 -1.250 1.00 93.56 490 HIS A CA 1
ATOM 3661 C C . HIS A 1 490 ? -4.621 -1.743 -2.709 1.00 93.56 490 HIS A C 1
ATOM 3663 O O . HIS A 1 490 ? -3.671 -2.286 -3.263 1.00 93.56 490 HIS A O 1
ATOM 3669 N N . VAL A 1 491 ? -5.729 -1.467 -3.402 1.00 93.06 491 VAL A N 1
ATOM 3670 C CA . VAL A 1 491 ? -5.813 -1.696 -4.857 1.00 93.06 491 VAL A CA 1
ATOM 3671 C C . VAL A 1 491 ? -4.799 -0.821 -5.622 1.00 93.06 491 VAL A C 1
ATOM 3673 O O . VAL A 1 491 ? -4.181 -1.267 -6.601 1.00 93.06 491 VAL A O 1
ATOM 3676 N N . CYS A 1 492 ? -4.618 0.428 -5.186 1.00 93.19 492 CYS A N 1
ATOM 3677 C CA . CYS A 1 492 ? -3.614 1.356 -5.706 1.00 93.19 492 CYS A CA 1
ATOM 3678 C C . CYS A 1 492 ? -3.157 2.317 -4.592 1.00 93.19 492 CYS A C 1
ATOM 3680 O O . CYS A 1 492 ? -3.638 3.453 -4.516 1.00 93.19 492 CYS A O 1
ATOM 3682 N N . PRO A 1 493 ? -2.241 1.867 -3.719 1.00 92.56 493 PRO A N 1
ATOM 3683 C CA . PRO A 1 493 ? -1.726 2.688 -2.630 1.00 92.56 493 PRO A CA 1
ATOM 3684 C C . PRO A 1 493 ? -0.922 3.877 -3.170 1.00 92.56 493 PRO A C 1
ATOM 3686 O O . PRO A 1 493 ? -0.011 3.714 -3.982 1.00 92.56 493 PRO A O 1
ATOM 3689 N N . ASN A 1 494 ? -1.258 5.084 -2.724 1.00 88.62 494 ASN A N 1
ATOM 3690 C CA . ASN A 1 494 ? -0.504 6.314 -2.965 1.00 88.62 494 ASN A CA 1
ATOM 3691 C C . ASN A 1 494 ? -0.862 7.366 -1.901 1.00 88.62 494 ASN A C 1
ATOM 3693 O O . ASN A 1 494 ? -1.876 7.239 -1.211 1.00 88.62 494 ASN A O 1
ATOM 3697 N N . ASN A 1 495 ? -0.048 8.416 -1.766 1.00 80.69 495 ASN A N 1
ATOM 3698 C CA . ASN A 1 495 ? -0.257 9.447 -0.743 1.00 80.69 495 ASN A CA 1
ATOM 3699 C C . ASN A 1 495 ? -1.629 10.140 -0.858 1.00 80.69 495 ASN A C 1
ATOM 3701 O O . ASN A 1 495 ? -2.286 10.349 0.159 1.00 80.69 495 ASN A O 1
ATOM 3705 N N . ARG A 1 496 ? -2.117 10.391 -2.080 1.00 79.88 496 ARG A N 1
ATOM 3706 C CA . ARG A 1 496 ? -3.419 11.034 -2.332 1.00 79.88 496 ARG A CA 1
ATOM 3707 C C . ARG A 1 496 ? -4.595 10.221 -1.804 1.00 79.88 496 ARG A C 1
ATOM 3709 O O . ARG A 1 496 ? -5.562 10.813 -1.344 1.00 79.88 496 ARG A O 1
ATOM 3716 N N . ASN A 1 497 ? -4.515 8.893 -1.853 1.00 84.50 497 ASN A N 1
ATOM 3717 C CA . ASN A 1 497 ? -5.576 7.977 -1.425 1.00 84.50 497 ASN A CA 1
ATOM 3718 C C . ASN A 1 497 ? -5.411 7.482 0.022 1.00 84.50 497 ASN A C 1
ATOM 3720 O O . ASN A 1 497 ? -6.305 6.811 0.532 1.00 84.50 497 ASN A O 1
ATOM 3724 N N . SER A 1 498 ? -4.302 7.810 0.693 1.00 82.75 498 SER A N 1
ATOM 3725 C CA . SER A 1 498 ? -3.970 7.305 2.037 1.00 82.75 498 SER A CA 1
ATOM 3726 C C . SER A 1 498 ? -5.061 7.571 3.084 1.00 82.75 498 SER A C 1
ATOM 3728 O O . SER A 1 498 ? -5.337 6.732 3.936 1.00 82.75 498 SER A O 1
ATOM 3730 N N . HIS A 1 499 ? -5.760 8.704 2.984 1.00 81.31 499 HIS A N 1
ATOM 3731 C CA . HIS A 1 499 ? -6.835 9.088 3.902 1.00 81.31 499 HIS A CA 1
ATOM 3732 C C . HIS A 1 499 ? -8.043 8.129 3.909 1.00 81.31 499 HIS A C 1
ATOM 3734 O O . HIS A 1 499 ? -8.810 8.140 4.874 1.00 81.31 499 HIS A O 1
ATOM 3740 N N . ILE A 1 500 ? -8.221 7.317 2.856 1.00 87.19 500 ILE A N 1
ATOM 3741 C CA . ILE A 1 500 ? -9.268 6.287 2.775 1.00 87.19 500 ILE A CA 1
ATOM 3742 C C . ILE A 1 500 ? -9.029 5.210 3.841 1.00 87.19 500 ILE A C 1
ATOM 3744 O O . ILE A 1 500 ? -9.977 4.775 4.490 1.00 87.19 500 ILE A O 1
ATOM 3748 N N . ASP A 1 501 ? -7.771 4.818 4.031 1.00 87.75 501 ASP A N 1
ATOM 3749 C CA . ASP A 1 501 ? -7.329 3.787 4.974 1.00 87.75 501 ASP A CA 1
ATOM 3750 C C . ASP A 1 501 ? -7.405 4.305 6.420 1.00 87.75 501 ASP A C 1
ATOM 3752 O O . ASP A 1 501 ? -8.068 3.749 7.286 1.00 87.75 501 ASP A O 1
ATOM 3756 N N . PHE A 1 502 ? -6.837 5.484 6.674 1.00 88.56 502 PHE A N 1
ATOM 3757 C CA . PHE A 1 502 ? -6.618 5.954 8.041 1.00 88.56 502 PHE A CA 1
ATOM 3758 C C . PHE A 1 502 ? -7.851 6.489 8.794 1.00 88.56 502 PHE A C 1
ATOM 3760 O O . PHE A 1 502 ? -7.840 6.540 10.029 1.00 88.56 502 PHE A O 1
ATOM 3767 N N . PHE A 1 503 ? -8.908 6.927 8.099 1.00 89.56 503 PHE A N 1
ATOM 3768 C CA . PHE A 1 503 ? -10.053 7.590 8.743 1.00 89.56 503 PHE A CA 1
ATOM 3769 C C . PHE A 1 503 ? -10.727 6.712 9.808 1.00 89.56 503 PHE A C 1
ATOM 3771 O O . PHE A 1 503 ? -11.008 7.183 10.917 1.00 89.56 503 PHE A O 1
ATOM 3778 N N . PHE A 1 504 ? -11.000 5.443 9.490 1.00 91.50 504 PHE A N 1
ATOM 3779 C CA . PHE A 1 504 ? -11.714 4.554 10.405 1.00 91.50 504 PHE A CA 1
ATOM 3780 C C . PHE A 1 504 ? -10.820 4.084 11.551 1.00 91.50 504 PHE A C 1
ATOM 3782 O O . PHE A 1 504 ? -11.301 4.045 12.686 1.00 91.50 504 PHE A O 1
ATOM 3789 N N . ILE A 1 505 ? -9.520 3.889 11.321 1.00 92.69 505 ILE A N 1
ATOM 3790 C CA . ILE A 1 505 ? -8.544 3.672 12.396 1.00 92.69 505 ILE A CA 1
ATOM 3791 C C . ILE A 1 505 ? -8.576 4.815 13.422 1.00 92.69 505 ILE A C 1
ATOM 3793 O O . ILE A 1 505 ? -8.715 4.579 14.627 1.00 92.69 505 ILE A O 1
ATOM 3797 N N . TYR A 1 506 ? -8.497 6.070 12.967 1.00 91.12 506 TYR A N 1
ATOM 3798 C CA . TYR A 1 506 ? -8.531 7.237 13.859 1.00 91.12 506 TYR A CA 1
ATOM 3799 C C . TYR A 1 506 ? -9.860 7.332 14.607 1.00 91.12 506 TYR A C 1
ATOM 3801 O O . TYR A 1 506 ? -9.883 7.595 15.814 1.00 91.12 506 TYR A O 1
ATOM 3809 N N . TYR A 1 507 ? -10.971 7.081 13.907 1.00 91.75 507 TYR A N 1
ATOM 3810 C CA . TYR A 1 507 ? -12.296 7.039 14.513 1.00 91.75 507 TYR A CA 1
ATOM 3811 C C . TYR A 1 507 ? -12.380 5.985 15.618 1.00 91.75 507 TYR A C 1
ATOM 3813 O O . TYR A 1 507 ? -12.855 6.311 16.705 1.00 91.75 507 TYR A O 1
ATOM 3821 N N . LEU A 1 508 ? -11.904 4.759 15.378 1.00 94.06 508 LEU A N 1
ATOM 3822 C CA . LEU A 1 508 ? -11.950 3.662 16.347 1.00 94.06 508 LEU A CA 1
ATOM 3823 C C . LEU A 1 508 ? -11.236 4.044 17.643 1.00 94.06 508 LEU A C 1
ATOM 3825 O O . LEU A 1 508 ? -11.843 3.990 18.714 1.00 94.06 508 LEU A O 1
ATOM 3829 N N . TYR A 1 509 ? -9.997 4.528 17.556 1.00 93.19 509 TYR A N 1
ATOM 3830 C CA . TYR A 1 509 ? -9.229 4.926 18.736 1.00 93.19 509 TYR A CA 1
ATOM 3831 C C . TYR A 1 509 ? -9.846 6.109 19.492 1.00 93.19 509 TYR A C 1
ATOM 3833 O O . TYR A 1 509 ? -9.941 6.066 20.725 1.00 93.19 509 TYR A O 1
ATOM 3841 N N . ALA A 1 510 ? -10.306 7.141 18.777 1.00 89.25 510 ALA A N 1
ATOM 3842 C CA . ALA A 1 510 ? -10.944 8.308 19.384 1.00 89.25 510 ALA A CA 1
ATOM 3843 C C . ALA A 1 510 ? -12.296 7.953 20.034 1.00 89.25 510 ALA A C 1
ATOM 3845 O O . ALA A 1 510 ? -12.610 8.406 21.140 1.00 89.25 510 ALA A O 1
ATOM 3846 N N . ALA A 1 511 ? -13.099 7.114 19.375 1.00 89.81 511 ALA A N 1
ATOM 3847 C CA . ALA A 1 511 ? -14.397 6.669 19.868 1.00 89.81 511 ALA A CA 1
ATOM 3848 C C . ALA A 1 511 ? -14.270 5.690 21.046 1.00 89.81 511 ALA A C 1
ATOM 3850 O O . ALA A 1 511 ? -15.098 5.750 21.955 1.00 89.81 511 ALA A O 1
ATOM 3851 N N . MET A 1 512 ? -13.223 4.856 21.099 1.00 91.06 512 MET A N 1
ATOM 3852 C CA . MET A 1 512 ? -12.899 4.033 22.274 1.00 91.06 512 MET A CA 1
ATOM 3853 C C . MET A 1 512 ? -12.665 4.905 23.513 1.00 91.06 512 MET A C 1
ATOM 3855 O O . MET A 1 512 ? -13.279 4.671 24.556 1.00 91.06 512 MET A O 1
ATOM 3859 N N . GLY A 1 513 ? -11.856 5.965 23.386 1.00 86.62 513 GLY A N 1
ATOM 3860 C CA . GLY A 1 513 ? -11.641 6.934 24.464 1.00 86.62 513 GLY A CA 1
ATOM 3861 C C . GLY A 1 513 ? -12.945 7.608 24.899 1.00 86.62 513 GLY A C 1
ATOM 3862 O O . GLY A 1 513 ? -13.282 7.618 26.083 1.00 86.62 513 GLY A O 1
ATOM 3863 N N . ALA A 1 514 ? -13.746 8.095 23.945 1.00 84.62 514 ALA A N 1
ATOM 3864 C CA . ALA A 1 514 ? -15.056 8.683 24.237 1.00 84.62 514 ALA A CA 1
ATOM 3865 C C . ALA A 1 514 ? -16.000 7.705 24.959 1.00 84.62 514 ALA A C 1
ATOM 3867 O O . ALA A 1 514 ? -16.708 8.098 25.893 1.00 84.62 514 ALA A O 1
ATOM 3868 N N . LYS A 1 515 ? -15.983 6.427 24.567 1.00 87.00 515 LYS A N 1
ATOM 3869 C CA . LYS A 1 515 ? -16.830 5.385 25.146 1.00 87.00 515 LYS A CA 1
ATOM 3870 C C . LYS A 1 515 ? -16.497 5.105 26.610 1.00 87.00 515 LYS A C 1
ATOM 3872 O O . LYS A 1 515 ? -17.421 4.954 27.413 1.00 87.00 515 LYS A O 1
ATOM 3877 N N . LEU A 1 516 ? -15.218 5.088 26.984 1.00 87.31 516 LEU A N 1
ATOM 3878 C CA . LEU A 1 516 ? -14.802 4.885 28.377 1.00 87.31 516 LEU A CA 1
ATOM 3879 C C . LEU A 1 516 ? -15.388 5.961 29.307 1.00 87.31 516 LEU A C 1
ATOM 3881 O O . LEU A 1 516 ? -15.972 5.637 30.338 1.00 87.31 516 LEU A O 1
ATOM 3885 N N . PHE A 1 517 ? -15.352 7.237 28.913 1.00 79.44 517 PHE A N 1
ATOM 3886 C CA . PHE A 1 517 ? -15.932 8.321 29.726 1.00 79.44 517 PHE A CA 1
ATOM 3887 C C . PHE A 1 517 ? -17.453 8.321 29.736 1.00 79.44 517 PHE A C 1
ATOM 3889 O O . PHE A 1 517 ? -18.064 8.574 30.779 1.00 79.44 517 PHE A O 1
ATOM 3896 N N . GLN A 1 518 ? -18.072 8.040 28.586 1.00 80.75 518 GLN A N 1
ATOM 3897 C CA . GLN A 1 518 ? -19.526 7.954 28.481 1.00 80.75 518 GLN A CA 1
ATOM 3898 C C . GLN A 1 518 ? -20.088 6.928 29.475 1.00 80.75 518 GLN A C 1
ATOM 3900 O O . GLN A 1 518 ? -21.112 7.176 30.109 1.00 80.75 518 GLN A O 1
ATOM 3905 N N . THR A 1 519 ? -19.396 5.797 29.624 1.00 80.12 519 THR A N 1
ATOM 3906 C CA . THR A 1 519 ? -19.831 4.658 30.437 1.00 80.12 519 THR A CA 1
ATOM 3907 C C . THR A 1 519 ? -20.092 5.071 31.892 1.00 80.12 519 THR A C 1
ATOM 3909 O O . THR A 1 519 ? -21.174 4.808 32.406 1.00 80.12 519 THR A O 1
ATOM 3912 N N . ARG A 1 520 ? -19.204 5.842 32.536 1.00 79.44 520 ARG A N 1
ATOM 3913 C CA . ARG A 1 520 ? -19.404 6.279 33.937 1.00 79.44 520 ARG A CA 1
ATOM 3914 C C . ARG A 1 520 ? -20.181 7.575 34.107 1.00 79.44 520 ARG A C 1
ATOM 3916 O O . ARG A 1 520 ? -20.874 7.740 35.106 1.00 79.44 520 ARG A O 1
ATOM 3923 N N . ARG A 1 521 ? -20.079 8.514 33.167 1.00 73.50 521 ARG A N 1
ATOM 3924 C CA . ARG A 1 521 ? -20.655 9.863 33.332 1.00 73.50 521 ARG A CA 1
ATOM 3925 C C . ARG A 1 521 ? -22.066 10.012 32.764 1.00 73.50 521 ARG A C 1
ATOM 3927 O O . ARG A 1 521 ? -22.715 11.024 33.034 1.00 73.50 521 ARG A O 1
ATOM 3934 N N . GLY A 1 522 ? -22.550 8.999 32.049 1.00 64.31 522 GLY A N 1
ATOM 3935 C CA . GLY A 1 522 ? -23.877 8.965 31.451 1.00 64.31 522 GLY A CA 1
ATOM 3936 C C . GLY A 1 522 ? -23.907 9.478 30.012 1.00 64.31 522 GLY A C 1
ATOM 3937 O O . GLY A 1 522 ? -22.915 9.929 29.434 1.00 64.31 522 GLY A O 1
ATOM 3938 N N . ILE A 1 523 ? -25.088 9.377 29.410 1.00 59.97 523 ILE A N 1
ATOM 3939 C CA . ILE A 1 523 ? -25.307 9.630 27.988 1.00 59.97 523 ILE A CA 1
ATOM 3940 C C . ILE A 1 523 ? -25.370 11.142 27.755 1.00 59.97 523 ILE A C 1
ATOM 3942 O O . ILE A 1 523 ? -26.261 11.821 28.255 1.00 59.97 523 ILE A O 1
ATOM 3946 N N . THR A 1 524 ? -24.459 11.683 26.946 1.00 62.34 524 THR A N 1
ATOM 3947 C CA . THR A 1 524 ? -24.719 12.946 26.244 1.00 62.34 524 THR A CA 1
ATOM 3948 C C . THR A 1 524 ? -24.600 12.682 24.751 1.00 62.34 524 THR A C 1
ATOM 3950 O O . THR A 1 524 ? -23.617 12.091 24.306 1.00 62.34 524 THR A O 1
ATOM 3953 N N . SER A 1 525 ? -25.590 13.122 23.970 1.00 58.50 525 SER A N 1
ATOM 3954 C CA . SER A 1 525 ? -25.644 12.906 22.514 1.00 58.50 525 SER A CA 1
ATOM 3955 C C . SER A 1 525 ? -24.424 13.458 21.766 1.00 58.50 525 SER A C 1
ATOM 3957 O O . SER A 1 525 ? -24.143 13.080 20.637 1.00 58.50 525 SER A O 1
ATOM 3959 N N . ARG A 1 526 ? -23.647 14.347 22.394 1.00 64.56 526 ARG A N 1
ATOM 3960 C CA . ARG A 1 526 ? -22.453 14.956 21.797 1.00 64.56 526 ARG A CA 1
ATOM 3961 C C . ARG A 1 526 ? -21.228 14.045 21.825 1.00 64.56 526 ARG A C 1
ATOM 3963 O O . ARG A 1 526 ? -20.398 14.155 20.926 1.00 64.56 526 ARG A O 1
ATOM 3970 N N . PHE A 1 527 ? -21.119 13.115 22.777 1.00 69.62 527 PHE A N 1
ATOM 3971 C CA . PHE A 1 527 ? -20.020 12.134 22.780 1.00 69.62 527 PHE A CA 1
ATOM 3972 C C . PHE A 1 527 ? -20.067 11.194 21.574 1.00 69.62 527 PHE A C 1
ATOM 3974 O O . PHE A 1 527 ? -19.038 10.654 21.186 1.00 69.62 527 PHE A O 1
ATOM 3981 N N . HIS A 1 528 ? -21.238 11.034 20.957 1.00 68.31 528 HIS A N 1
ATOM 3982 C CA . HIS A 1 528 ? -21.424 10.135 19.828 1.00 68.31 528 HIS A CA 1
ATOM 3983 C C . HIS A 1 528 ? -20.782 10.610 18.532 1.00 68.31 528 HIS A C 1
ATOM 3985 O O . HIS A 1 528 ? -20.169 9.812 17.832 1.00 68.31 528 HIS A O 1
ATOM 3991 N N . TYR A 1 529 ? -20.937 11.893 18.200 1.00 74.06 529 TYR A N 1
ATOM 3992 C CA . TYR A 1 529 ? -20.495 12.419 16.903 1.00 74.06 529 TYR A CA 1
ATOM 3993 C C . TYR A 1 529 ? -19.187 13.198 16.994 1.00 74.06 529 TYR A C 1
ATOM 3995 O O . TYR A 1 529 ? -18.544 13.402 15.971 1.00 74.06 529 TYR A O 1
ATOM 4003 N N . THR A 1 530 ? -18.767 13.634 18.188 1.00 77.94 530 THR A N 1
ATOM 4004 C CA . THR A 1 530 ? -17.550 14.453 18.292 1.00 77.94 530 THR A CA 1
ATOM 4005 C C . THR A 1 530 ? -16.283 13.720 17.839 1.00 77.94 530 THR A C 1
ATOM 4007 O O . THR A 1 530 ? -15.527 14.333 17.091 1.00 77.94 530 THR A O 1
ATOM 4010 N N . PRO A 1 531 ? -16.049 12.433 18.178 1.00 81.69 531 PRO A N 1
ATOM 4011 C CA . PRO A 1 531 ? -14.910 11.692 17.632 1.00 81.69 531 PRO A CA 1
ATOM 4012 C C . PRO A 1 531 ? -14.915 11.669 16.100 1.00 81.69 531 PRO A C 1
ATOM 4014 O O . PRO A 1 531 ? -13.903 11.981 15.487 1.00 81.69 531 PRO A O 1
ATOM 4017 N N . ALA A 1 532 ? -16.071 11.401 15.482 1.00 80.94 532 ALA A N 1
ATOM 4018 C CA . ALA A 1 532 ? -16.208 11.389 14.026 1.00 80.94 532 ALA A CA 1
ATOM 4019 C C . ALA A 1 532 ? -15.936 12.766 13.398 1.00 80.94 532 ALA A C 1
ATOM 4021 O O . ALA A 1 532 ? -15.230 12.847 12.400 1.00 80.94 532 ALA A O 1
ATOM 4022 N N . LEU A 1 533 ? -16.444 13.852 13.990 1.00 82.25 533 LEU A N 1
ATOM 4023 C CA . LEU A 1 533 ? -16.224 15.215 13.491 1.00 82.25 533 LEU A CA 1
ATOM 4024 C C . LEU A 1 533 ? -14.773 15.680 13.658 1.00 82.25 533 LEU A C 1
ATOM 4026 O O . LEU A 1 533 ? -14.229 16.301 12.748 1.00 82.25 533 LEU A O 1
ATOM 4030 N N . LEU A 1 534 ? -14.144 15.387 14.801 1.00 81.50 534 LEU A N 1
ATOM 4031 C CA . LEU A 1 534 ? -12.740 15.726 15.046 1.00 81.50 534 LEU A CA 1
ATOM 4032 C C . LEU A 1 534 ? -11.828 14.979 14.077 1.00 81.50 534 LEU A C 1
ATOM 4034 O O . LEU A 1 534 ? -10.968 15.597 13.454 1.00 81.50 534 LEU A O 1
ATOM 4038 N N . VAL A 1 535 ? -12.054 13.674 13.915 1.00 85.06 535 VAL A N 1
ATOM 4039 C CA . VAL A 1 535 ? -11.304 12.848 12.968 1.00 85.06 535 VAL A CA 1
ATOM 4040 C C . VAL A 1 535 ? -11.532 13.331 11.540 1.00 85.06 535 VAL A C 1
ATOM 4042 O O . VAL A 1 535 ? -10.559 13.572 10.841 1.00 85.06 535 VAL A O 1
ATOM 4045 N N . ALA A 1 536 ? -12.776 13.595 11.129 1.00 83.12 536 ALA A N 1
ATOM 4046 C CA . ALA A 1 536 ? -13.069 14.143 9.803 1.00 83.12 536 ALA A CA 1
ATOM 4047 C C . ALA A 1 536 ? -12.357 15.477 9.544 1.00 83.12 536 ALA A C 1
ATOM 4049 O O . ALA A 1 536 ? -11.792 15.669 8.471 1.00 83.12 536 ALA A O 1
ATOM 4050 N N . GLY A 1 537 ? -12.345 16.385 10.525 1.00 82.94 537 GLY A N 1
ATOM 4051 C CA . GLY A 1 537 ? -11.630 17.656 10.417 1.00 82.94 537 GLY A CA 1
ATOM 4052 C C . GLY A 1 537 ? -10.121 17.466 10.269 1.00 82.94 537 GLY A C 1
ATOM 4053 O O . GLY A 1 537 ? -9.504 18.092 9.413 1.00 82.94 537 GLY A O 1
ATOM 4054 N N . ILE A 1 538 ? -9.533 16.567 11.057 1.00 81.06 538 ILE A N 1
ATOM 4055 C CA . ILE A 1 538 ? -8.103 16.250 10.999 1.00 81.06 538 ILE A CA 1
ATOM 4056 C C . ILE A 1 538 ? -7.730 15.597 9.660 1.00 81.06 538 ILE A C 1
ATOM 4058 O O . ILE A 1 538 ? -6.769 16.022 9.022 1.00 81.06 538 ILE A O 1
ATOM 4062 N N . THR A 1 539 ? -8.503 14.612 9.203 1.00 81.94 539 THR A N 1
ATOM 4063 C CA . THR A 1 539 ? -8.292 13.941 7.914 1.00 81.94 539 THR A CA 1
ATOM 4064 C C . THR A 1 539 ? -8.440 14.916 6.745 1.00 81.94 539 THR A C 1
ATOM 4066 O O . THR A 1 539 ? -7.649 14.869 5.804 1.00 81.94 539 THR A O 1
ATOM 4069 N N . LEU A 1 540 ? -9.397 15.849 6.812 1.00 80.62 540 LEU A N 1
ATOM 4070 C CA . LEU A 1 540 ? -9.561 16.905 5.811 1.00 80.62 540 LEU A CA 1
ATOM 4071 C C . LEU A 1 540 ? -8.355 17.853 5.781 1.00 80.62 540 LEU A C 1
ATOM 4073 O O . LEU A 1 540 ? -7.853 18.158 4.703 1.00 80.62 540 LEU A O 1
ATOM 4077 N N . LEU A 1 541 ? -7.873 18.302 6.945 1.00 78.88 541 LEU A N 1
ATOM 4078 C CA . LEU A 1 541 ? -6.687 19.161 7.037 1.00 78.88 541 LEU A CA 1
ATOM 4079 C C . LEU A 1 541 ? -5.435 18.464 6.487 1.00 78.88 541 LEU A C 1
ATOM 4081 O O . LEU A 1 541 ? -4.683 19.090 5.743 1.00 78.88 541 LEU A O 1
ATOM 4085 N N . GLY A 1 542 ? -5.250 17.174 6.789 1.00 75.81 542 GLY A N 1
ATOM 4086 C CA . GLY A 1 542 ? -4.185 16.357 6.198 1.00 75.81 542 GLY A CA 1
ATOM 4087 C C . GLY A 1 542 ? -4.311 16.248 4.674 1.00 75.81 542 GLY A C 1
ATOM 4088 O O . GLY A 1 542 ? -3.353 16.496 3.954 1.00 75.81 542 GLY A O 1
ATOM 4089 N N . SER A 1 543 ? -5.521 16.006 4.163 1.00 74.44 543 SER A N 1
ATOM 4090 C CA . SER A 1 543 ? -5.765 15.918 2.713 1.00 74.44 543 SER A CA 1
ATOM 4091 C C . SER A 1 543 ? -5.488 17.242 1.985 1.00 74.44 543 SER A C 1
ATOM 4093 O O . SER A 1 543 ? -4.987 17.254 0.861 1.00 74.44 543 SER A O 1
ATOM 4095 N N . LEU A 1 544 ? -5.799 18.382 2.615 1.00 74.06 544 LEU A N 1
ATOM 4096 C CA . LEU A 1 544 ? -5.498 19.709 2.065 1.00 74.06 544 LEU A CA 1
ATOM 4097 C C . LEU A 1 544 ? -3.992 19.978 2.004 1.00 74.06 544 LEU A C 1
ATOM 4099 O O . LEU A 1 544 ? -3.521 20.604 1.055 1.00 74.06 544 LEU A O 1
ATOM 4103 N N . GLN A 1 545 ? -3.234 19.499 2.988 1.00 71.38 545 GLN A N 1
ATOM 4104 C CA . GLN A 1 545 ? -1.779 19.603 2.984 1.00 71.38 545 GLN A CA 1
ATOM 4105 C C . GLN A 1 545 ? -1.161 18.843 1.801 1.00 71.38 545 GLN A C 1
ATOM 4107 O O . GLN A 1 545 ? -0.296 19.397 1.117 1.00 71.38 545 GLN A O 1
ATOM 4112 N N . ASP A 1 546 ? -1.637 17.627 1.521 1.00 67.75 546 ASP A N 1
ATOM 4113 C CA . ASP A 1 546 ? -1.148 16.812 0.400 1.00 67.75 546 ASP A CA 1
ATOM 4114 C C . ASP A 1 546 ? -1.426 17.463 -0.966 1.00 67.75 546 ASP A C 1
ATOM 4116 O O . ASP A 1 546 ? -0.653 17.294 -1.909 1.00 67.75 546 ASP A O 1
ATOM 4120 N N . LEU A 1 547 ? -2.504 18.250 -1.076 1.00 66.69 547 LEU A N 1
ATOM 4121 C CA . LEU A 1 547 ? -2.870 18.949 -2.311 1.00 66.69 547 LEU A CA 1
ATOM 4122 C C . LEU A 1 547 ? -2.039 20.215 -2.554 1.00 66.69 547 LEU A C 1
ATOM 4124 O O . LEU A 1 547 ? -1.699 20.524 -3.694 1.00 66.69 547 LEU A O 1
ATOM 4128 N N . VAL A 1 548 ? -1.740 20.974 -1.497 1.00 62.06 548 VAL A N 1
ATOM 4129 C CA . VAL A 1 548 ? -1.111 22.299 -1.623 1.00 62.06 548 VAL A CA 1
ATOM 4130 C C . VAL A 1 548 ? 0.415 22.197 -1.751 1.00 62.06 548 VAL A C 1
ATOM 4132 O O . VAL A 1 548 ? 1.074 23.211 -1.977 1.00 62.06 548 VAL A O 1
ATOM 4135 N N . SER A 1 549 ? 1.014 20.998 -1.648 1.00 58.19 549 SER A N 1
ATOM 4136 C CA . SER A 1 549 ? 2.480 20.816 -1.565 1.00 58.19 549 SER A CA 1
ATOM 4137 C C . SER A 1 549 ? 3.109 21.790 -0.556 1.00 58.19 549 SER A C 1
ATOM 4139 O O . SER A 1 549 ? 4.181 22.358 -0.757 1.00 58.19 549 SER A O 1
ATOM 4141 N N . SER A 1 550 ? 2.360 22.088 0.507 1.00 53.97 550 SER A N 1
ATOM 4142 C CA . SER A 1 550 ? 2.675 23.186 1.408 1.00 53.97 550 SER A CA 1
ATOM 4143 C C . SER A 1 550 ? 3.904 22.837 2.235 1.00 53.97 550 SER A C 1
ATOM 4145 O O . SER A 1 550 ? 3.975 21.750 2.807 1.00 53.97 550 SER A O 1
ATOM 4147 N N . GLY A 1 551 ? 4.836 23.783 2.352 1.00 65.44 551 GLY A N 1
ATOM 4148 C CA . GLY A 1 551 ? 6.013 23.629 3.199 1.00 65.44 551 GLY A CA 1
ATOM 4149 C C . GLY A 1 551 ? 5.674 23.320 4.665 1.00 65.44 551 GLY A C 1
ATOM 4150 O O . GLY A 1 551 ? 4.543 23.488 5.127 1.00 65.44 551 GLY A O 1
ATOM 4151 N N . ARG A 1 552 ? 6.702 22.923 5.425 1.00 72.31 552 ARG A N 1
ATOM 4152 C CA . ARG A 1 552 ? 6.643 22.449 6.828 1.00 72.31 552 ARG A CA 1
ATOM 4153 C C . ARG A 1 552 ? 5.798 23.315 7.783 1.00 72.31 552 ARG A C 1
ATOM 4155 O O . ARG A 1 552 ? 5.307 22.812 8.788 1.00 72.31 552 ARG A O 1
ATOM 4162 N N . GLY A 1 553 ? 5.595 24.598 7.475 1.00 77.00 553 GLY A N 1
ATOM 4163 C CA . GLY A 1 553 ? 4.761 25.514 8.258 1.00 77.00 553 GLY A CA 1
ATOM 4164 C C . GLY A 1 553 ? 3.282 25.114 8.356 1.00 77.00 553 GLY A C 1
ATOM 4165 O O . GLY A 1 553 ? 2.694 25.256 9.430 1.00 77.00 553 GLY A O 1
ATOM 4166 N N . LEU A 1 554 ? 2.675 24.568 7.291 1.00 76.94 554 LEU A N 1
ATOM 4167 C CA . LEU A 1 554 ? 1.285 24.094 7.372 1.00 76.94 554 LEU A CA 1
ATOM 4168 C C . LEU A 1 554 ? 1.187 22.854 8.268 1.00 76.94 554 LEU A C 1
ATOM 4170 O O . LEU A 1 554 ? 0.291 22.781 9.105 1.00 76.94 554 LEU A O 1
ATOM 4174 N N . TRP A 1 555 ? 2.156 21.941 8.162 1.00 77.69 555 TRP A N 1
ATOM 4175 C CA . TRP A 1 555 ? 2.252 20.746 9.005 1.00 77.69 555 TRP A CA 1
ATOM 4176 C C . TRP A 1 555 ? 2.295 21.103 10.492 1.00 77.69 555 TRP A C 1
ATOM 4178 O O . TRP A 1 555 ? 1.487 20.621 11.283 1.00 77.69 555 TRP A O 1
ATOM 4188 N N . ILE A 1 556 ? 3.184 22.034 10.861 1.00 80.38 556 ILE A N 1
ATOM 4189 C CA . ILE A 1 556 ? 3.305 22.541 12.235 1.00 80.38 556 ILE A CA 1
ATOM 4190 C C . ILE A 1 556 ? 1.989 23.179 12.691 1.00 80.38 556 ILE A C 1
ATOM 4192 O O . ILE A 1 556 ? 1.555 22.957 13.818 1.00 80.38 556 ILE A O 1
ATOM 4196 N N . THR A 1 557 ? 1.318 23.932 11.817 1.00 81.69 557 THR A N 1
ATOM 4197 C CA . THR A 1 557 ? 0.037 24.576 12.140 1.00 81.69 557 THR A CA 1
ATOM 4198 C C . THR A 1 557 ? -1.051 23.541 12.430 1.00 81.69 557 THR A C 1
ATOM 4200 O O . THR A 1 557 ? -1.729 23.639 13.454 1.00 81.69 557 THR A O 1
ATOM 4203 N N . ILE A 1 558 ? -1.185 22.515 11.583 1.00 80.62 558 ILE A N 1
ATOM 4204 C CA . ILE A 1 558 ? -2.118 21.400 11.796 1.00 80.62 558 ILE A CA 1
ATOM 4205 C C . ILE A 1 558 ? -1.790 20.684 13.115 1.00 80.62 558 ILE A C 1
ATOM 4207 O O . ILE A 1 558 ? -2.710 20.363 13.866 1.00 80.62 558 ILE A O 1
ATOM 4211 N N . MET A 1 559 ? -0.504 20.510 13.452 1.00 81.19 559 MET A N 1
ATOM 4212 C CA . MET A 1 559 ? -0.082 19.862 14.704 1.00 81.19 559 MET A CA 1
ATOM 4213 C C . MET A 1 559 ? -0.477 20.682 15.922 1.00 81.19 559 MET A C 1
ATOM 4215 O O . MET A 1 559 ? -1.027 20.143 16.879 1.00 81.19 559 MET A O 1
ATOM 4219 N N . VAL A 1 560 ? -0.234 21.992 15.888 1.00 83.38 560 VAL A N 1
ATOM 4220 C CA . VAL A 1 560 ? -0.607 22.893 16.981 1.00 83.38 560 VAL A CA 1
ATOM 4221 C C . VAL A 1 560 ? -2.124 22.891 17.172 1.00 83.38 560 VAL A C 1
ATOM 4223 O O . VAL A 1 560 ? -2.590 22.765 18.305 1.00 83.38 560 VAL A O 1
ATOM 4226 N N . VAL A 1 561 ? -2.904 22.953 16.088 1.00 84.00 561 VAL A N 1
ATOM 4227 C CA . VAL A 1 561 ? -4.373 22.864 16.151 1.00 84.00 561 VAL A CA 1
ATOM 4228 C C . VAL A 1 561 ? -4.810 21.524 16.743 1.00 84.00 561 VAL A C 1
ATOM 4230 O O . VAL A 1 561 ? -5.605 21.507 17.683 1.00 84.00 561 VAL A O 1
ATOM 4233 N N . HIS A 1 562 ? -4.259 20.410 16.256 1.00 82.88 562 HIS A N 1
ATOM 4234 C CA . HIS A 1 562 ? -4.548 19.074 16.771 1.00 82.88 562 HIS A CA 1
ATOM 4235 C C . HIS A 1 562 ? -4.228 18.954 18.269 1.00 82.88 562 HIS A C 1
ATOM 4237 O O . HIS A 1 562 ? -5.088 18.533 19.043 1.00 82.88 562 HIS A O 1
ATOM 4243 N N . MET A 1 563 ? -3.044 19.401 18.699 1.00 82.50 563 MET A N 1
ATOM 4244 C CA . MET A 1 563 ? -2.608 19.414 20.100 1.00 82.50 563 MET A CA 1
ATOM 4245 C C . MET A 1 563 ? -3.561 20.220 20.984 1.00 82.50 563 MET A C 1
ATOM 4247 O O . MET A 1 563 ? -3.962 19.749 22.054 1.00 82.50 563 MET A O 1
ATOM 4251 N N . VAL A 1 564 ? -3.935 21.428 20.555 1.00 83.44 564 VAL A N 1
ATOM 4252 C CA . VAL A 1 564 ? -4.856 22.294 21.301 1.00 83.44 564 VAL A CA 1
ATOM 4253 C C . VAL A 1 564 ? -6.228 21.633 21.405 1.00 83.44 564 VAL A C 1
ATOM 4255 O O . VAL A 1 564 ? -6.772 21.528 22.505 1.00 83.44 564 VAL A O 1
ATOM 4258 N N . CYS A 1 565 ? -6.765 21.108 20.302 1.00 82.62 565 CYS A N 1
ATOM 4259 C CA . CYS A 1 565 ? -8.043 20.400 20.292 1.00 82.62 565 CYS A CA 1
ATOM 4260 C C . CYS A 1 565 ? -8.027 19.154 21.186 1.00 82.62 565 CYS A C 1
ATOM 4262 O O . CYS A 1 565 ? -8.955 18.977 21.973 1.00 82.62 565 CYS A O 1
ATOM 4264 N N . ALA A 1 566 ? -6.981 18.327 21.122 1.00 81.00 566 ALA A N 1
ATOM 4265 C CA . ALA A 1 566 ? -6.837 17.126 21.942 1.00 81.00 566 ALA A CA 1
ATOM 4266 C C . ALA A 1 566 ? -6.711 17.462 23.437 1.00 81.00 566 ALA A C 1
ATOM 4268 O O . ALA A 1 566 ? -7.349 16.824 24.275 1.00 81.00 566 ALA A O 1
ATOM 4269 N N . SER A 1 567 ? -5.956 18.510 23.778 1.00 81.38 567 SER A N 1
ATOM 4270 C CA . SER A 1 567 ? -5.774 18.967 25.162 1.00 81.38 567 SER A 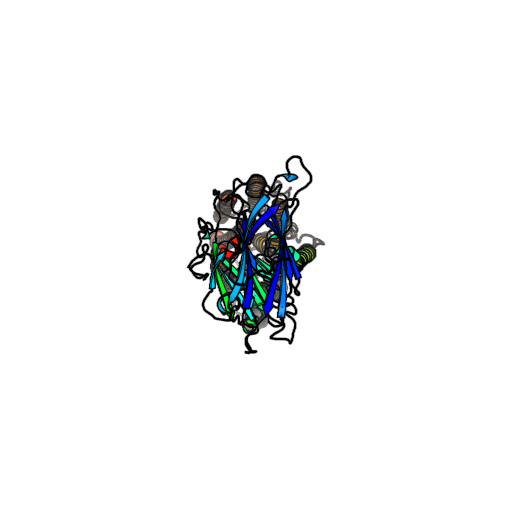CA 1
ATOM 4271 C C . SER A 1 567 ? -7.059 19.555 25.743 1.00 81.38 567 SER A C 1
ATOM 4273 O O . SER A 1 567 ? -7.425 19.258 26.885 1.00 81.38 567 SER A O 1
ATOM 4275 N N . ILE A 1 568 ? -7.783 20.358 24.953 1.00 80.94 568 ILE A N 1
ATOM 4276 C CA . ILE A 1 568 ? -9.108 20.870 25.320 1.00 80.94 568 ILE A CA 1
ATOM 4277 C C . ILE A 1 568 ? -10.073 19.701 25.490 1.00 80.94 568 ILE A C 1
ATOM 4279 O O . ILE A 1 568 ? -10.758 19.634 26.506 1.00 80.94 568 ILE A O 1
ATOM 4283 N N . TRP A 1 569 ? -10.104 18.764 24.542 1.00 79.44 569 TRP A N 1
ATOM 4284 C CA . TRP A 1 569 ? -10.950 17.577 24.599 1.00 79.44 569 TRP A CA 1
ATOM 4285 C C . TRP A 1 569 ? -10.714 16.785 25.889 1.00 79.44 569 TRP A C 1
ATOM 4287 O O . TRP A 1 569 ? -11.650 16.626 26.672 1.00 79.44 569 TRP A O 1
ATOM 4297 N N . ALA A 1 570 ? -9.467 16.401 26.176 1.00 79.62 570 ALA A N 1
ATOM 4298 C CA . ALA A 1 570 ? -9.102 15.707 27.408 1.00 79.62 570 ALA A CA 1
ATOM 4299 C C . ALA A 1 570 ? -9.533 16.506 28.652 1.00 79.62 570 ALA A C 1
ATOM 4301 O O . ALA A 1 570 ? -10.209 15.983 29.538 1.00 79.62 570 ALA A O 1
ATOM 4302 N N . SER A 1 571 ? -9.231 17.806 28.699 1.00 78.62 571 SER A N 1
ATOM 4303 C CA . SER A 1 571 ? -9.598 18.676 29.826 1.00 78.62 571 SER A CA 1
ATOM 4304 C C . SER A 1 571 ? -11.112 18.752 30.044 1.00 78.62 571 SER A C 1
ATOM 4306 O O . SER A 1 571 ? -11.583 18.672 31.180 1.00 78.62 571 SER A O 1
ATOM 4308 N N . LEU A 1 572 ? -11.895 18.882 28.970 1.00 77.06 572 LEU A N 1
ATOM 4309 C CA . LEU A 1 572 ? -13.357 18.925 29.026 1.00 77.06 572 LEU A CA 1
ATOM 4310 C C . LEU A 1 572 ? -13.938 17.598 29.519 1.00 77.06 572 LEU A C 1
ATOM 4312 O O . LEU A 1 572 ? -14.851 17.615 30.359 1.00 77.06 572 LEU A O 1
ATOM 4316 N N . MET A 1 573 ? -13.380 16.473 29.057 1.00 74.88 573 MET A N 1
ATOM 4317 C CA . MET A 1 573 ? -13.746 15.140 29.533 1.00 74.88 573 MET A CA 1
ATOM 4318 C C . MET A 1 573 ? -13.553 15.033 31.045 1.00 74.88 573 MET A C 1
ATOM 4320 O O . MET A 1 573 ? -14.494 14.635 31.727 1.00 74.88 573 MET A O 1
ATOM 4324 N N . TYR A 1 574 ? -12.413 15.480 31.582 1.00 74.75 574 TYR A N 1
ATOM 4325 C CA . TYR A 1 574 ? -12.121 15.416 33.018 1.00 74.75 574 TYR A CA 1
ATOM 4326 C C . TYR A 1 574 ? -12.940 16.393 33.861 1.00 74.75 574 TYR A C 1
ATOM 4328 O O . TYR A 1 574 ? -13.588 15.983 34.826 1.00 74.75 574 TYR A O 1
ATOM 4336 N N . LEU A 1 575 ? -12.950 17.677 33.500 1.00 70.31 575 LEU A N 1
ATOM 4337 C CA . LEU A 1 575 ? -13.483 18.747 34.349 1.00 70.31 575 LEU A CA 1
ATOM 4338 C C . LEU A 1 575 ? -15.009 18.796 34.387 1.00 70.31 575 LEU A C 1
ATOM 4340 O O . LEU A 1 575 ? -15.591 19.165 35.408 1.00 70.31 575 LEU A O 1
ATOM 4344 N N . THR A 1 576 ? -15.655 18.476 33.267 1.00 65.88 576 THR A N 1
ATOM 4345 C CA . THR A 1 576 ? -17.090 18.739 33.087 1.00 65.88 576 THR A CA 1
ATOM 4346 C C . THR A 1 576 ? -17.876 17.497 32.694 1.00 65.88 576 THR A C 1
ATOM 4348 O O . THR A 1 576 ? -19.086 17.456 32.912 1.00 65.88 576 THR A O 1
ATOM 4351 N N . GLY A 1 577 ? -17.214 16.487 32.109 1.00 64.75 577 GLY A N 1
ATOM 4352 C CA . GLY A 1 577 ? -17.900 15.331 31.527 1.00 64.75 577 GLY A CA 1
ATOM 4353 C C . GLY A 1 577 ? -18.844 15.726 30.393 1.00 64.75 577 GLY A C 1
ATOM 4354 O O . GLY A 1 577 ? -19.794 15.004 30.108 1.00 64.75 577 GLY A O 1
ATOM 4355 N N . TYR A 1 578 ? -18.630 16.896 29.787 1.00 65.31 578 TYR A N 1
ATOM 4356 C CA . TYR A 1 578 ? -19.496 17.470 28.773 1.00 65.31 578 TYR A CA 1
ATOM 4357 C C . TYR A 1 578 ? -18.672 18.121 27.671 1.00 65.31 578 TYR A C 1
ATOM 4359 O O . TYR A 1 578 ? -17.754 18.895 27.924 1.00 65.31 578 TYR A O 1
ATOM 4367 N N . VAL A 1 579 ? -19.059 17.846 26.431 1.00 63.06 579 VAL A N 1
ATOM 4368 C CA . VAL A 1 579 ? -18.410 18.405 25.250 1.00 63.06 579 VAL A CA 1
ATOM 4369 C C . VAL A 1 579 ? -19.309 19.491 24.655 1.00 63.06 579 VAL A C 1
ATOM 4371 O O . VAL A 1 579 ? -20.455 19.237 24.272 1.00 63.06 579 VAL A O 1
ATOM 4374 N N . GLY A 1 580 ? -18.799 20.721 24.571 1.00 62.44 580 GLY A N 1
ATOM 4375 C CA . GLY A 1 580 ? -19.418 21.828 23.834 1.00 62.44 580 GLY A CA 1
ATOM 4376 C C . GLY A 1 580 ? -19.122 23.206 24.425 1.00 62.44 580 GLY A C 1
ATOM 4377 O O . GLY A 1 580 ? -18.600 23.317 25.528 1.00 62.44 580 GLY A O 1
ATOM 4378 N N . PHE A 1 581 ? -19.506 24.270 23.716 1.00 62.12 581 PHE A N 1
ATOM 4379 C CA . PHE A 1 581 ? -19.191 25.663 24.083 1.00 62.12 581 PHE A CA 1
ATOM 4380 C C . PHE A 1 581 ? -19.662 26.083 25.486 1.00 62.12 581 PHE A C 1
ATOM 4382 O O . PHE A 1 581 ? -19.045 26.924 26.130 1.00 62.12 581 PHE A O 1
ATOM 4389 N N . THR A 1 582 ? -20.733 25.473 25.998 1.00 64.94 582 THR A N 1
ATOM 4390 C CA . THR A 1 582 ? -21.259 25.742 27.345 1.00 64.94 582 THR A CA 1
ATOM 4391 C C . THR A 1 582 ? -20.585 24.925 28.450 1.00 64.94 582 THR A C 1
ATOM 4393 O O . THR A 1 582 ? -20.956 25.076 29.614 1.00 64.94 582 THR A O 1
ATOM 4396 N N . ALA A 1 583 ? -19.599 24.077 28.132 1.00 64.12 583 ALA A N 1
ATOM 4397 C CA . ALA A 1 583 ? -18.927 23.220 29.110 1.00 64.12 583 ALA A CA 1
ATOM 4398 C C . ALA A 1 583 ? -18.299 24.029 30.253 1.00 64.12 583 ALA A C 1
ATOM 4400 O O . ALA A 1 583 ? -18.470 23.678 31.417 1.00 64.12 583 ALA A O 1
ATOM 4401 N N . PHE A 1 584 ? -17.681 25.171 29.937 1.00 62.50 584 PHE A N 1
ATOM 4402 C CA . PHE A 1 584 ? -17.047 26.059 30.918 1.00 62.50 584 PHE A CA 1
ATOM 4403 C C . PHE A 1 584 ? -18.023 26.679 31.933 1.00 62.50 584 PHE A C 1
ATOM 4405 O O . PHE A 1 584 ? -17.592 27.147 32.981 1.00 62.50 584 PHE A O 1
ATOM 4412 N N . ARG A 1 585 ? -19.334 26.666 31.648 1.00 62.19 585 ARG A N 1
ATOM 4413 C CA . ARG A 1 585 ? -20.388 27.184 32.537 1.00 62.19 585 ARG A CA 1
ATOM 4414 C C . ARG A 1 585 ? -20.973 26.125 33.480 1.00 62.19 585 ARG A C 1
ATOM 4416 O O . ARG A 1 585 ? -21.825 26.461 34.298 1.00 62.19 585 ARG A O 1
ATOM 4423 N N . ARG A 1 586 ? -20.573 24.851 33.374 1.00 64.38 586 ARG A N 1
ATOM 4424 C CA . ARG A 1 586 ? -21.110 23.769 34.219 1.00 64.38 586 ARG A CA 1
ATOM 4425 C C . ARG A 1 586 ? -20.319 23.596 35.518 1.00 64.38 586 ARG A C 1
ATOM 4427 O O . ARG A 1 586 ? -19.097 23.720 35.545 1.00 64.38 586 ARG A O 1
ATOM 4434 N N . ARG A 1 587 ? -21.039 23.267 36.598 1.00 58.91 587 ARG A N 1
ATOM 4435 C CA . ARG A 1 587 ? -20.474 23.023 37.933 1.00 58.91 587 ARG A CA 1
ATOM 4436 C C . ARG A 1 587 ? -19.558 21.794 37.900 1.00 58.91 587 ARG A C 1
ATOM 4438 O O . ARG A 1 587 ? -19.976 20.725 37.457 1.00 58.91 587 ARG A O 1
ATOM 4445 N N . ARG A 1 588 ? -18.317 21.957 38.372 1.00 62.62 588 ARG A N 1
ATOM 4446 C CA . ARG A 1 588 ? -17.356 20.855 38.540 1.00 62.62 588 ARG A CA 1
ATOM 4447 C C . ARG A 1 588 ? -17.918 19.846 39.541 1.00 62.62 588 ARG A C 1
ATOM 4449 O O . ARG A 1 588 ? -18.440 20.251 40.580 1.00 62.62 588 ARG A O 1
ATOM 4456 N N . ARG A 1 589 ? -17.814 18.551 39.236 1.00 60.41 589 ARG A N 1
ATOM 4457 C CA . ARG A 1 589 ? -18.193 17.498 40.186 1.00 60.41 589 ARG A CA 1
ATOM 4458 C C . ARG A 1 589 ? -17.064 17.283 41.199 1.00 60.41 589 ARG A C 1
ATOM 4460 O O . ARG A 1 589 ? -15.899 17.320 40.797 1.00 60.41 589 ARG A O 1
ATOM 4467 N N . PRO A 1 590 ? -17.376 17.091 42.490 1.00 61.72 590 PRO A N 1
ATOM 4468 C CA . PRO A 1 590 ? -16.376 16.670 43.459 1.00 61.72 590 PRO A CA 1
ATOM 4469 C C . PRO A 1 590 ? -15.870 15.274 43.071 1.00 61.72 590 PRO A C 1
ATOM 4471 O O . PRO A 1 590 ? -16.664 14.375 42.815 1.00 61.72 590 PRO A O 1
ATOM 4474 N N . VAL A 1 591 ? -14.550 15.124 42.992 1.00 69.38 591 VAL A N 1
ATOM 4475 C CA . VAL A 1 591 ? -13.852 13.860 42.721 1.00 69.38 591 VAL A CA 1
ATOM 4476 C C . VAL A 1 591 ? -12.903 13.622 43.890 1.00 69.38 591 VAL A C 1
ATOM 4478 O O . VAL A 1 591 ? -12.293 14.574 44.391 1.00 69.38 591 VAL A O 1
ATOM 4481 N N . ASP A 1 592 ? -12.790 12.377 44.346 1.00 77.69 592 ASP A N 1
ATOM 4482 C CA . ASP A 1 592 ? -11.874 12.014 45.424 1.00 77.69 592 ASP A CA 1
ATOM 4483 C C . ASP A 1 592 ? -10.412 12.347 45.060 1.00 77.69 592 ASP A C 1
ATOM 4485 O O . ASP A 1 592 ? -10.038 12.492 43.891 1.00 77.69 592 ASP A O 1
ATOM 4489 N N . ARG A 1 593 ? -9.558 12.510 46.080 1.00 84.38 593 ARG A N 1
ATOM 4490 C CA . ARG A 1 593 ? -8.171 12.958 45.869 1.00 84.38 593 ARG A CA 1
ATOM 4491 C C . ARG A 1 593 ? -7.386 12.005 44.966 1.00 84.38 593 ARG A C 1
ATOM 4493 O O . ARG A 1 593 ? -6.631 12.492 44.128 1.00 84.38 593 ARG A O 1
ATOM 4500 N N . ILE A 1 594 ? -7.558 10.691 45.124 1.00 84.94 594 ILE A N 1
ATOM 4501 C CA . ILE A 1 594 ? -6.787 9.668 44.405 1.00 84.94 594 ILE A CA 1
ATOM 4502 C C . ILE A 1 594 ? -7.139 9.711 42.920 1.00 84.94 594 ILE A C 1
ATOM 4504 O O . ILE A 1 594 ? -6.260 9.893 42.079 1.00 84.94 594 ILE A O 1
ATOM 4508 N N . THR A 1 595 ? -8.425 9.651 42.594 1.00 81.50 595 THR A N 1
ATOM 4509 C CA . THR A 1 595 ? -8.925 9.734 41.219 1.00 81.50 595 THR A CA 1
ATOM 4510 C C . THR A 1 595 ? -8.558 11.061 40.563 1.00 81.50 595 THR A C 1
ATOM 4512 O O . THR A 1 595 ? -8.167 11.090 39.396 1.00 81.50 595 THR A O 1
ATOM 4515 N N . ARG A 1 596 ? -8.585 12.170 41.314 1.00 83.50 596 ARG A N 1
ATOM 4516 C CA . ARG A 1 596 ? -8.106 13.469 40.823 1.00 83.50 596 ARG A CA 1
ATOM 4517 C C . ARG A 1 596 ? -6.618 13.436 40.472 1.00 83.50 596 ARG A C 1
ATOM 4519 O O . ARG A 1 596 ? -6.245 13.989 39.443 1.00 83.50 596 ARG A O 1
ATOM 4526 N N . HIS A 1 597 ? -5.775 12.797 41.285 1.00 86.94 597 HIS A N 1
ATOM 4527 C CA . HIS A 1 597 ? -4.356 12.627 40.956 1.00 86.94 597 HIS A CA 1
ATOM 4528 C C . HIS A 1 597 ? -4.170 11.775 39.698 1.00 86.94 597 HIS A C 1
ATOM 4530 O O . HIS A 1 597 ? -3.431 12.184 38.811 1.00 86.94 597 HIS A O 1
ATOM 4536 N N . ILE A 1 598 ? -4.894 10.660 39.567 1.00 88.31 598 ILE A N 1
ATOM 4537 C CA . ILE A 1 598 ? -4.857 9.806 38.368 1.00 88.31 598 ILE A CA 1
ATOM 4538 C C . ILE A 1 598 ? -5.276 10.601 37.115 1.00 88.31 598 ILE A C 1
ATOM 4540 O O . ILE A 1 598 ? -4.608 10.528 36.084 1.00 88.31 598 ILE A O 1
ATOM 4544 N N . ALA A 1 599 ? -6.334 11.414 37.209 1.00 85.19 599 ALA A N 1
ATOM 4545 C CA . ALA A 1 599 ? -6.810 12.265 36.118 1.00 85.19 599 ALA A CA 1
ATOM 4546 C C . ALA A 1 599 ? -5.797 13.352 35.723 1.00 85.19 599 ALA A C 1
ATOM 4548 O O . ALA A 1 599 ? -5.552 13.560 34.535 1.00 85.19 599 ALA A O 1
ATOM 4549 N N . VAL A 1 600 ? -5.177 14.023 36.701 1.00 87.25 600 VAL A N 1
ATOM 4550 C CA . VAL A 1 600 ? -4.123 15.020 36.446 1.00 87.25 600 VAL A CA 1
ATOM 4551 C C . VAL A 1 600 ? -2.903 14.363 35.804 1.00 87.25 600 VAL A C 1
ATOM 4553 O O . VAL A 1 600 ? -2.404 14.880 34.809 1.00 87.25 600 VAL A O 1
ATOM 4556 N N . THR A 1 601 ? -2.460 13.207 36.304 1.00 90.12 601 THR A N 1
ATOM 4557 C CA . THR A 1 601 ? -1.346 12.452 35.713 1.00 90.12 601 THR A CA 1
ATOM 4558 C C . THR A 1 601 ? -1.640 12.082 34.263 1.00 90.12 601 THR A C 1
ATOM 4560 O O . THR A 1 601 ? -0.803 12.306 33.393 1.00 90.12 601 THR A O 1
ATOM 4563 N N . HIS A 1 602 ? -2.840 11.578 33.969 1.00 89.38 602 HIS A N 1
ATOM 4564 C CA . HIS A 1 602 ? -3.227 11.282 32.593 1.00 89.38 602 HIS A CA 1
ATOM 4565 C C . HIS A 1 602 ? -3.242 12.537 31.708 1.00 89.38 602 HIS A C 1
ATOM 4567 O O . HIS A 1 602 ? -2.743 12.490 30.583 1.00 89.38 602 HIS A O 1
ATOM 4573 N N . LEU A 1 603 ? -3.782 13.660 32.196 1.00 87.69 603 LEU A N 1
ATOM 4574 C CA . LEU A 1 603 ? -3.782 14.925 31.458 1.00 87.69 603 LEU A CA 1
ATOM 4575 C C . LEU A 1 603 ? -2.354 15.388 31.139 1.00 87.69 603 LEU A C 1
ATOM 4577 O O . LEU A 1 603 ? -2.090 15.770 30.003 1.00 87.69 603 LEU A O 1
ATOM 4581 N N . VAL A 1 604 ? -1.433 15.293 32.103 1.00 90.12 604 VAL A N 1
ATOM 4582 C CA . VAL A 1 604 ? -0.009 15.596 31.890 1.00 90.12 604 VAL A CA 1
ATOM 4583 C C . VAL A 1 604 ? 0.573 14.686 30.813 1.00 90.12 604 VAL A C 1
ATOM 4585 O O . VAL A 1 604 ? 1.134 15.197 29.853 1.00 90.12 604 VAL A O 1
ATOM 4588 N N . LEU A 1 605 ? 0.368 13.367 30.898 1.00 91.38 605 LEU A N 1
ATOM 4589 C CA . LEU A 1 605 ? 0.854 12.418 29.887 1.00 91.38 605 LEU A CA 1
ATOM 4590 C C . LEU A 1 605 ? 0.288 12.702 28.488 1.00 91.38 605 LEU A C 1
ATOM 4592 O O . LEU A 1 605 ? 1.008 12.583 27.502 1.00 91.38 605 LEU A O 1
ATOM 4596 N N . ASN A 1 606 ? -0.977 13.117 28.391 1.00 87.56 606 ASN A N 1
ATOM 4597 C CA . ASN A 1 606 ? -1.609 13.488 27.121 1.00 87.56 606 ASN A CA 1
ATOM 4598 C C . ASN A 1 606 ? -1.000 14.756 26.525 1.00 87.56 606 ASN A C 1
ATOM 4600 O O . ASN A 1 606 ? -0.715 14.796 25.330 1.00 87.56 606 ASN A O 1
ATOM 4604 N N . VAL A 1 607 ? -0.784 15.781 27.353 1.00 86.00 607 VAL A N 1
ATOM 4605 C CA . VAL A 1 607 ? -0.127 17.022 26.930 1.00 86.00 607 VAL A CA 1
ATOM 4606 C C . VAL A 1 607 ? 1.318 16.740 26.526 1.00 86.00 607 VAL A C 1
ATOM 4608 O O . VAL A 1 607 ? 1.752 17.211 25.481 1.00 86.00 607 VAL A O 1
ATOM 4611 N N . THR A 1 608 ? 2.048 15.915 27.281 1.00 88.44 608 THR A N 1
ATOM 4612 C CA . THR A 1 608 ? 3.404 15.481 26.919 1.00 88.44 608 THR A CA 1
ATOM 4613 C C . THR A 1 608 ? 3.414 14.739 25.587 1.00 88.44 608 THR A C 1
ATOM 4615 O O . THR A 1 608 ? 4.228 15.069 24.730 1.00 88.44 608 THR A O 1
ATOM 4618 N N . LEU A 1 609 ? 2.494 13.793 25.369 1.00 87.94 609 LEU A N 1
ATOM 4619 C CA . LEU A 1 609 ? 2.362 13.080 24.097 1.00 87.94 609 LEU A CA 1
ATOM 4620 C C . LEU A 1 609 ? 2.106 14.049 22.932 1.00 87.94 609 LEU A C 1
ATOM 4622 O O . LEU A 1 609 ? 2.711 13.917 21.870 1.00 87.94 609 LEU A O 1
ATOM 4626 N N . ALA A 1 610 ? 1.255 15.056 23.138 1.00 82.25 610 ALA A N 1
ATOM 4627 C CA . ALA A 1 610 ? 0.965 16.059 22.122 1.00 82.25 610 ALA A CA 1
ATOM 4628 C C . ALA A 1 610 ? 2.159 16.999 21.849 1.00 82.25 610 ALA A C 1
ATOM 4630 O O . ALA A 1 610 ? 2.422 17.317 20.692 1.00 82.25 610 ALA A O 1
ATOM 4631 N N . ILE A 1 611 ? 2.933 17.372 22.879 1.00 83.62 611 ILE A N 1
ATOM 4632 C CA . ILE A 1 611 ? 4.175 18.155 22.741 1.00 83.62 611 ILE A CA 1
ATOM 4633 C C . ILE A 1 611 ? 5.246 17.360 21.992 1.00 83.62 611 ILE A C 1
ATOM 4635 O O . ILE A 1 611 ? 5.881 17.904 21.095 1.00 83.62 611 ILE A O 1
ATOM 4639 N N . VAL A 1 612 ? 5.434 16.075 22.312 1.00 83.88 612 VAL A N 1
ATOM 4640 C CA . VAL A 1 612 ? 6.337 15.190 21.553 1.00 83.88 612 VAL A CA 1
ATOM 4641 C C . VAL A 1 612 ? 5.895 15.116 20.088 1.00 83.88 612 VAL A C 1
ATOM 4643 O O . VAL A 1 612 ? 6.733 15.107 19.191 1.00 83.88 612 VAL A O 1
ATOM 4646 N N . GLY A 1 613 ? 4.586 15.178 19.833 1.00 79.31 613 GLY A N 1
ATOM 4647 C CA . GLY A 1 613 ? 4.027 15.320 18.491 1.00 79.31 613 GLY A CA 1
ATOM 4648 C C . GLY A 1 613 ? 4.480 16.567 17.724 1.00 79.31 613 GLY A C 1
ATOM 4649 O O . GLY A 1 613 ? 4.514 16.531 16.502 1.00 79.31 613 GLY A O 1
ATOM 4650 N N . LEU A 1 614 ? 4.925 17.645 18.378 1.00 81.25 614 LEU A N 1
ATOM 4651 C CA . LEU A 1 614 ? 5.515 18.796 17.675 1.00 81.25 614 LEU A CA 1
ATOM 4652 C C . LEU A 1 614 ? 6.877 18.471 17.045 1.00 81.25 614 LEU A C 1
ATOM 4654 O O . LEU A 1 614 ? 7.287 19.159 16.113 1.00 81.25 614 LEU A O 1
ATOM 4658 N N . ALA A 1 615 ? 7.565 17.427 17.521 1.00 82.00 615 ALA A N 1
ATOM 4659 C CA . ALA A 1 615 ? 8.784 16.909 16.901 1.00 82.00 615 ALA A CA 1
ATOM 4660 C C . ALA A 1 615 ? 8.493 15.968 15.719 1.00 82.00 615 ALA A C 1
ATOM 4662 O O . ALA A 1 615 ? 9.395 15.655 14.944 1.00 82.00 615 ALA A O 1
ATOM 4663 N N . ALA A 1 616 ? 7.232 15.572 15.522 1.00 77.25 616 ALA A N 1
ATOM 4664 C CA . ALA A 1 616 ? 6.826 14.690 14.441 1.00 77.25 616 ALA A CA 1
ATOM 4665 C C . ALA A 1 616 ? 7.216 15.165 13.018 1.00 77.25 616 ALA A C 1
ATOM 4667 O O . ALA A 1 616 ? 7.548 14.280 12.232 1.00 77.25 616 ALA A O 1
ATOM 4668 N N . PRO A 1 617 ? 7.301 16.476 12.659 1.00 74.44 617 PRO A N 1
ATOM 4669 C CA . PRO A 1 617 ? 7.650 16.877 11.287 1.00 74.44 617 PRO A CA 1
ATOM 4670 C C . PRO A 1 617 ? 9.107 16.572 10.945 1.00 74.44 617 PRO A C 1
ATOM 4672 O O . PRO A 1 617 ? 9.512 16.666 9.791 1.00 74.44 617 PRO A O 1
ATOM 4675 N N . PHE A 1 618 ? 9.910 16.276 11.966 1.00 74.75 618 PHE A N 1
ATOM 4676 C CA . PHE A 1 618 ? 11.324 15.953 11.849 1.00 74.75 618 PHE A CA 1
ATOM 4677 C C . PHE A 1 618 ? 11.581 14.444 11.928 1.00 74.75 618 PHE A C 1
ATOM 4679 O O . PHE A 1 618 ? 12.715 14.017 11.735 1.00 74.75 618 PHE A O 1
ATOM 4686 N N . ILE A 1 619 ? 10.553 13.650 12.246 1.00 72.00 619 ILE A N 1
ATOM 4687 C CA . ILE A 1 619 ? 10.663 12.211 12.520 1.00 72.00 619 ILE A CA 1
ATOM 4688 C C . ILE A 1 619 ? 9.845 11.401 11.512 1.00 72.00 619 ILE A C 1
ATOM 4690 O O . ILE A 1 619 ? 10.303 10.360 11.049 1.00 72.00 619 ILE A O 1
ATOM 4694 N N . PHE A 1 620 ? 8.641 11.863 11.169 1.00 73.44 620 PHE A N 1
ATOM 4695 C CA . PHE A 1 620 ? 7.727 11.157 10.278 1.00 73.44 620 PHE A CA 1
ATOM 4696 C C . PHE A 1 620 ? 7.724 11.768 8.885 1.00 73.44 620 PHE A C 1
ATOM 4698 O O . PHE A 1 620 ? 7.861 12.978 8.712 1.00 73.44 620 PHE A O 1
ATOM 4705 N N . SER A 1 621 ? 7.551 10.896 7.895 1.00 66.00 621 SER A N 1
ATOM 4706 C CA . SER A 1 621 ? 7.499 11.287 6.487 1.00 66.00 621 SER A CA 1
ATOM 4707 C C . SER A 1 621 ? 6.118 11.792 6.064 1.00 66.00 621 SER A C 1
ATOM 4709 O O . SER A 1 621 ? 6.033 12.634 5.175 1.00 66.00 621 SER A O 1
ATOM 4711 N N . ASP A 1 622 ? 5.045 11.348 6.724 1.00 73.25 622 ASP A N 1
ATOM 4712 C CA . ASP A 1 622 ? 3.686 11.833 6.501 1.00 73.25 622 ASP A CA 1
ATOM 4713 C C . ASP A 1 622 ? 2.949 12.145 7.814 1.00 73.25 622 ASP A C 1
ATOM 4715 O O . ASP A 1 622 ? 3.336 11.742 8.916 1.00 73.25 622 ASP A O 1
ATOM 4719 N N . PHE A 1 623 ? 1.864 12.912 7.685 1.00 78.12 623 PHE A N 1
ATOM 4720 C CA . PHE A 1 623 ? 0.978 13.221 8.804 1.00 78.12 623 PHE A CA 1
ATOM 4721 C C . PHE A 1 623 ? 0.259 11.969 9.328 1.00 78.12 623 PHE A C 1
ATOM 4723 O O . PHE A 1 623 ? 0.017 11.835 10.531 1.00 78.12 623 PHE A O 1
ATOM 4730 N N . SER A 1 624 ? -0.077 11.050 8.427 1.00 80.81 624 SER A N 1
ATOM 4731 C CA . SER A 1 624 ? -0.944 9.922 8.730 1.00 80.81 624 SER A CA 1
ATOM 4732 C C . SER A 1 624 ? -0.304 8.905 9.682 1.00 80.81 624 SER A C 1
ATOM 4734 O O . SER A 1 624 ? -0.969 8.415 10.601 1.00 80.81 624 SER A O 1
ATOM 4736 N N . MET A 1 625 ? 0.996 8.635 9.534 1.00 81.12 625 MET A N 1
ATOM 4737 C CA . MET A 1 625 ? 1.780 7.798 10.446 1.00 81.12 625 MET A CA 1
ATOM 4738 C C . MET A 1 625 ? 1.831 8.406 11.847 1.00 81.12 625 MET A C 1
ATOM 4740 O O . MET A 1 625 ? 1.602 7.701 12.833 1.00 81.12 625 MET A O 1
ATOM 4744 N N . TYR A 1 626 ? 2.079 9.717 11.947 1.00 84.25 626 TYR A N 1
ATOM 4745 C CA . TYR A 1 626 ? 2.042 10.419 13.230 1.00 84.25 626 TYR A CA 1
ATOM 4746 C C . TYR A 1 626 ? 0.664 10.288 13.886 1.00 84.25 626 TYR A C 1
ATOM 4748 O O . TYR A 1 626 ? 0.571 9.890 15.049 1.00 84.25 626 TYR A O 1
ATOM 4756 N N . ALA A 1 627 ? -0.404 10.601 13.148 1.00 85.25 627 ALA A N 1
ATOM 4757 C CA . ALA A 1 627 ? -1.758 10.587 13.683 1.00 85.25 627 ALA A CA 1
ATOM 4758 C C . ALA A 1 627 ? -2.154 9.181 14.157 1.00 85.25 627 ALA A C 1
ATOM 4760 O O . ALA A 1 627 ? -2.717 9.047 15.244 1.00 85.25 627 ALA A O 1
ATOM 4761 N N . LEU A 1 628 ? -1.786 8.128 13.417 1.00 88.38 628 LEU A N 1
ATOM 4762 C CA . LEU A 1 628 ? -2.010 6.743 13.835 1.00 88.38 628 LEU A CA 1
ATOM 4763 C C . LEU A 1 628 ? -1.350 6.443 15.186 1.00 88.38 628 LEU A C 1
ATOM 4765 O O . LEU A 1 628 ? -2.011 5.941 16.101 1.00 88.38 628 LEU A O 1
ATOM 4769 N N . LEU A 1 629 ? -0.059 6.758 15.328 1.00 89.12 629 LEU A N 1
ATOM 4770 C CA . LEU A 1 629 ? 0.679 6.517 16.569 1.00 89.12 629 LEU A CA 1
ATOM 4771 C C . LEU A 1 629 ? 0.125 7.352 17.724 1.00 89.12 629 LEU A C 1
ATOM 4773 O O . LEU A 1 629 ? -0.062 6.823 18.821 1.00 89.12 629 LEU A O 1
ATOM 4777 N N . PHE A 1 630 ? -0.195 8.624 17.475 1.00 89.25 630 PHE A N 1
ATOM 4778 C CA . PHE A 1 630 ? -0.808 9.500 18.467 1.00 89.25 630 PHE A CA 1
ATOM 4779 C C . PHE A 1 630 ? -2.130 8.919 18.967 1.00 89.25 630 PHE A C 1
ATOM 4781 O O . PHE A 1 630 ? -2.280 8.720 20.170 1.00 89.25 630 PHE A O 1
ATOM 4788 N N . PHE A 1 631 ? -3.070 8.599 18.071 1.00 90.12 631 PHE A N 1
ATOM 4789 C CA . PHE A 1 631 ? -4.378 8.062 18.450 1.00 90.12 631 PHE A CA 1
ATOM 4790 C C . PHE A 1 631 ? -4.263 6.714 19.169 1.00 90.12 631 PHE A C 1
ATOM 4792 O O . PHE A 1 631 ? -4.965 6.495 20.158 1.00 90.12 631 PHE A O 1
ATOM 4799 N N . THR A 1 632 ? -3.343 5.847 18.740 1.00 92.19 632 THR A N 1
ATOM 4800 C CA . THR A 1 632 ? -3.100 4.549 19.387 1.00 92.19 632 THR A CA 1
ATOM 4801 C C . THR A 1 632 ? -2.600 4.729 20.823 1.00 92.19 632 THR A C 1
ATOM 4803 O O . THR A 1 632 ? -3.189 4.189 21.763 1.00 92.19 632 THR A O 1
ATOM 4806 N N . LEU A 1 633 ? -1.549 5.534 21.022 1.00 92.00 633 LEU A N 1
ATOM 4807 C CA . LEU A 1 633 ? -0.980 5.808 22.347 1.00 92.00 633 LEU A CA 1
ATOM 4808 C C . LEU A 1 633 ? -1.980 6.545 23.243 1.00 92.00 633 LEU A C 1
ATOM 4810 O O . LEU A 1 633 ? -2.151 6.192 24.409 1.00 92.00 633 LEU A O 1
ATOM 4814 N N . ASN A 1 634 ? -2.687 7.528 22.689 1.00 90.50 634 ASN A N 1
ATOM 4815 C CA . ASN A 1 634 ? -3.719 8.294 23.372 1.00 90.50 634 ASN A CA 1
ATOM 4816 C C . ASN A 1 634 ? -4.865 7.399 23.871 1.00 90.50 634 ASN A C 1
ATOM 4818 O O . ASN A 1 634 ? -5.252 7.482 25.036 1.00 90.50 634 ASN A O 1
ATOM 4822 N N . SER A 1 635 ? -5.365 6.495 23.025 1.00 90.94 635 SER A N 1
ATOM 4823 C CA . SER A 1 635 ? -6.400 5.528 23.404 1.00 90.94 635 SER A CA 1
ATOM 4824 C C . SER A 1 635 ? -5.909 4.570 24.497 1.00 90.94 635 SER A C 1
ATOM 4826 O O . SER A 1 635 ? -6.618 4.324 25.475 1.00 90.94 635 SER A O 1
ATOM 4828 N N . GLY A 1 636 ? -4.657 4.108 24.403 1.00 92.56 636 GLY A N 1
ATOM 4829 C CA . GLY A 1 636 ? -4.012 3.306 25.446 1.00 92.56 636 GLY A CA 1
ATOM 4830 C C . GLY A 1 636 ? -3.944 4.024 26.798 1.00 92.56 636 GLY A C 1
ATOM 4831 O O . GLY A 1 636 ? -4.291 3.434 27.823 1.00 92.56 636 GLY A O 1
ATOM 4832 N N . LEU A 1 637 ? -3.579 5.312 26.812 1.00 92.25 637 LEU A N 1
ATOM 4833 C CA . LEU A 1 637 ? -3.581 6.131 28.028 1.00 92.25 637 LEU A CA 1
ATOM 4834 C C . LEU A 1 637 ? -4.980 6.211 28.655 1.00 92.25 637 LEU A C 1
ATOM 4836 O O . LEU A 1 637 ? -5.100 6.061 29.873 1.00 92.25 637 LEU A O 1
ATOM 4840 N N . TYR A 1 638 ? -6.035 6.363 27.850 1.00 90.19 638 TYR A N 1
ATOM 4841 C CA . TYR A 1 638 ? -7.411 6.387 28.353 1.00 90.19 638 TYR A CA 1
ATOM 4842 C C . TYR A 1 638 ? -7.847 5.053 28.973 1.00 90.19 638 TYR A C 1
ATOM 4844 O O . TYR A 1 638 ? -8.495 5.053 30.024 1.00 90.19 638 TYR A O 1
ATOM 4852 N N . ILE A 1 639 ? -7.466 3.921 28.372 1.00 91.75 639 ILE A N 1
ATOM 4853 C CA . ILE A 1 639 ? -7.721 2.585 28.935 1.00 91.75 639 ILE A CA 1
ATOM 4854 C C . ILE A 1 639 ? -6.991 2.428 30.276 1.00 91.75 639 ILE A C 1
ATOM 4856 O O . ILE A 1 639 ? -7.602 2.023 31.267 1.00 91.75 639 ILE A O 1
ATOM 4860 N N . ILE A 1 640 ? -5.709 2.806 30.343 1.00 92.38 640 ILE A N 1
ATOM 4861 C CA . ILE A 1 640 ? -4.905 2.750 31.575 1.00 92.38 640 ILE A CA 1
ATOM 4862 C C . ILE A 1 640 ? -5.516 3.640 32.660 1.00 92.38 640 ILE A C 1
ATOM 4864 O O . ILE A 1 640 ? -5.670 3.200 33.799 1.00 92.38 640 ILE A O 1
ATOM 4868 N N . PHE A 1 641 ? -5.906 4.869 32.312 1.00 91.06 641 PHE A N 1
ATOM 4869 C CA . PHE A 1 641 ? -6.589 5.784 33.223 1.00 91.06 641 PHE A CA 1
ATOM 4870 C C . PHE A 1 641 ? -7.836 5.132 33.823 1.00 91.06 641 PHE A C 1
ATOM 4872 O O . PHE A 1 641 ? -7.986 5.118 35.045 1.00 91.06 641 PHE A O 1
ATOM 4879 N N . TYR A 1 642 ? -8.703 4.561 32.983 1.00 90.88 642 TYR A N 1
ATOM 4880 C CA . TYR A 1 642 ? -9.944 3.943 33.437 1.00 90.88 642 TYR A CA 1
ATOM 4881 C C . TYR A 1 642 ? -9.678 2.767 34.382 1.00 90.88 642 TYR A C 1
ATOM 4883 O O . TYR A 1 642 ? -10.290 2.664 35.445 1.00 90.88 642 TYR A O 1
ATOM 4891 N N . MET A 1 643 ? -8.715 1.913 34.032 1.00 91.12 643 MET A N 1
ATOM 4892 C CA . MET A 1 643 ? -8.301 0.768 34.844 1.00 91.12 643 MET A CA 1
ATOM 4893 C C . MET A 1 643 ? -7.759 1.189 36.213 1.00 91.12 643 MET A C 1
ATOM 4895 O O . MET A 1 643 ? -8.117 0.591 37.229 1.00 91.12 643 MET A O 1
ATOM 4899 N N . LEU A 1 644 ? -6.922 2.230 36.259 1.00 91.56 644 LEU A N 1
ATOM 4900 C CA . LEU A 1 644 ? -6.378 2.771 37.505 1.00 91.56 644 LEU A CA 1
ATOM 4901 C C . LEU A 1 644 ? -7.461 3.436 38.355 1.00 91.56 644 LEU A C 1
ATOM 4903 O O . LEU A 1 644 ? -7.507 3.202 39.560 1.00 91.56 644 LEU A O 1
ATOM 4907 N N . ALA A 1 645 ? -8.352 4.223 37.751 1.00 88.81 645 ALA A N 1
ATOM 4908 C CA . ALA A 1 645 ? -9.462 4.846 38.465 1.00 88.81 645 ALA A CA 1
ATOM 4909 C C . ALA A 1 645 ? -10.389 3.785 39.084 1.00 88.81 645 ALA A C 1
ATOM 4911 O O . ALA A 1 645 ? -10.687 3.854 40.276 1.00 88.81 645 ALA A O 1
ATOM 4912 N N . LYS A 1 646 ? -10.750 2.746 38.320 1.00 90.38 646 LYS A N 1
ATOM 4913 C CA . LYS A 1 646 ? -11.566 1.617 38.792 1.00 90.38 646 LYS A CA 1
ATOM 4914 C C . LYS A 1 646 ? -10.883 0.872 39.949 1.00 90.38 646 LYS A C 1
ATOM 4916 O O . LYS A 1 646 ? -11.447 0.775 41.039 1.00 90.38 646 LYS A O 1
ATOM 4921 N N . LYS A 1 647 ? -9.636 0.428 39.749 1.00 90.25 647 LYS A N 1
ATOM 4922 C CA . LYS A 1 647 ? -8.908 -0.425 40.704 1.00 90.25 647 LYS A CA 1
ATOM 4923 C C . LYS A 1 647 ? -8.383 0.309 41.932 1.00 90.25 647 LYS A C 1
ATOM 4925 O O . LYS A 1 647 ? -8.495 -0.200 43.043 1.00 90.25 647 LYS A O 1
ATOM 4930 N N . VAL A 1 648 ? -7.774 1.474 41.741 1.00 88.50 648 VAL A N 1
ATOM 4931 C CA . VAL A 1 648 ? -7.081 2.218 42.804 1.00 88.50 648 VAL A CA 1
ATOM 4932 C C . VAL A 1 648 ? -7.991 3.275 43.420 1.00 88.50 648 VAL A C 1
ATOM 4934 O O . VAL A 1 648 ? -8.013 3.408 44.640 1.00 88.50 648 VAL A O 1
ATOM 4937 N N . GLY A 1 649 ? -8.754 4.002 42.598 1.00 83.69 649 GLY A N 1
ATOM 4938 C CA . GLY A 1 649 ? -9.661 5.054 43.068 1.00 83.69 649 GLY A CA 1
ATOM 4939 C C . GLY A 1 649 ? -10.855 4.492 43.836 1.00 83.69 649 GLY A C 1
ATOM 4940 O O . GLY A 1 649 ? -11.097 4.885 44.975 1.00 83.69 649 GLY A O 1
ATOM 4941 N N . TYR A 1 650 ? -11.557 3.522 43.244 1.00 85.81 650 TYR A N 1
ATOM 4942 C CA . TYR A 1 650 ? -12.826 3.008 43.781 1.00 85.81 650 TYR A CA 1
ATOM 4943 C C . TYR A 1 650 ? -12.776 1.567 44.297 1.00 85.81 650 TYR A C 1
ATOM 4945 O O . TYR A 1 650 ? -13.792 1.056 44.761 1.00 85.81 650 TYR A O 1
ATOM 4953 N N . ARG A 1 651 ? -11.600 0.921 44.274 1.00 87.12 651 ARG A N 1
ATOM 4954 C CA . ARG A 1 651 ? -11.396 -0.473 44.726 1.00 87.12 651 ARG A CA 1
ATOM 4955 C C . ARG A 1 651 ? -12.313 -1.487 44.027 1.00 87.12 651 ARG A C 1
ATOM 4957 O O . ARG A 1 651 ? -12.605 -2.550 44.569 1.00 87.12 651 ARG A O 1
ATOM 4964 N N . GLU A 1 652 ? -12.729 -1.175 42.807 1.00 89.69 652 GLU A N 1
ATOM 4965 C CA . GLU A 1 652 ? -13.471 -2.075 41.933 1.00 89.69 652 GLU A CA 1
ATOM 4966 C C . GLU A 1 652 ? -12.494 -2.895 41.086 1.00 89.69 652 GLU A C 1
ATOM 4968 O O . GLU A 1 652 ? -11.462 -2.392 40.642 1.00 89.69 652 GLU A O 1
ATOM 4973 N N . SER A 1 653 ? -12.814 -4.157 40.811 1.00 87.00 653 SER A N 1
ATOM 4974 C CA . SER A 1 653 ? -11.968 -4.996 39.959 1.00 87.00 653 SER A CA 1
ATOM 4975 C C . SER A 1 653 ? -12.658 -5.258 38.624 1.00 87.00 653 SER A C 1
ATOM 4977 O O . SER A 1 653 ? -13.799 -5.712 38.627 1.00 87.00 653 SER A O 1
ATOM 4979 N N . PRO A 1 654 ? -11.993 -4.998 37.482 1.00 87.06 654 PRO A N 1
ATOM 4980 C CA . PRO A 1 654 ? -12.537 -5.367 36.182 1.00 87.06 654 PRO A CA 1
ATOM 4981 C C . PRO A 1 654 ? -12.745 -6.879 36.111 1.00 87.06 654 PRO A C 1
ATOM 4983 O O . PRO A 1 654 ? -12.036 -7.651 36.766 1.00 87.06 654 PRO A O 1
ATOM 4986 N N . SER A 1 655 ? -13.707 -7.305 35.294 1.00 84.88 655 SER A N 1
ATOM 4987 C CA . SER A 1 655 ? -13.937 -8.729 35.069 1.00 84.88 655 SER A CA 1
ATOM 4988 C C . SER A 1 655 ? -12.653 -9.399 34.562 1.00 84.88 655 SER A C 1
ATOM 4990 O O . SER A 1 655 ? -11.910 -8.837 33.754 1.00 84.88 655 SER A O 1
ATOM 4992 N N . TRP A 1 656 ? -12.370 -10.619 35.030 1.00 85.19 656 TRP A N 1
ATOM 4993 C CA . TRP A 1 656 ? -11.180 -11.359 34.585 1.00 85.19 656 TRP A CA 1
ATOM 4994 C C . TRP A 1 656 ? -11.167 -11.541 33.058 1.00 85.19 656 TRP A C 1
ATOM 4996 O O . TRP A 1 656 ? -10.106 -11.518 32.439 1.00 85.19 656 TRP A O 1
ATOM 5006 N N . LEU A 1 657 ? -12.357 -11.672 32.457 1.00 87.38 657 LEU A N 1
ATOM 5007 C CA . LEU A 1 657 ? -12.551 -11.790 31.018 1.00 87.38 657 LEU A CA 1
ATOM 5008 C C . LEU A 1 657 ? -12.122 -10.508 30.290 1.00 87.38 657 LEU A C 1
ATOM 5010 O O . LEU A 1 657 ? -11.409 -10.586 29.293 1.00 87.38 657 LEU A O 1
ATOM 5014 N N . SER A 1 658 ? -12.483 -9.336 30.821 1.00 90.88 658 SER A N 1
ATOM 5015 C CA . SER A 1 658 ? -12.028 -8.045 30.300 1.00 90.88 658 SER A CA 1
ATOM 5016 C C . SER A 1 658 ? -10.505 -7.919 30.359 1.00 90.88 658 SER A C 1
ATOM 5018 O O . SER A 1 658 ? -9.877 -7.545 29.368 1.00 90.88 658 SER A O 1
ATOM 5020 N N . VAL A 1 659 ? -9.888 -8.303 31.484 1.00 91.94 659 VAL A N 1
ATOM 5021 C CA . VAL A 1 659 ? -8.422 -8.292 31.637 1.00 91.94 659 VAL A CA 1
ATOM 5022 C C . VAL A 1 659 ? -7.754 -9.233 30.636 1.00 91.94 659 VAL A C 1
ATOM 5024 O O . VAL A 1 659 ? -6.791 -8.831 29.988 1.00 91.94 659 VAL A O 1
ATOM 5027 N N . LEU A 1 660 ? -8.276 -10.452 30.460 1.00 92.06 660 LEU A N 1
ATOM 5028 C CA . LEU A 1 660 ? -7.766 -11.401 29.470 1.00 92.06 660 LEU A CA 1
ATOM 5029 C C . LEU A 1 660 ? -7.815 -10.806 28.058 1.00 92.06 660 LEU A C 1
ATOM 5031 O O . LEU A 1 660 ? -6.810 -10.831 27.352 1.00 92.06 660 LEU A O 1
ATOM 5035 N N . PHE A 1 661 ? -8.952 -10.234 27.658 1.00 94.69 661 PHE A N 1
ATOM 5036 C CA . PHE A 1 661 ? -9.086 -9.599 26.350 1.00 94.69 661 PHE A CA 1
ATOM 5037 C C . PHE A 1 661 ? -8.140 -8.406 26.180 1.00 94.69 661 PHE A C 1
ATOM 5039 O O . PHE A 1 661 ? -7.505 -8.285 25.138 1.00 94.69 661 PHE A O 1
ATOM 5046 N N . MET A 1 662 ? -7.956 -7.564 27.198 1.00 94.31 662 MET A N 1
ATOM 5047 C CA . MET A 1 662 ? -6.986 -6.466 27.123 1.00 94.31 662 MET A CA 1
ATOM 5048 C C . MET A 1 662 ? -5.540 -6.964 26.985 1.00 94.31 662 MET A C 1
ATOM 5050 O O . MET A 1 662 ? -4.778 -6.390 26.210 1.00 94.31 662 MET A O 1
ATOM 5054 N N . LEU A 1 663 ? -5.163 -8.044 27.679 1.00 95.88 663 LEU A N 1
ATOM 5055 C CA . LEU A 1 663 ? -3.833 -8.650 27.549 1.00 95.88 663 LEU A CA 1
ATOM 5056 C C . LEU A 1 663 ? -3.616 -9.268 26.163 1.00 95.88 663 LEU A C 1
ATOM 5058 O O . LEU A 1 663 ? -2.560 -9.057 25.572 1.00 95.88 663 LEU A O 1
ATOM 5062 N N . LEU A 1 664 ? -4.612 -9.977 25.620 1.00 96.38 664 LEU A N 1
ATOM 5063 C CA . LEU A 1 664 ? -4.569 -10.496 24.248 1.00 96.38 664 LEU A CA 1
ATOM 5064 C C . LEU A 1 664 ? -4.488 -9.359 23.223 1.00 96.38 664 LEU A C 1
ATOM 5066 O O . LEU A 1 664 ? -3.699 -9.430 22.281 1.00 96.38 664 LEU A O 1
ATOM 5070 N N . GLY A 1 665 ? -5.252 -8.287 23.442 1.00 96.88 665 GLY A N 1
ATOM 5071 C CA . GLY A 1 665 ? -5.203 -7.074 22.633 1.00 96.88 665 GLY A CA 1
ATOM 5072 C C . GLY A 1 665 ? -3.807 -6.456 22.620 1.00 96.88 665 GLY A C 1
ATOM 5073 O O . GLY A 1 665 ? -3.276 -6.179 21.550 1.00 96.88 665 GLY A O 1
ATOM 5074 N N . LEU A 1 666 ? -3.168 -6.319 23.786 1.00 95.00 666 LEU A N 1
ATOM 5075 C CA . LEU A 1 666 ? -1.801 -5.804 23.900 1.00 95.00 666 LEU A CA 1
ATOM 5076 C C . LEU A 1 666 ? -0.768 -6.734 23.245 1.00 95.00 666 LEU A C 1
ATOM 5078 O O . LEU A 1 666 ? 0.125 -6.255 22.546 1.00 95.00 666 LEU A O 1
ATOM 5082 N N . ALA A 1 667 ? -0.913 -8.049 23.431 1.00 97.19 667 ALA A N 1
ATOM 5083 C CA . ALA A 1 667 ? -0.040 -9.058 22.833 1.00 97.19 667 ALA A CA 1
ATOM 5084 C C . ALA A 1 667 ? -0.086 -9.046 21.296 1.00 97.19 667 ALA A C 1
ATOM 5086 O O . ALA A 1 667 ? 0.912 -9.379 20.664 1.00 97.19 667 ALA A O 1
ATOM 5087 N N . CYS A 1 668 ? -1.208 -8.629 20.698 1.00 97.62 668 CYS A N 1
ATOM 5088 C CA . CYS A 1 668 ? -1.330 -8.430 19.252 1.00 97.62 668 CYS A CA 1
ATOM 5089 C C . CYS A 1 668 ? -0.890 -7.019 18.818 1.00 97.62 668 CYS A C 1
ATOM 5091 O O . CYS A 1 668 ? -0.225 -6.866 17.795 1.00 97.62 668 CYS A O 1
ATOM 5093 N N . MET A 1 669 ? -1.214 -5.987 19.606 1.00 96.00 669 MET A N 1
ATOM 5094 C CA . MET A 1 669 ? -0.943 -4.585 19.267 1.00 96.00 669 MET A CA 1
ATOM 5095 C C . MET A 1 669 ? 0.553 -4.269 19.214 1.00 96.00 669 MET A C 1
ATOM 5097 O O . MET A 1 669 ? 1.000 -3.576 18.304 1.00 96.00 669 MET A O 1
ATOM 5101 N N . VAL A 1 670 ? 1.343 -4.757 20.178 1.00 94.94 670 VAL A N 1
ATOM 5102 C CA . VAL A 1 670 ? 2.780 -4.436 20.240 1.00 94.94 670 VAL A CA 1
ATOM 5103 C C . VAL A 1 670 ? 3.524 -4.958 19.003 1.00 94.94 670 VAL A C 1
ATOM 5105 O O . VAL A 1 670 ? 4.186 -4.151 18.348 1.00 94.94 670 VAL A O 1
ATOM 5108 N N . PRO A 1 671 ? 3.395 -6.241 18.603 1.00 96.19 671 PRO A N 1
ATOM 5109 C CA . PRO A 1 671 ? 3.989 -6.717 17.356 1.00 96.19 671 PRO A CA 1
ATOM 5110 C C . PRO A 1 671 ? 3.435 -6.008 16.111 1.00 96.19 671 PRO A C 1
ATOM 5112 O O . PRO A 1 671 ? 4.210 -5.714 15.205 1.00 96.19 671 PRO A O 1
ATOM 5115 N N . ALA A 1 672 ? 2.137 -5.669 16.076 1.00 95.69 672 ALA A N 1
ATOM 5116 C CA . ALA A 1 672 ? 1.556 -4.900 14.974 1.00 95.69 672 ALA A CA 1
ATOM 5117 C C . ALA A 1 672 ? 2.259 -3.539 14.804 1.00 95.69 672 ALA A C 1
ATOM 5119 O O . ALA A 1 672 ? 2.698 -3.198 13.709 1.00 95.69 672 ALA A O 1
ATOM 5120 N N . LEU A 1 673 ? 2.440 -2.784 15.891 1.00 92.38 673 LEU A N 1
ATOM 5121 C CA . LEU A 1 673 ? 3.140 -1.497 15.854 1.00 92.38 673 LEU A CA 1
ATOM 5122 C C . LEU A 1 673 ? 4.606 -1.639 15.431 1.00 92.38 673 LEU A C 1
ATOM 5124 O O . LEU A 1 673 ? 5.107 -0.799 14.688 1.00 92.38 673 LEU A O 1
ATOM 5128 N N . VAL A 1 674 ? 5.288 -2.705 15.859 1.00 92.06 674 VAL A N 1
ATOM 5129 C CA . VAL A 1 674 ? 6.666 -2.986 15.426 1.00 92.06 674 VAL A CA 1
ATOM 5130 C C . VAL A 1 674 ? 6.729 -3.221 13.915 1.00 92.06 674 VAL A C 1
ATOM 5132 O O . VAL A 1 674 ? 7.598 -2.652 13.256 1.00 92.06 674 VAL A O 1
ATOM 5135 N N . LEU A 1 675 ? 5.807 -4.010 13.354 1.00 91.44 675 LEU A N 1
ATOM 5136 C CA . LEU A 1 675 ? 5.735 -4.244 11.908 1.00 91.44 675 LEU A CA 1
ATOM 5137 C C . LEU A 1 675 ? 5.450 -2.951 11.138 1.00 91.44 675 LEU A C 1
ATOM 5139 O O . LEU A 1 675 ? 6.160 -2.651 10.182 1.00 91.44 675 LEU A O 1
ATOM 5143 N N . PHE A 1 676 ? 4.479 -2.159 11.601 1.00 87.81 676 PHE A N 1
ATOM 5144 C CA . PHE A 1 676 ? 4.104 -0.890 10.974 1.00 87.81 676 PHE A CA 1
ATOM 5145 C C . PHE A 1 676 ? 5.258 0.124 10.948 1.00 87.81 676 PHE A C 1
ATOM 5147 O O . PHE A 1 676 ? 5.508 0.750 9.921 1.00 87.81 676 PHE A O 1
ATOM 5154 N N . VAL A 1 677 ? 5.976 0.286 12.066 1.00 84.44 677 VAL A N 1
ATOM 5155 C CA . VAL A 1 677 ? 7.024 1.312 12.199 1.00 84.44 677 VAL A CA 1
ATOM 5156 C C . VAL A 1 677 ? 8.340 0.886 11.548 1.00 84.44 677 VAL A C 1
ATOM 5158 O O . VAL A 1 677 ? 9.005 1.714 10.932 1.00 84.44 677 VAL A O 1
ATOM 5161 N N . PHE A 1 678 ? 8.741 -0.381 11.685 1.00 83.12 678 PHE A N 1
ATOM 5162 C CA . PHE A 1 678 ? 10.099 -0.815 11.330 1.00 83.12 678 PHE A CA 1
ATOM 5163 C C . PHE A 1 678 ? 10.185 -1.712 10.093 1.00 83.12 678 PHE A C 1
ATOM 5165 O O . PHE A 1 678 ? 11.275 -1.866 9.542 1.00 83.12 678 PHE A O 1
ATOM 5172 N N . TYR A 1 679 ? 9.076 -2.310 9.649 1.00 85.06 679 TYR A N 1
ATOM 5173 C CA . TYR A 1 679 ? 9.072 -3.311 8.574 1.00 85.06 679 TYR A CA 1
ATOM 5174 C C . TYR A 1 679 ? 8.123 -2.968 7.421 1.00 85.06 679 TYR A C 1
ATOM 5176 O O . TYR A 1 679 ? 7.767 -3.853 6.644 1.00 85.06 679 TYR A O 1
ATOM 5184 N N . ASN A 1 680 ? 7.740 -1.696 7.274 1.00 83.38 680 ASN A N 1
ATOM 5185 C CA . ASN A 1 680 ? 6.889 -1.256 6.174 1.00 83.38 680 ASN A CA 1
ATOM 5186 C C . ASN A 1 680 ? 7.579 -1.516 4.811 1.00 83.38 680 ASN A C 1
ATOM 5188 O O . ASN A 1 680 ? 8.698 -1.036 4.592 1.00 83.38 680 ASN A O 1
ATOM 5192 N N . PRO A 1 681 ? 6.967 -2.298 3.902 1.00 86.50 681 PRO A N 1
ATOM 5193 C CA . PRO A 1 681 ? 7.618 -2.712 2.665 1.00 86.50 681 PRO A CA 1
ATOM 5194 C C . PRO A 1 681 ? 7.652 -1.621 1.585 1.00 86.50 681 PRO A C 1
ATOM 5196 O O . PRO A 1 681 ? 8.393 -1.776 0.615 1.00 86.50 681 PRO A O 1
ATOM 5199 N N . TYR A 1 682 ? 6.921 -0.513 1.733 1.00 87.69 682 TYR A N 1
ATOM 5200 C CA . TYR A 1 682 ? 6.935 0.609 0.789 1.00 87.69 682 TYR A CA 1
ATOM 5201 C C . TYR A 1 682 ? 6.702 1.957 1.492 1.00 87.69 682 TYR A C 1
ATOM 5203 O O . TYR A 1 682 ? 6.178 2.037 2.597 1.00 87.69 682 TYR A O 1
ATOM 5211 N N . ASN A 1 683 ? 7.088 3.048 0.833 1.00 84.81 683 ASN A N 1
ATOM 5212 C CA . ASN A 1 683 ? 6.873 4.423 1.295 1.00 84.81 683 ASN A CA 1
ATOM 5213 C C . ASN A 1 683 ? 6.181 5.252 0.201 1.00 84.81 683 ASN A C 1
ATOM 5215 O O . ASN A 1 683 ? 6.718 5.369 -0.900 1.00 84.81 683 ASN A O 1
ATOM 5219 N N . THR A 1 684 ? 5.009 5.819 0.495 1.00 85.19 684 THR A N 1
ATOM 5220 C CA . THR A 1 684 ? 4.184 6.605 -0.446 1.00 85.19 684 THR A CA 1
ATOM 5221 C C . THR A 1 684 ? 4.565 8.080 -0.552 1.00 85.19 684 THR A C 1
ATOM 5223 O O . THR A 1 684 ? 4.048 8.776 -1.423 1.00 85.19 684 THR A O 1
ATOM 5226 N N . VAL A 1 685 ? 5.425 8.574 0.339 1.00 79.25 685 VAL A N 1
ATOM 5227 C CA . VAL A 1 685 ? 5.952 9.949 0.329 1.00 79.25 685 VAL A CA 1
ATOM 5228 C C . VAL A 1 685 ? 7.192 10.043 -0.554 1.00 79.25 685 VAL A C 1
ATOM 5230 O O . VAL A 1 685 ? 7.421 11.052 -1.214 1.00 79.25 685 VAL A O 1
ATOM 5233 N N . ALA A 1 686 ? 7.992 8.976 -0.583 1.00 81.38 686 ALA A N 1
ATOM 5234 C CA . ALA A 1 686 ? 9.156 8.881 -1.450 1.00 81.38 686 ALA A CA 1
ATOM 5235 C C . ALA A 1 686 ? 8.760 8.808 -2.940 1.00 81.38 686 ALA A C 1
ATOM 5237 O O . ALA A 1 686 ? 7.612 8.537 -3.297 1.00 81.38 686 ALA A O 1
ATOM 5238 N N . SER A 1 687 ? 9.727 8.990 -3.844 1.00 86.69 687 SER A N 1
ATOM 5239 C CA . SER A 1 687 ? 9.523 8.632 -5.255 1.00 86.69 687 SER A CA 1
ATOM 5240 C C . SER A 1 687 ? 9.288 7.122 -5.389 1.00 86.69 687 SER A C 1
ATOM 5242 O O . SER A 1 687 ? 9.761 6.339 -4.562 1.00 86.69 687 SER A O 1
ATOM 5244 N N . ALA A 1 688 ? 8.604 6.680 -6.446 1.00 91.00 688 ALA A N 1
ATOM 5245 C CA . ALA A 1 688 ? 8.366 5.252 -6.670 1.00 91.00 688 ALA A CA 1
ATOM 5246 C C . ALA A 1 688 ? 9.679 4.444 -6.726 1.00 91.00 688 ALA A C 1
ATOM 5248 O O . ALA A 1 688 ? 9.778 3.366 -6.143 1.00 91.00 688 ALA A O 1
ATOM 5249 N N . ALA A 1 689 ? 10.724 4.995 -7.354 1.00 89.50 689 ALA A N 1
ATOM 5250 C CA . ALA A 1 689 ? 12.044 4.373 -7.420 1.00 89.50 689 ALA A CA 1
ATOM 5251 C C . ALA A 1 689 ? 12.680 4.151 -6.038 1.00 89.50 689 ALA A C 1
ATOM 5253 O O . ALA A 1 689 ? 13.263 3.091 -5.801 1.00 89.50 689 ALA A O 1
ATOM 5254 N N . LEU A 1 690 ? 12.561 5.133 -5.139 1.00 85.81 690 LEU A N 1
ATOM 5255 C CA . LEU A 1 690 ? 13.059 5.038 -3.768 1.00 85.81 690 LEU A CA 1
ATOM 5256 C C . LEU A 1 690 ? 12.179 4.135 -2.910 1.00 85.81 690 LEU A C 1
ATOM 5258 O O . LEU A 1 690 ? 12.688 3.332 -2.147 1.00 85.81 690 LEU A O 1
ATOM 5262 N N . SER A 1 691 ? 10.864 4.178 -3.086 1.00 88.12 691 SER A N 1
ATOM 5263 C CA . SER A 1 691 ? 9.950 3.264 -2.402 1.00 88.12 691 SER A CA 1
ATOM 5264 C C . SER A 1 691 ? 10.293 1.795 -2.669 1.00 88.12 691 SER A C 1
ATOM 5266 O O . SER A 1 691 ? 10.273 0.953 -1.777 1.00 88.12 691 SER A O 1
ATOM 5268 N N . ARG A 1 692 ? 10.730 1.469 -3.891 1.00 88.62 692 ARG A N 1
ATOM 5269 C CA . ARG A 1 692 ? 11.099 0.094 -4.246 1.00 88.62 692 ARG A CA 1
ATOM 5270 C C . ARG A 1 692 ? 12.344 -0.428 -3.549 1.00 88.62 692 ARG A C 1
ATOM 5272 O O . ARG A 1 692 ? 12.560 -1.641 -3.601 1.00 88.62 692 ARG A O 1
ATOM 5279 N N . THR A 1 693 ? 13.162 0.411 -2.912 1.00 84.12 693 THR A N 1
ATOM 5280 C CA . THR A 1 693 ? 14.331 -0.069 -2.162 1.00 84.12 693 THR A CA 1
ATOM 5281 C C . THR A 1 693 ? 13.930 -0.756 -0.857 1.00 84.12 693 THR A C 1
ATOM 5283 O O . THR A 1 693 ? 14.684 -1.616 -0.404 1.00 84.12 693 THR A O 1
ATOM 5286 N N . SER A 1 694 ? 12.740 -0.482 -0.305 1.00 82.62 694 SER A N 1
ATOM 5287 C CA . SER A 1 694 ? 12.211 -1.161 0.889 1.00 82.62 694 SER A CA 1
ATOM 5288 C C . SER A 1 694 ? 11.446 -2.455 0.602 1.00 82.62 694 SER A C 1
ATOM 5290 O O . SER A 1 694 ? 11.222 -3.218 1.538 1.00 82.62 694 SER A O 1
ATOM 5292 N N . ASN A 1 695 ? 11.100 -2.752 -0.661 1.00 88.56 695 ASN A N 1
ATOM 5293 C CA . ASN A 1 695 ? 10.336 -3.957 -1.017 1.00 88.56 695 ASN A CA 1
ATOM 5294 C C . ASN A 1 695 ? 10.979 -5.238 -0.453 1.00 88.56 695 ASN A C 1
ATOM 5296 O O . ASN A 1 695 ? 12.188 -5.455 -0.599 1.00 88.56 695 ASN A O 1
ATOM 5300 N N . ARG A 1 696 ? 10.163 -6.114 0.141 1.00 86.00 696 ARG A N 1
ATOM 5301 C CA . ARG A 1 696 ? 10.588 -7.354 0.815 1.00 86.00 696 ARG A CA 1
ATOM 5302 C C . ARG A 1 696 ? 9.960 -8.593 0.159 1.00 86.00 696 ARG A C 1
ATOM 5304 O O . ARG A 1 696 ? 8.854 -8.504 -0.372 1.00 86.00 696 ARG A O 1
ATOM 5311 N N . PRO A 1 697 ? 10.629 -9.759 0.182 1.00 88.25 697 PRO A N 1
ATOM 5312 C CA . PRO A 1 697 ? 10.027 -11.009 -0.279 1.00 88.25 697 PRO A CA 1
ATOM 5313 C C . PRO A 1 697 ? 8.830 -11.408 0.594 1.00 88.25 697 PRO A C 1
ATOM 5315 O O . PRO A 1 697 ? 8.758 -11.033 1.763 1.00 88.25 697 PRO A O 1
ATOM 5318 N N . CYS A 1 698 ? 7.921 -12.215 0.040 1.00 90.44 698 CYS A N 1
ATOM 5319 C CA . CYS A 1 698 ? 6.810 -12.751 0.820 1.00 90.44 698 CYS A CA 1
ATOM 5320 C C . CYS A 1 698 ? 7.267 -13.723 1.909 1.00 90.44 698 CYS A C 1
ATOM 5322 O O . CYS A 1 698 ? 8.058 -14.636 1.657 1.00 90.44 698 CYS A O 1
ATOM 5324 N N . PHE A 1 699 ? 6.627 -13.627 3.066 1.00 86.75 699 PHE A N 1
ATOM 5325 C CA . PHE A 1 699 ? 6.476 -14.710 4.020 1.00 86.75 699 PHE A CA 1
ATOM 5326 C C . PHE A 1 699 ? 5.480 -15.758 3.493 1.00 86.75 699 PHE A C 1
ATOM 5328 O O . PHE A 1 699 ? 4.430 -15.435 2.926 1.00 86.75 699 PHE A O 1
ATOM 5335 N N . ALA A 1 700 ? 5.833 -17.037 3.649 1.00 86.06 700 ALA A N 1
ATOM 5336 C CA . ALA A 1 700 ? 5.041 -18.187 3.200 1.00 86.06 700 ALA A CA 1
ATOM 5337 C C . ALA A 1 700 ? 4.591 -18.138 1.718 1.00 86.06 700 ALA A C 1
ATOM 5339 O O . ALA A 1 700 ? 3.653 -18.830 1.334 1.00 86.06 700 ALA A O 1
ATOM 5340 N N . GLY A 1 701 ? 5.245 -17.332 0.872 1.00 88.19 701 GLY A N 1
ATOM 5341 C CA . GLY A 1 701 ? 4.931 -17.224 -0.557 1.00 88.19 701 GLY A CA 1
ATOM 5342 C C . GLY A 1 701 ? 3.632 -16.482 -0.903 1.00 88.19 701 GLY A C 1
ATOM 5343 O O . GLY A 1 701 ? 3.149 -16.652 -2.024 1.00 88.19 701 GLY A O 1
ATOM 5344 N N . PHE A 1 702 ? 3.051 -15.701 0.023 1.00 93.19 702 PHE A N 1
ATOM 5345 C CA . PHE A 1 702 ? 1.840 -14.912 -0.266 1.00 93.19 702 PHE A CA 1
ATOM 5346 C C . PHE A 1 702 ? 1.706 -13.584 0.501 1.00 93.19 702 PHE A C 1
ATOM 5348 O O . PHE A 1 702 ? 1.172 -12.639 -0.065 1.00 93.19 702 PHE A O 1
ATOM 5355 N N . PHE A 1 703 ? 2.164 -13.504 1.754 1.00 94.69 703 PHE A N 1
ATOM 5356 C CA . PHE A 1 703 ? 1.962 -12.325 2.608 1.00 94.69 703 PHE A CA 1
ATOM 5357 C C . PHE A 1 703 ? 3.274 -11.602 2.882 1.00 94.69 703 PHE A C 1
ATOM 5359 O O . PHE A 1 703 ? 4.310 -12.255 2.980 1.00 94.69 703 PHE A O 1
ATOM 5366 N N . ASP A 1 704 ? 3.255 -10.289 3.071 1.00 93.62 704 ASP A N 1
ATOM 5367 C CA . ASP A 1 704 ? 4.401 -9.542 3.598 1.00 93.62 704 ASP A CA 1
ATOM 5368 C C . ASP A 1 704 ? 4.164 -8.993 5.017 1.00 93.62 704 ASP A C 1
ATOM 5370 O O . ASP A 1 704 ? 3.204 -9.350 5.700 1.00 93.62 704 ASP A O 1
ATOM 5374 N N . ALA A 1 705 ? 5.095 -8.175 5.513 1.00 92.62 705 ALA A N 1
ATOM 5375 C CA . ALA A 1 705 ? 5.013 -7.604 6.854 1.00 92.62 705 ALA A CA 1
ATOM 5376 C C . ALA A 1 705 ? 3.797 -6.677 7.045 1.00 92.62 705 ALA A C 1
ATOM 5378 O O . ALA A 1 705 ? 3.276 -6.598 8.159 1.00 92.62 705 ALA A O 1
ATOM 5379 N N . HIS A 1 706 ? 3.328 -6.015 5.983 1.00 93.62 706 HIS A N 1
ATOM 5380 C CA . HIS A 1 706 ? 2.154 -5.142 6.024 1.00 93.62 706 HIS A CA 1
ATOM 5381 C C . HIS A 1 706 ? 0.863 -5.960 6.102 1.00 93.62 706 HIS A C 1
ATOM 5383 O O . HIS A 1 706 ? -0.033 -5.642 6.879 1.00 93.62 706 HIS A O 1
ATOM 5389 N N . ASP A 1 707 ? 0.801 -7.086 5.391 1.00 96.06 707 ASP A N 1
ATOM 5390 C CA . ASP A 1 707 ? -0.298 -8.048 5.532 1.00 96.06 707 ASP A CA 1
ATOM 5391 C C . ASP A 1 707 ? -0.396 -8.620 6.955 1.00 96.06 707 ASP A C 1
ATOM 5393 O O . ASP A 1 707 ? -1.482 -8.752 7.521 1.00 96.06 707 ASP A O 1
ATOM 5397 N N . VAL A 1 708 ? 0.746 -8.957 7.563 1.00 95.88 708 VAL A N 1
ATOM 5398 C CA . VAL A 1 708 ? 0.786 -9.468 8.942 1.00 95.88 708 VAL A CA 1
ATOM 5399 C C . VAL A 1 708 ? 0.429 -8.375 9.952 1.00 95.88 708 VAL A C 1
ATOM 5401 O O . VAL A 1 708 ? -0.215 -8.676 10.961 1.00 95.88 708 VAL A O 1
ATOM 5404 N N . TRP A 1 709 ? 0.786 -7.114 9.677 1.00 95.56 709 TRP A N 1
ATOM 5405 C CA . TRP A 1 709 ? 0.306 -5.974 10.455 1.00 95.56 709 TRP A CA 1
ATOM 5406 C C . TRP A 1 709 ? -1.223 -5.954 10.490 1.00 95.56 709 TRP A C 1
ATOM 5408 O O . TRP A 1 709 ? -1.759 -5.999 11.594 1.00 95.56 709 TRP A O 1
ATOM 5418 N N . HIS A 1 710 ? -1.900 -6.029 9.335 1.00 96.62 710 HIS A N 1
ATOM 5419 C CA . HIS A 1 710 ? -3.370 -6.080 9.243 1.00 96.62 710 HIS A CA 1
ATOM 5420 C C . HIS A 1 710 ? -3.990 -7.202 10.078 1.00 96.62 710 HIS A C 1
ATOM 5422 O O . HIS A 1 710 ? -4.971 -6.989 10.793 1.00 96.62 710 HIS A O 1
ATOM 5428 N N . PHE A 1 711 ? -3.403 -8.401 10.048 1.00 97.69 711 PHE A N 1
ATOM 5429 C CA . PHE A 1 711 ? -3.882 -9.526 10.858 1.00 97.69 711 PHE A CA 1
ATOM 5430 C C . PHE A 1 711 ? -3.816 -9.237 12.357 1.00 97.69 711 PHE A C 1
ATOM 5432 O O . PHE A 1 711 ? -4.769 -9.508 13.096 1.00 97.69 711 PHE A O 1
ATOM 5439 N N . LEU A 1 712 ? -2.688 -8.696 12.810 1.00 97.75 712 LEU A N 1
ATOM 5440 C CA . LEU A 1 712 ? -2.433 -8.450 14.222 1.00 97.75 712 LEU A CA 1
ATOM 5441 C C . LEU A 1 712 ? -3.193 -7.230 14.742 1.00 97.75 712 LEU A C 1
ATOM 5443 O O . LEU A 1 712 ? -3.736 -7.292 15.844 1.00 97.75 712 LEU A O 1
ATOM 5447 N N . SER A 1 713 ? -3.287 -6.146 13.975 1.00 97.38 713 SER A N 1
ATOM 5448 C CA . SER A 1 713 ? -4.056 -4.955 14.349 1.00 97.38 713 SER A CA 1
ATOM 5449 C C . SER A 1 713 ? -5.562 -5.230 14.360 1.00 97.38 713 SER A C 1
ATOM 5451 O O . SER A 1 713 ? -6.240 -4.780 15.286 1.00 97.38 713 SER A O 1
ATOM 5453 N N . ALA A 1 714 ? -6.089 -6.032 13.426 1.00 98.06 714 ALA A N 1
ATOM 5454 C CA . ALA A 1 714 ? -7.487 -6.468 13.450 1.00 98.06 714 ALA A CA 1
ATOM 5455 C C . ALA A 1 714 ? -7.811 -7.262 14.723 1.00 98.06 714 ALA A C 1
ATOM 5457 O O . ALA A 1 714 ? -8.786 -6.961 15.419 1.00 98.06 714 ALA A O 1
ATOM 5458 N N . ALA A 1 715 ? -6.962 -8.235 15.071 1.00 97.88 715 ALA A N 1
ATOM 5459 C CA . ALA A 1 715 ? -7.090 -8.998 16.310 1.00 97.88 715 ALA A CA 1
ATOM 5460 C C . ALA A 1 715 ? -6.936 -8.104 17.553 1.00 97.88 715 ALA A C 1
ATOM 5462 O O . ALA A 1 715 ? -7.709 -8.225 18.505 1.00 97.88 715 ALA A O 1
ATOM 5463 N N . ALA A 1 716 ? -5.982 -7.170 17.540 1.00 97.69 716 ALA A N 1
ATOM 5464 C CA . ALA A 1 716 ? -5.746 -6.247 18.641 1.00 97.69 716 ALA A CA 1
ATOM 5465 C C . ALA A 1 716 ? -6.966 -5.363 18.916 1.00 97.69 716 ALA A C 1
ATOM 5467 O O . ALA A 1 716 ? -7.442 -5.313 20.050 1.00 97.69 716 ALA A O 1
ATOM 5468 N N . LEU A 1 717 ? -7.509 -4.707 17.885 1.00 97.50 717 LEU A N 1
ATOM 5469 C CA . LEU A 1 717 ? -8.704 -3.873 18.004 1.00 97.50 717 LEU A CA 1
ATOM 5470 C C . LEU A 1 717 ? -9.914 -4.699 18.439 1.00 97.50 717 LEU A C 1
ATOM 5472 O O . LEU A 1 717 ? -10.633 -4.276 19.341 1.00 97.50 717 LEU A O 1
ATOM 5476 N N . PHE A 1 718 ? -10.103 -5.899 17.883 1.00 97.81 718 PHE A N 1
ATOM 5477 C CA . PHE A 1 718 ? -11.164 -6.811 18.310 1.00 97.81 718 PHE A CA 1
ATOM 5478 C C . PHE A 1 718 ? -11.106 -7.099 19.812 1.00 97.81 718 PHE A C 1
ATOM 5480 O O . PHE A 1 718 ? -12.082 -6.882 20.532 1.00 97.81 718 PHE A O 1
ATOM 5487 N N . PHE A 1 719 ? -9.955 -7.562 20.304 1.00 97.25 719 PHE A N 1
ATOM 5488 C CA . PHE A 1 719 ? -9.798 -7.915 21.709 1.00 97.25 719 PHE A CA 1
ATOM 5489 C C . PHE A 1 719 ? -9.855 -6.688 22.624 1.00 97.25 719 PHE A C 1
ATOM 5491 O O . PHE A 1 719 ? -10.478 -6.758 23.680 1.00 97.25 719 PHE A O 1
ATOM 5498 N N . LEU A 1 720 ? -9.306 -5.539 22.223 1.00 96.62 720 LEU A N 1
ATOM 5499 C CA . LEU A 1 720 ? -9.453 -4.298 22.988 1.00 96.62 720 LEU A CA 1
ATOM 5500 C C . LEU A 1 720 ? -10.923 -3.875 23.097 1.00 96.62 720 LEU A C 1
ATOM 5502 O O . LEU A 1 720 ? -11.379 -3.542 24.190 1.00 96.62 720 LEU A O 1
ATOM 5506 N N . LEU A 1 721 ? -11.692 -3.947 22.008 1.00 96.38 721 LEU A N 1
ATOM 5507 C CA . LEU A 1 721 ? -13.125 -3.653 22.023 1.00 96.38 721 LEU A CA 1
ATOM 5508 C C . LEU A 1 721 ? -13.902 -4.633 22.913 1.00 96.38 721 LEU A C 1
ATOM 5510 O O . LEU A 1 721 ? -14.730 -4.194 23.712 1.00 96.38 721 LEU A O 1
ATOM 5514 N N . MET A 1 722 ? -13.609 -5.936 22.841 1.00 94.75 722 MET A N 1
ATOM 5515 C CA . MET A 1 722 ? -14.188 -6.950 23.736 1.00 94.75 722 MET A CA 1
ATOM 5516 C C . MET A 1 722 ? -13.840 -6.685 25.207 1.00 94.75 722 MET A C 1
ATOM 5518 O O . MET A 1 722 ? -14.697 -6.810 26.086 1.00 94.75 722 MET A O 1
ATOM 5522 N N . GLY A 1 723 ? -12.602 -6.267 25.477 1.00 94.31 723 GLY A N 1
ATOM 5523 C CA . GLY A 1 723 ? -12.139 -5.859 26.799 1.00 94.31 723 GLY A CA 1
ATOM 5524 C C . GLY A 1 723 ? -12.924 -4.666 27.337 1.00 94.31 723 GLY A C 1
ATOM 5525 O O . GLY A 1 723 ? -13.433 -4.732 28.453 1.00 94.31 723 GLY A O 1
ATOM 5526 N N . ILE A 1 724 ? -13.103 -3.615 26.529 1.00 94.25 724 ILE A N 1
ATOM 5527 C CA . ILE A 1 724 ? -13.885 -2.423 26.902 1.00 94.25 724 ILE A CA 1
ATOM 5528 C C . ILE A 1 724 ? -15.369 -2.770 27.100 1.00 94.25 724 ILE A C 1
ATOM 5530 O O . ILE A 1 724 ? -15.993 -2.270 28.033 1.00 94.25 724 ILE A O 1
ATOM 5534 N N . LEU A 1 725 ? -15.945 -3.632 26.256 1.00 92.50 725 LEU A N 1
ATOM 5535 C CA . LEU A 1 725 ? -17.350 -4.047 26.354 1.00 92.50 725 LEU A CA 1
ATOM 5536 C C . LEU A 1 725 ? -17.665 -4.773 27.669 1.00 92.50 725 LEU A C 1
ATOM 5538 O O . LEU A 1 725 ? -18.753 -4.592 28.211 1.00 92.50 725 LEU A O 1
ATOM 5542 N N . THR A 1 726 ? -16.717 -5.570 28.167 1.00 90.88 726 THR A N 1
ATOM 5543 C CA . THR A 1 726 ? -16.868 -6.420 29.364 1.00 90.88 726 THR A CA 1
ATOM 5544 C C . THR A 1 726 ? -16.257 -5.811 30.634 1.00 90.88 726 THR A C 1
ATOM 5546 O O . THR A 1 726 ? -16.181 -6.459 31.685 1.00 90.88 726 THR A O 1
ATOM 5549 N N . LEU A 1 727 ? -15.777 -4.566 30.542 1.00 91.62 727 LEU A N 1
ATOM 5550 C CA . LEU A 1 727 ? -14.958 -3.904 31.560 1.00 91.62 727 LEU A CA 1
ATOM 5551 C C . LEU A 1 727 ? -15.689 -3.665 32.885 1.00 91.62 727 LEU A C 1
ATOM 5553 O O . LEU A 1 727 ? -15.065 -3.732 33.944 1.00 91.62 727 LEU A O 1
ATOM 5557 N N . ASP A 1 728 ? -16.998 -3.415 32.815 1.00 90.81 728 ASP A N 1
ATOM 5558 C CA . ASP A 1 728 ? -17.862 -3.101 33.961 1.00 90.81 728 ASP A CA 1
ATOM 5559 C C . ASP A 1 728 ? -18.919 -4.175 34.245 1.00 90.81 728 ASP A C 1
ATOM 5561 O O . ASP A 1 728 ? -19.959 -3.909 34.859 1.00 90.81 728 ASP A O 1
ATOM 5565 N N . ASP A 1 729 ? -18.667 -5.402 33.795 1.00 88.19 729 ASP A N 1
ATOM 5566 C CA . ASP A 1 729 ? -19.575 -6.532 34.004 1.00 88.19 729 ASP A CA 1
ATOM 5567 C C . ASP A 1 729 ? -19.672 -6.925 35.482 1.00 88.19 729 ASP A C 1
ATOM 5569 O O . ASP A 1 729 ? -20.699 -7.445 35.920 1.00 88.19 729 ASP A O 1
ATOM 5573 N N . ASP A 1 730 ? -18.641 -6.610 36.271 1.00 87.81 730 ASP A N 1
ATOM 5574 C CA . ASP A 1 730 ? -18.631 -6.734 37.732 1.00 87.81 730 ASP A CA 1
ATOM 5575 C C . ASP A 1 730 ? -19.729 -5.892 38.400 1.00 87.81 730 ASP A C 1
ATOM 5577 O O . ASP A 1 730 ? -20.228 -6.253 39.464 1.00 87.81 730 ASP A O 1
ATOM 5581 N N . LEU A 1 731 ? -20.163 -4.808 37.751 1.00 88.81 731 LEU A N 1
ATOM 5582 C CA . LEU A 1 731 ? -21.187 -3.900 38.262 1.00 88.81 731 LEU A CA 1
ATOM 5583 C C . LEU A 1 731 ? -22.591 -4.178 37.722 1.00 88.81 731 LEU A C 1
ATOM 5585 O O . LEU A 1 731 ? -23.519 -3.439 38.048 1.00 88.81 731 LEU A O 1
ATOM 5589 N N . MET A 1 732 ? -22.786 -5.214 36.901 1.00 88.00 732 MET A N 1
ATOM 5590 C CA . MET A 1 732 ? -24.040 -5.446 36.168 1.00 88.00 732 MET A CA 1
ATOM 5591 C C . MET A 1 732 ? -25.288 -5.491 37.067 1.00 88.00 732 MET A C 1
ATOM 5593 O O . MET A 1 732 ? -26.343 -5.003 36.671 1.00 88.00 732 MET A O 1
ATOM 5597 N N . LYS A 1 733 ? -25.170 -6.051 38.277 1.00 87.25 733 LYS A N 1
ATOM 5598 C CA . LYS A 1 733 ? -26.271 -6.164 39.254 1.00 87.25 733 LYS A CA 1
ATOM 5599 C C . LYS A 1 733 ? -26.220 -5.105 40.362 1.00 87.25 733 LYS A C 1
ATOM 5601 O O . LYS A 1 733 ? -27.062 -5.112 41.255 1.00 87.25 733 LYS A O 1
ATOM 5606 N N . THR A 1 734 ? -25.242 -4.205 40.330 1.00 89.00 734 THR A N 1
ATOM 5607 C CA . THR A 1 734 ? -25.064 -3.178 41.359 1.00 89.00 734 THR A CA 1
ATOM 5608 C C . THR A 1 734 ? -26.100 -2.066 41.168 1.00 89.00 734 THR A C 1
ATOM 5610 O O . THR A 1 734 ? -26.235 -1.570 40.046 1.00 89.00 734 THR A O 1
ATOM 5613 N N . PRO A 1 735 ? -26.827 -1.635 42.220 1.00 89.44 735 PRO A N 1
ATOM 5614 C CA . PRO A 1 735 ? -27.733 -0.491 42.139 1.00 89.44 735 PRO A CA 1
ATOM 5615 C C . PRO A 1 735 ? -27.019 0.753 41.609 1.00 89.44 735 PRO A C 1
ATOM 5617 O O . PRO A 1 735 ? -25.942 1.109 42.087 1.00 89.44 735 PRO A O 1
ATOM 5620 N N . ARG A 1 736 ? -27.612 1.435 40.626 1.00 87.19 736 ARG A N 1
ATOM 5621 C CA . ARG A 1 736 ? -26.954 2.514 39.872 1.00 87.19 736 ARG A CA 1
ATOM 5622 C C . ARG A 1 736 ? -26.530 3.694 40.745 1.00 87.19 736 ARG A C 1
ATOM 5624 O O . ARG A 1 736 ? -25.522 4.326 40.462 1.00 87.19 736 ARG A O 1
ATOM 5631 N N . ASN A 1 737 ? -27.261 3.964 41.823 1.00 85.44 737 ASN A N 1
ATOM 5632 C CA . ASN A 1 737 ? -26.918 4.996 42.805 1.00 85.44 737 ASN A CA 1
ATOM 5633 C C . ASN A 1 737 ? -25.674 4.664 43.651 1.00 85.44 737 ASN A C 1
ATOM 5635 O O . ASN A 1 737 ? -25.124 5.561 44.279 1.00 85.44 737 ASN A O 1
ATOM 5639 N N . LYS A 1 738 ? -25.230 3.401 43.669 1.00 85.88 738 LYS A N 1
ATOM 5640 C CA . LYS A 1 738 ? -24.005 2.953 44.349 1.00 85.88 738 LYS A CA 1
ATOM 5641 C C . LYS A 1 738 ? -22.792 2.898 43.421 1.00 85.88 738 LYS A C 1
ATOM 5643 O O . LYS A 1 738 ? -21.692 2.631 43.892 1.00 85.88 738 LYS A O 1
ATOM 5648 N N . ILE A 1 739 ? -22.978 3.119 42.118 1.00 86.50 739 ILE A N 1
ATOM 5649 C CA . ILE A 1 739 ? -21.887 3.090 41.146 1.00 86.50 739 ILE A CA 1
ATOM 5650 C C . ILE A 1 739 ? -21.183 4.455 41.157 1.00 86.50 739 ILE A C 1
ATOM 5652 O O . ILE A 1 739 ? -21.818 5.467 40.847 1.00 86.50 739 ILE A O 1
ATOM 5656 N N . PRO A 1 740 ? -19.882 4.512 41.484 1.00 81.50 740 PRO A N 1
ATOM 5657 C CA . PRO A 1 740 ? -19.137 5.757 41.486 1.00 81.50 740 PRO A CA 1
ATOM 5658 C C . PRO A 1 740 ? -18.922 6.299 40.071 1.00 81.50 740 PRO A C 1
ATOM 5660 O O . PRO A 1 740 ? -18.785 5.553 39.094 1.00 81.50 740 PRO A O 1
ATOM 5663 N N . VAL A 1 741 ? -18.850 7.628 39.990 1.00 78.56 741 VAL A N 1
ATOM 5664 C CA . VAL A 1 741 ? -18.607 8.383 38.759 1.00 78.56 741 VAL A CA 1
ATOM 5665 C C . VAL A 1 741 ? -17.283 9.121 38.885 1.00 78.56 741 VAL A C 1
ATOM 5667 O O . VAL A 1 741 ? -17.114 9.904 39.819 1.00 78.56 741 VAL A O 1
ATOM 5670 N N . PHE A 1 742 ? -16.390 8.927 37.915 1.00 74.81 742 PHE A N 1
ATOM 5671 C CA . PHE A 1 742 ? -15.074 9.560 37.877 1.00 74.81 742 PHE A CA 1
ATOM 5672 C C . PHE A 1 742 ? -14.720 10.202 36.550 1.00 74.81 742 PHE A C 1
ATOM 5674 O O . PHE A 1 742 ? -15.414 9.976 35.532 1.00 74.81 742 PHE A O 1
#

Nearest PDB structures (foldseek):
  8j6m-assembly1_A  TM=8.705E-01  e=3.444E-37  Aequorea victoria
  8jun-assembly1_B  TM=8.081E-01  e=1.469E-36  Homo sapiens
  8kcw-assembly1_C  TM=8.523E-01  e=2.151E-34  Homo sapiens
  8xbs-assembly1_B  TM=8.051E-01  e=2.193E-27  Caenorhabditis elegans
  8xc1-assembly1_B  TM=7.780E-01  e=5.890E-28  Caenorhabditis elegans

Mean predicted aligned error: 11.71 Å

Solvent-accessible surface area (backbone atoms only — not comparable to full-atom values): 39760 Å² total; per-residue (Å²): 123,43,82,46,60,77,71,41,79,45,76,52,76,34,24,64,90,39,68,48,42,32,40,32,79,46,65,48,41,100,53,46,42,44,34,41,36,43,29,63,41,74,83,63,70,60,37,88,76,44,16,40,32,38,37,40,39,40,90,50,47,66,54,71,50,51,32,24,60,84,69,98,51,96,85,61,83,49,65,67,54,50,52,41,41,48,74,51,70,64,64,82,62,93,89,51,82,69,46,78,42,54,39,37,43,35,40,33,57,39,63,71,96,52,95,69,46,82,78,46,54,39,36,32,39,41,31,39,32,79,37,47,40,88,72,29,53,54,54,77,68,46,83,65,50,73,50,70,29,20,62,47,34,44,46,64,32,43,36,61,76,68,91,56,80,83,68,48,28,35,33,44,34,39,17,33,45,91,58,67,77,46,61,84,66,28,58,34,61,50,86,65,66,58,84,74,54,70,69,46,41,32,45,24,28,34,48,32,44,30,48,80,55,66,70,71,63,66,49,80,77,31,39,64,74,57,58,18,41,28,37,53,20,29,57,28,47,54,50,77,49,47,48,83,39,87,68,31,62,91,15,32,29,44,25,42,38,43,49,96,57,29,52,83,42,33,78,91,70,58,74,82,90,70,53,66,93,64,47,30,40,32,28,43,38,34,32,77,48,82,71,41,67,78,58,63,52,52,32,54,49,49,10,50,49,34,30,47,54,16,48,47,51,28,54,52,56,52,51,53,49,60,49,52,54,55,61,71,69,46,84,82,78,79,78,84,84,85,78,91,80,81,89,84,74,100,76,75,93,81,80,72,96,83,77,88,82,84,78,76,72,87,71,83,67,76,65,76,80,64,92,69,52,50,44,54,55,51,50,52,52,44,52,52,48,48,55,54,43,51,55,50,39,55,48,51,52,48,48,26,68,65,44,18,36,55,55,67,36,56,60,33,56,64,31,59,38,68,65,76,90,41,63,25,33,42,54,28,46,27,21,43,23,19,33,20,22,11,53,5,44,40,41,32,51,53,37,51,52,53,50,55,53,49,49,42,70,78,38,98,55,68,35,20,68,61,71,68,62,55,60,56,47,28,48,16,52,36,35,27,47,27,19,54,33,34,19,54,28,38,60,43,32,33,61,90,48,44,64,50,33,50,50,35,57,46,28,46,30,42,40,51,40,43,47,61,53,35,41,52,66,37,74,54,82,53,64,58,49,47,34,53,52,53,40,51,51,51,53,50,54,53,54,51,44,70,72,64,72,55,58,72,66,57,58,52,50,53,45,53,52,50,37,52,53,52,47,49,49,53,49,31,52,72,55,53,68,38,82,58,93,65,34,88,76,52,80,65,72,91,67,58,72,61,41,47,49,52,51,51,53,48,50,50,54,51,48,50,53,39,55,57,51,70,52,37,80,82,75,45,88,52,69,65,64,50,50,52,53,49,36,51,54,52,28,50,52,44,52,51,47,51,52,46,36,38,43,71,49,68,68,40,68,61,26,68,67,14,53,50,25,38,51,53,9,48,68,25,36,56,59,17,52,49,28,61,75,57,43,50,30,52,46,57,81,51,37,49,15,54,16,42,38,30,33,38,63,38,50,90,44,43,37,42,50,56,32,50,20,41,49,24,40,25,51,11,52,38,25,38,50,51,11,63,75,34,37,60,58,70,38,41,81,39,49,39,92,76,56,80,65,122

pLDDT: mean 80.21, std 16.27, range [24.64, 98.38]